Protein AF-A0A4Q9LI04-F1 (afdb_monomer)

Secondary structure (DSSP, 8-state):
-HHHHHHHHHHHHHHHHHHHHHHHHHHHHHHHHHHHHHHHHHHHHHHHHHHHHHHHHHHHHHHHHHHHHHHHHHHHHHHHHHHHHHHHHHHHHHHHHHT----SSTTHHHHHHHHHHHHHHHHHTT-HHHHHHHHHHHHHHHHHHHHHHHHHHHHHTT-GGGHHHHHHHHHHHHHHHHHTT--GGG-HHHHHHHHHHHHHHHHHHSSSSTT--TT-HHHHHHHHHHHHHHHHHHHHHHHHHHHHHHHHHHHHTT-------S-SSHHHHHHHHHHHHHHHHHHHHHHHHHHHHH--STTHHHHHHHHHHHHHHHHHHHHHHH------HHHHHHHHHHHHHHHHHHHHHHHTS-GGGHHHHHHHHHHHHHHHHHHHHHHHHHHHHHHHHHHHHHHTTT--S--------------S-----S----SHHHHHHHHHHHHHHHHHHHHHHHHHT----SHHHHHHHHHHHHHHHHHHHHHHHHHHHHHHHHHHHH---GGG-----HHHHHHHHHHHHHHHHHHHHHHHHHHGGGSSSTT--HHHHHHHHHHHHHHHHHHHHHSGGGHHHHHHHHHHHHHHHHHHHHTT----HHHHHHHHHHHHHHHTT-S----HHHHHHHHHHHHHTTPPPS--SHHHHHHHTTT--

Foldseek 3Di:
DVVVVVVVVVVVVVVVVVVVVVVVVVVVVVVVVVVVVVVVVVVVVVVVVVVVVVVVVVVVVVVVVVVVVVVVVVVVVVVVVVVVVLVVVVVVLVVQLVPQDCDLDPCNLVSLVSLVVSLVVCVVSVVVVVNVVSVVVSVVSLVVSVVVLLVQLLVCLPPPVCVVSNLVSLLSLLCSCVSVVPDLVPRCLLVSLLVSVVVVCCVQQVDPDPNVDLQPLLSVLVSVVVSLVSSLVSLLSSLVSNVVVVVVVCVVVVDPPCPVCPDPDSLRSSLVSSQVSLVSVVVSVVVSLVVLVPDPDPCSLVSLLVNLLSVLVSQLVCCVPRVYGHDDVSSLVSNLVVLLVVLVVQLVVLLPDDLVCNLVSLLVSLVVLLVSLLSNVVSNLSVQVVVVVVVVVVVVVVPDDDDDDDDDDDDDDDDDDDDPDDDPPDPRLVSSQSSLLSSLVSVLVSVVVVLVPDPPPDPVNLLSLLLVLQSLVVVVVSSVVSQVVSVVSVCVRHVDDCVPHDHDCPSSVVVSVVSVVVNLVVLLVQLVVLCVLCVPLQPHDPVSLVVSLVSLLVSLVSSCVSNVVCSLVSLVSSQVSVLVVLLVNLLPDDHDPVSLVSVVVSVVVSCVSGPDDDGPNVVSSQLVVCVVVVHDDPDPDPSNVSNVVVVVD

Mean predicted aligned error: 16.4 Å

Nearest PDB structures (foldseek):
  6u1s-assembly1_A  TM=2.046E-01  e=2.972E-01  synthetic construct
  9dze-assembly1_B  TM=2.175E-01  e=3.521E-01  synthetic construct
  5ok9-assembly1_F  TM=2.185E-01  e=3.063E+00  Homo sapiens
  6bqt-assembly1_B  TM=2.030E-01  e=9.625E+00  Homo sapiens

Radius of gyration: 61.54 Å; Cα contacts (8 Å, |Δi|>4): 366; chains: 1; bounding box: 107×77×241 Å

InterPro domains:
  IPR007528 RINT-1/Tip20 [PF04437] (192-333)

Structure (mmCIF, N/CA/C/O backbone):
data_AF-A0A4Q9LI04-F1
#
_entry.id   AF-A0A4Q9LI04-F1
#
loop_
_atom_site.group_PDB
_atom_site.id
_atom_site.type_symbol
_atom_site.label_atom_id
_atom_site.label_alt_id
_atom_site.label_comp_id
_atom_site.label_asym_id
_atom_site.label_entity_id
_atom_site.label_seq_id
_atom_site.pdbx_PDB_ins_code
_atom_site.Cartn_x
_atom_site.Cartn_y
_atom_site.Cartn_z
_atom_site.occupancy
_atom_site.B_iso_or_equiv
_atom_site.auth_seq_id
_atom_site.auth_comp_id
_atom_site.auth_asym_id
_atom_site.auth_atom_id
_atom_site.pdbx_PDB_model_num
ATOM 1 N N . MET A 1 1 ? 8.580 51.597 -178.976 1.00 57.31 1 MET A N 1
ATOM 2 C CA . MET A 1 1 ? 9.773 51.372 -178.128 1.00 57.31 1 MET A CA 1
ATOM 3 C C . MET A 1 1 ? 9.514 51.798 -176.679 1.00 57.31 1 MET A C 1
ATOM 5 O O . MET A 1 1 ? 9.779 51.004 -175.789 1.00 57.31 1 MET A O 1
ATOM 9 N N . GLU A 1 2 ? 8.877 52.949 -176.425 1.00 58.09 2 GLU A N 1
ATOM 10 C CA . GLU A 1 2 ? 8.504 53.413 -175.066 1.00 58.09 2 GLU A CA 1
ATOM 11 C C . GLU A 1 2 ? 7.649 52.439 -174.234 1.00 58.09 2 GLU A C 1
ATOM 13 O O . GLU A 1 2 ? 7.912 52.242 -173.051 1.00 58.09 2 GLU A O 1
ATOM 18 N N . HIS A 1 3 ? 6.657 51.778 -174.839 1.00 62.03 3 HIS A N 1
ATOM 19 C CA . HIS A 1 3 ? 5.737 50.891 -174.109 1.00 62.03 3 HIS A CA 1
ATOM 20 C C . HIS A 1 3 ? 6.416 49.620 -173.548 1.00 62.03 3 HIS A C 1
ATOM 22 O O . HIS A 1 3 ? 5.921 49.015 -172.595 1.00 62.03 3 HIS A O 1
ATOM 28 N N . LEU A 1 4 ? 7.547 49.199 -174.127 1.00 61.62 4 LEU A N 1
ATOM 29 C CA . LEU A 1 4 ? 8.335 48.068 -173.620 1.00 61.62 4 LEU A CA 1
ATOM 30 C C . LEU A 1 4 ? 9.189 48.489 -172.418 1.00 61.62 4 LEU A C 1
ATOM 32 O O . LEU A 1 4 ? 9.180 47.791 -171.408 1.00 61.62 4 LEU A O 1
ATOM 36 N N . LEU A 1 5 ? 9.805 49.674 -172.477 1.00 59.69 5 LEU A N 1
ATOM 37 C CA . LEU A 1 5 ? 10.567 50.250 -171.362 1.00 59.69 5 LEU A CA 1
ATOM 38 C C . LEU A 1 5 ? 9.695 50.529 -170.128 1.00 59.69 5 LEU A C 1
ATOM 40 O O . LEU A 1 5 ? 10.102 50.254 -169.001 1.00 59.69 5 LEU A O 1
ATOM 44 N N . GLN A 1 6 ? 8.468 51.028 -170.306 1.00 62.34 6 GLN A N 1
ATOM 45 C CA . GLN A 1 6 ? 7.547 51.218 -169.175 1.00 62.34 6 GLN A CA 1
ATOM 46 C C . GLN A 1 6 ? 7.140 49.892 -168.518 1.00 62.34 6 GLN A C 1
ATOM 48 O O . GLN A 1 6 ? 6.983 49.823 -167.297 1.00 62.34 6 GLN A O 1
ATOM 53 N N . LYS A 1 7 ? 6.989 48.826 -169.313 1.00 63.12 7 LYS A N 1
ATOM 54 C CA . LYS A 1 7 ? 6.607 47.503 -168.808 1.00 63.12 7 LYS A CA 1
ATOM 55 C C . LYS A 1 7 ? 7.757 46.833 -168.055 1.00 63.12 7 LYS A C 1
ATOM 57 O O . LYS A 1 7 ? 7.520 46.239 -167.006 1.00 63.12 7 LYS A O 1
ATOM 62 N N . GLU A 1 8 ? 8.983 46.987 -168.549 1.00 68.62 8 GLU A N 1
ATOM 63 C CA . GLU A 1 8 ? 10.211 46.569 -167.869 1.00 68.62 8 GLU A CA 1
ATOM 64 C C . GLU A 1 8 ? 10.370 47.284 -166.522 1.00 68.62 8 GLU A C 1
ATOM 66 O O . GLU A 1 8 ? 10.515 46.627 -165.492 1.00 68.62 8 GLU A O 1
ATOM 71 N N . ASN A 1 9 ? 10.204 48.610 -166.496 1.00 66.44 9 ASN A N 1
ATOM 72 C CA . ASN A 1 9 ? 10.281 49.396 -165.262 1.00 66.44 9 ASN A CA 1
ATOM 73 C C . ASN A 1 9 ? 9.189 49.022 -164.240 1.00 66.44 9 ASN A C 1
ATOM 75 O O . ASN A 1 9 ? 9.467 48.950 -163.043 1.00 66.44 9 ASN A O 1
ATOM 79 N N . SER A 1 10 ? 7.959 48.733 -164.684 1.00 70.44 10 SER A N 1
ATOM 80 C CA . SER A 1 10 ? 6.870 48.279 -163.802 1.00 70.44 10 SER A CA 1
ATOM 81 C C . SER A 1 10 ? 7.141 46.899 -163.191 1.00 70.44 10 SER A C 1
ATOM 83 O O . SER A 1 10 ? 6.917 46.698 -161.994 1.00 70.44 10 SER A O 1
ATOM 85 N N . LEU A 1 11 ? 7.645 45.956 -163.994 1.00 69.88 11 LEU A N 1
ATOM 86 C CA . LEU A 1 11 ? 8.040 44.625 -163.528 1.00 69.88 11 LEU A CA 1
ATOM 87 C C . LEU A 1 11 ? 9.212 44.706 -162.551 1.00 69.88 11 LEU A C 1
ATOM 89 O O . LEU A 1 11 ? 9.144 44.088 -161.494 1.00 69.88 11 LEU A O 1
ATOM 93 N N . MET A 1 12 ? 10.218 45.531 -162.840 1.00 72.69 12 MET A N 1
ATOM 94 C CA . MET A 1 12 ? 11.336 45.803 -161.933 1.00 72.69 12 MET A CA 1
ATOM 95 C C . MET A 1 12 ? 10.875 46.358 -160.584 1.00 72.69 12 MET A C 1
ATOM 97 O O . MET A 1 12 ? 11.370 45.936 -159.542 1.00 72.69 12 MET A O 1
ATOM 101 N N . HIS A 1 13 ? 9.899 47.268 -160.573 1.00 73.88 13 HIS A N 1
ATOM 102 C CA . HIS A 1 13 ? 9.358 47.802 -159.323 1.00 73.88 13 HIS A CA 1
ATOM 103 C C . HIS A 1 13 ? 8.607 46.750 -158.501 1.00 73.88 13 HIS A C 1
ATOM 105 O O . HIS A 1 13 ? 8.773 46.696 -157.284 1.00 73.88 13 HIS A O 1
ATOM 111 N N . LYS A 1 14 ? 7.805 45.897 -159.152 1.00 75.12 14 LYS A N 1
ATOM 112 C CA . LYS A 1 14 ? 7.094 44.801 -158.473 1.00 75.12 14 LYS A CA 1
ATOM 113 C C . LYS A 1 14 ? 8.051 43.738 -157.943 1.00 75.12 14 LYS A C 1
ATOM 115 O O . LYS A 1 14 ? 7.842 43.238 -156.844 1.00 75.12 14 LYS A O 1
ATOM 120 N N . LEU A 1 15 ? 9.096 43.425 -158.705 1.00 75.31 15 LEU A N 1
ATOM 121 C CA . LEU A 1 15 ? 10.112 42.452 -158.320 1.00 75.31 15 LEU A CA 1
ATOM 122 C C . LEU A 1 15 ? 10.895 42.951 -157.099 1.00 75.31 15 LEU A C 1
ATOM 124 O O . LEU A 1 15 ? 10.982 42.235 -156.108 1.00 75.31 15 LEU A O 1
ATOM 128 N N . LYS A 1 16 ? 11.298 44.229 -157.094 1.00 75.44 16 LYS A N 1
ATOM 129 C CA . LYS A 1 16 ? 11.910 44.872 -155.920 1.00 75.44 16 LYS A CA 1
ATOM 130 C C . LYS A 1 16 ? 10.993 44.912 -154.692 1.00 75.44 16 LYS A C 1
ATOM 132 O O . LYS A 1 16 ? 11.470 44.743 -153.575 1.00 75.44 16 LYS A O 1
ATOM 137 N N . ALA A 1 17 ? 9.689 45.136 -154.873 1.00 76.25 17 ALA A N 1
ATOM 138 C CA . ALA A 1 17 ? 8.735 45.144 -153.760 1.00 76.25 17 ALA A CA 1
ATOM 139 C C . ALA A 1 17 ? 8.553 43.745 -153.139 1.00 76.25 17 ALA A C 1
ATOM 141 O O . ALA A 1 17 ? 8.578 43.613 -151.919 1.00 76.25 17 ALA A O 1
ATOM 142 N N . ALA A 1 18 ? 8.444 42.699 -153.964 1.00 74.25 18 ALA A N 1
ATOM 143 C CA . ALA A 1 18 ? 8.354 41.317 -153.488 1.00 74.25 18 ALA A CA 1
ATOM 144 C C . ALA A 1 18 ? 9.663 40.832 -152.836 1.00 74.25 18 ALA A C 1
ATOM 146 O O . ALA A 1 18 ? 9.628 40.095 -151.851 1.00 74.25 18 ALA A O 1
ATOM 147 N N . GLU A 1 19 ? 10.821 41.264 -153.348 1.00 78.25 19 GLU A N 1
ATOM 148 C CA . GLU A 1 19 ? 12.122 41.024 -152.711 1.00 78.25 19 GLU A CA 1
ATOM 149 C C . GLU A 1 19 ? 12.194 41.667 -151.321 1.00 78.25 19 GLU A C 1
ATOM 151 O O . GLU A 1 19 ? 12.629 41.011 -150.376 1.00 78.25 19 GLU A O 1
ATOM 156 N N . SER A 1 20 ? 11.712 42.908 -151.179 1.00 79.69 20 SER A N 1
ATOM 157 C CA . SER A 1 20 ? 11.624 43.609 -149.891 1.00 79.69 20 SER A CA 1
ATOM 158 C C . SER A 1 20 ? 10.732 42.873 -148.889 1.00 79.69 20 SER A C 1
ATOM 160 O O . SER A 1 20 ? 11.132 42.667 -147.749 1.00 79.69 20 SER A O 1
ATOM 162 N N . GLU A 1 21 ? 9.539 42.442 -149.301 1.00 80.75 21 GLU A N 1
ATOM 163 C CA . GLU A 1 21 ? 8.576 41.785 -148.406 1.00 80.75 21 GLU A CA 1
ATOM 164 C C . GLU A 1 21 ? 9.049 40.382 -147.975 1.00 80.75 21 GLU A C 1
ATOM 166 O O . GLU A 1 21 ? 8.883 39.978 -146.823 1.00 80.75 21 GLU A O 1
ATOM 171 N N . ASN A 1 22 ? 9.722 39.652 -148.873 1.00 81.19 22 ASN A N 1
ATOM 172 C CA . ASN A 1 22 ? 10.375 38.384 -148.542 1.00 81.19 22 ASN A CA 1
ATOM 173 C C . ASN A 1 22 ? 11.542 38.591 -147.561 1.00 81.19 22 ASN A C 1
ATOM 175 O O . ASN A 1 22 ? 11.691 37.817 -146.618 1.00 81.19 22 ASN A O 1
ATOM 179 N N . LEU A 1 23 ? 12.332 39.657 -147.733 1.00 81.31 23 LEU A N 1
ATOM 180 C CA . LEU A 1 23 ? 13.377 40.055 -146.783 1.00 81.31 23 LEU A CA 1
ATOM 181 C C . LEU A 1 23 ? 12.800 40.363 -145.390 1.00 81.31 23 LEU A C 1
ATOM 183 O O . LEU A 1 23 ? 13.337 39.877 -144.392 1.00 81.31 23 LEU A O 1
ATOM 187 N N . ASP A 1 24 ? 11.684 41.090 -145.311 1.00 81.69 24 ASP A N 1
ATOM 188 C CA . ASP A 1 24 ? 11.021 41.416 -144.042 1.00 81.69 24 ASP A CA 1
ATOM 189 C C . ASP A 1 24 ? 10.449 40.170 -143.346 1.00 81.69 24 ASP A C 1
ATOM 191 O O . ASP A 1 24 ? 10.644 39.978 -142.140 1.00 81.69 24 ASP A O 1
ATOM 195 N N . LEU A 1 25 ? 9.802 39.270 -144.097 1.00 81.69 25 LEU A N 1
ATOM 196 C CA . LEU A 1 25 ? 9.291 38.001 -143.567 1.00 81.69 25 LEU A CA 1
ATOM 197 C C . LEU A 1 25 ? 10.418 37.065 -143.126 1.00 81.69 25 LEU A C 1
ATOM 199 O O . LEU A 1 25 ? 10.305 36.441 -142.069 1.00 81.69 25 LEU A O 1
ATOM 203 N N . GLN A 1 26 ? 11.520 36.991 -143.880 1.00 77.69 26 GLN A N 1
ATOM 204 C CA . GLN A 1 26 ? 12.724 36.272 -143.455 1.00 77.69 26 GLN A CA 1
ATOM 205 C C . GLN A 1 26 ? 13.283 36.857 -142.153 1.00 77.69 26 GLN A C 1
ATOM 207 O O . GLN A 1 26 ? 13.642 36.093 -141.255 1.00 77.69 26 GLN A O 1
ATOM 212 N N . GLY A 1 27 ? 13.274 38.186 -142.006 1.00 80.69 27 GLY A N 1
ATOM 213 C CA . GLY A 1 27 ? 13.641 38.878 -140.771 1.00 80.69 27 GLY A CA 1
ATOM 214 C C . GLY A 1 27 ? 12.730 38.535 -139.584 1.00 80.69 27 GLY A C 1
ATOM 215 O O . GLY A 1 27 ? 13.222 38.273 -138.484 1.00 80.69 27 GLY A O 1
ATOM 216 N N . ALA A 1 28 ? 11.411 38.476 -139.787 1.00 80.88 28 ALA A N 1
ATOM 217 C CA . ALA A 1 28 ? 10.447 38.106 -138.746 1.00 80.88 28 ALA A CA 1
ATOM 218 C C . ALA A 1 28 ? 10.564 36.627 -138.324 1.00 80.88 28 ALA A C 1
ATOM 220 O O . ALA A 1 28 ? 10.538 36.314 -137.131 1.00 80.88 28 ALA A O 1
ATOM 221 N N . LEU A 1 29 ? 10.762 35.716 -139.283 1.00 81.81 29 LEU A N 1
ATOM 222 C CA . LEU A 1 29 ? 10.979 34.285 -139.028 1.00 81.81 29 LEU A CA 1
ATOM 223 C C . LEU A 1 29 ? 12.267 34.026 -138.235 1.00 81.81 29 LEU A C 1
ATOM 225 O O . LEU A 1 29 ? 12.296 33.139 -137.378 1.00 81.81 29 LEU A O 1
ATOM 229 N N . LEU A 1 30 ? 13.317 34.808 -138.499 1.00 83.69 30 LEU A N 1
ATOM 230 C CA . LEU A 1 30 ? 14.561 34.781 -137.730 1.00 83.69 30 LEU A CA 1
ATOM 231 C C . LEU A 1 30 ? 14.330 35.195 -136.271 1.00 83.69 30 LEU A C 1
ATOM 233 O O . LEU A 1 30 ? 14.744 34.464 -135.374 1.00 83.69 30 LEU A O 1
ATOM 237 N N . LYS A 1 31 ? 13.583 36.282 -136.027 1.00 83.06 31 LYS A N 1
ATOM 238 C CA . LYS A 1 31 ? 13.253 36.739 -134.663 1.00 83.06 31 LYS A CA 1
ATOM 239 C C . LYS A 1 31 ? 12.487 35.692 -133.850 1.00 83.06 31 LYS A C 1
ATOM 241 O O . LYS A 1 31 ? 12.854 35.428 -132.710 1.00 83.06 31 LYS A O 1
ATOM 246 N N . ILE A 1 32 ? 11.473 35.045 -134.432 1.00 82.00 32 ILE A N 1
ATOM 247 C CA . ILE A 1 32 ? 10.705 33.992 -133.737 1.00 82.00 32 ILE A CA 1
ATOM 248 C C . ILE A 1 32 ? 11.586 32.769 -133.446 1.00 82.00 32 ILE A C 1
ATOM 250 O O . ILE A 1 32 ? 11.512 32.186 -132.361 1.00 82.00 32 ILE A O 1
ATOM 254 N N . LYS A 1 33 ? 12.455 32.378 -134.390 1.00 83.06 33 LYS A N 1
ATOM 255 C CA . LYS A 1 33 ? 13.435 31.308 -134.148 1.00 83.06 33 LYS A CA 1
ATOM 256 C C . LYS A 1 33 ? 14.371 31.657 -132.993 1.00 83.06 33 LYS A C 1
ATOM 258 O O . LYS A 1 33 ? 14.645 30.778 -132.176 1.00 83.06 33 LYS A O 1
ATOM 263 N N . ASP A 1 34 ? 14.818 32.905 -132.899 1.00 83.38 34 ASP A N 1
ATOM 264 C CA . ASP A 1 34 ? 15.663 33.371 -131.800 1.00 83.38 34 ASP A CA 1
ATOM 265 C C . ASP A 1 34 ? 14.920 33.374 -130.453 1.00 83.38 34 ASP A C 1
ATOM 267 O O . ASP A 1 34 ? 15.489 32.917 -129.458 1.00 83.38 34 ASP A O 1
ATOM 271 N N . GLU A 1 35 ? 13.643 33.775 -130.408 1.00 84.75 35 GLU A N 1
ATOM 272 C CA . GLU A 1 35 ? 12.800 33.744 -129.196 1.00 84.75 35 GLU A CA 1
ATOM 273 C C . GLU A 1 35 ? 12.556 32.323 -128.669 1.00 84.75 35 GLU A C 1
ATOM 275 O O . GLU A 1 35 ? 12.696 32.062 -127.467 1.00 84.75 35 GLU A O 1
ATOM 280 N N . ILE A 1 36 ? 12.255 31.376 -129.566 1.00 83.50 36 ILE A N 1
ATOM 281 C CA . ILE A 1 36 ? 12.117 29.951 -129.226 1.00 83.50 36 ILE A CA 1
ATOM 282 C C . ILE A 1 36 ? 13.437 29.425 -128.662 1.00 83.50 36 ILE A C 1
ATOM 284 O O . ILE A 1 36 ? 13.449 28.733 -127.641 1.00 83.50 36 ILE A O 1
ATOM 288 N N . LYS A 1 37 ? 14.564 29.799 -129.277 1.00 84.31 37 LYS A N 1
ATOM 289 C CA . LYS A 1 37 ? 15.901 29.425 -128.807 1.00 84.31 37 LYS A CA 1
ATOM 290 C C . LYS A 1 37 ? 16.185 29.994 -127.414 1.00 84.31 37 LYS A C 1
ATOM 292 O O . LYS A 1 37 ? 16.737 29.288 -126.570 1.00 84.31 37 LYS A O 1
ATOM 297 N N . THR A 1 38 ? 15.754 31.228 -127.135 1.00 85.25 38 THR A N 1
ATOM 298 C CA . THR A 1 38 ? 15.895 31.843 -125.804 1.00 85.25 38 THR A CA 1
ATOM 299 C C . THR A 1 38 ? 15.014 31.162 -124.758 1.00 85.25 38 THR A C 1
ATOM 301 O O . THR A 1 38 ? 15.459 30.941 -123.633 1.00 85.25 38 THR A O 1
ATOM 304 N N . HIS A 1 39 ? 13.778 30.790 -125.096 1.00 84.88 39 HIS A N 1
ATOM 305 C CA . HIS A 1 39 ? 12.879 30.092 -124.168 1.00 84.88 39 HIS A CA 1
ATOM 306 C C . HIS A 1 39 ? 13.344 28.661 -123.884 1.00 84.88 39 HIS A C 1
ATOM 308 O O . HIS A 1 39 ? 13.310 28.233 -122.733 1.00 84.88 39 HIS A O 1
ATOM 314 N N . GLN A 1 40 ? 13.877 27.956 -124.885 1.00 85.00 40 GLN A N 1
ATOM 315 C CA . GLN A 1 40 ? 14.532 26.659 -124.692 1.00 85.00 40 GLN A CA 1
ATOM 316 C C . GLN A 1 40 ? 15.761 26.772 -123.779 1.00 85.00 40 GLN A C 1
ATOM 318 O O . GLN A 1 40 ? 15.965 25.919 -122.915 1.00 85.00 40 GLN A O 1
ATOM 323 N N . GLN A 1 41 ? 16.556 27.841 -123.910 1.00 84.31 41 GLN A N 1
ATOM 324 C CA . GLN A 1 41 ? 17.657 28.119 -122.984 1.00 84.31 41 GLN A CA 1
ATOM 325 C C . GLN A 1 41 ? 17.156 28.387 -121.560 1.00 84.31 41 GLN A C 1
ATOM 327 O O . GLN A 1 41 ? 17.678 27.783 -120.625 1.00 84.31 41 GLN A O 1
ATOM 332 N N . LYS A 1 42 ? 16.119 29.216 -121.380 1.00 85.38 42 LYS A N 1
ATOM 333 C CA . LYS A 1 42 ? 15.509 29.464 -120.061 1.00 85.38 42 LYS A CA 1
ATOM 334 C C . LYS A 1 42 ? 14.953 28.190 -119.431 1.00 85.38 42 LYS A C 1
ATOM 336 O O . LYS A 1 42 ? 15.213 27.945 -118.262 1.00 85.38 42 LYS A O 1
ATOM 341 N N . GLN A 1 43 ? 14.249 27.356 -120.197 1.00 85.62 43 GLN A N 1
ATOM 342 C CA . GLN A 1 43 ? 13.737 26.070 -119.719 1.00 85.62 43 GLN A CA 1
ATOM 343 C C . GLN A 1 43 ? 14.878 25.152 -119.272 1.00 85.62 43 GLN A C 1
ATOM 345 O O . GLN A 1 43 ? 14.776 24.506 -118.234 1.00 85.62 43 GLN A O 1
ATOM 350 N N . LYS A 1 44 ? 15.986 25.122 -120.022 1.00 85.56 44 LYS A N 1
ATOM 351 C CA . LYS A 1 44 ? 17.173 24.341 -119.662 1.00 85.56 44 LYS A CA 1
ATOM 352 C C . LYS A 1 44 ? 17.823 24.852 -118.371 1.00 85.56 44 LYS A C 1
ATOM 354 O O . LYS A 1 44 ? 18.193 24.038 -117.533 1.00 85.56 44 LYS A O 1
ATOM 359 N N . ILE A 1 45 ? 17.912 26.172 -118.190 1.00 86.88 45 ILE A N 1
ATOM 360 C CA . ILE A 1 45 ? 18.404 26.798 -116.950 1.00 86.88 45 ILE A CA 1
ATOM 361 C C . ILE A 1 45 ? 17.494 26.436 -115.770 1.00 86.88 45 ILE A C 1
ATOM 363 O O . ILE A 1 45 ? 17.987 25.920 -114.774 1.00 86.88 45 ILE A O 1
ATOM 367 N N . LEU A 1 46 ? 16.176 26.610 -115.907 1.00 86.00 46 LEU A N 1
ATOM 368 C CA . LEU A 1 46 ? 15.215 26.310 -114.841 1.00 86.00 46 LEU A CA 1
ATOM 369 C C . LEU A 1 46 ? 15.226 24.827 -114.452 1.00 86.00 46 LEU A C 1
ATOM 371 O O . LEU A 1 46 ? 15.118 24.485 -113.279 1.00 86.00 46 LEU A O 1
ATOM 375 N N . ASN A 1 47 ? 15.364 23.934 -115.435 1.00 86.94 47 ASN A N 1
ATOM 376 C CA . ASN A 1 47 ? 15.431 22.500 -115.176 1.00 86.94 47 ASN A CA 1
ATOM 377 C C . ASN A 1 47 ? 16.726 22.132 -114.437 1.00 86.94 47 ASN A C 1
ATOM 379 O O . ASN A 1 47 ? 16.699 21.309 -113.528 1.00 86.94 47 ASN A O 1
ATOM 383 N N . ASN A 1 48 ? 17.845 22.785 -114.767 1.00 86.06 48 ASN A N 1
ATOM 384 C CA . ASN A 1 48 ? 19.094 22.631 -114.023 1.00 86.06 48 ASN A CA 1
ATOM 385 C C . ASN A 1 48 ? 18.972 23.164 -112.584 1.00 86.06 48 ASN A C 1
ATOM 387 O O . ASN A 1 48 ? 19.455 22.512 -111.662 1.00 86.06 48 ASN A O 1
ATOM 391 N N . GLU A 1 49 ? 18.305 24.303 -112.368 1.00 87.19 49 GLU A N 1
ATOM 392 C CA . GLU A 1 49 ? 18.033 24.837 -111.024 1.00 87.19 49 GLU A CA 1
ATOM 393 C C . GLU A 1 49 ? 17.113 23.916 -110.212 1.00 87.19 49 GLU A C 1
ATOM 395 O O . GLU A 1 49 ? 17.370 23.668 -109.036 1.00 87.19 49 GLU A O 1
ATOM 400 N N . TYR A 1 50 ? 16.073 23.353 -110.833 1.00 86.75 50 TYR A N 1
ATOM 401 C CA . TYR A 1 50 ? 15.195 22.376 -110.189 1.00 86.75 50 TYR A CA 1
ATOM 402 C C . TYR A 1 50 ? 15.959 21.111 -109.785 1.00 86.75 50 TYR A C 1
ATOM 404 O O . TYR A 1 50 ? 15.844 20.670 -108.642 1.00 86.75 50 TYR A O 1
ATOM 412 N N . ILE A 1 51 ? 16.777 20.558 -110.690 1.00 86.25 51 ILE A N 1
ATOM 413 C CA . ILE A 1 51 ? 17.646 19.409 -110.396 1.00 86.25 51 ILE A CA 1
ATOM 414 C C . ILE A 1 51 ? 18.568 19.742 -109.218 1.00 86.25 51 ILE A C 1
ATOM 416 O O . ILE A 1 51 ? 18.616 18.978 -108.257 1.00 86.25 51 ILE A O 1
ATOM 420 N N . TYR A 1 52 ? 19.206 20.915 -109.238 1.00 88.56 52 TYR A N 1
ATOM 421 C CA . TYR A 1 52 ? 20.068 21.382 -108.153 1.00 88.56 52 TYR A CA 1
ATOM 422 C C . TYR A 1 52 ? 19.332 21.480 -106.806 1.00 88.56 52 TYR A C 1
ATOM 424 O O . TYR A 1 52 ? 19.840 21.010 -105.790 1.00 88.56 52 TYR A O 1
ATOM 432 N N . ILE A 1 53 ? 18.121 22.046 -106.774 1.00 85.00 53 ILE A N 1
ATOM 433 C CA . ILE A 1 53 ? 17.314 22.163 -105.548 1.00 85.00 53 ILE A CA 1
ATOM 434 C C . ILE A 1 53 ? 16.897 20.784 -105.027 1.00 85.00 53 ILE A C 1
ATOM 436 O O . ILE A 1 53 ? 16.960 20.543 -103.822 1.00 85.00 53 ILE A O 1
ATOM 440 N N . VAL A 1 54 ? 16.486 19.866 -105.907 1.00 87.56 54 VAL A N 1
ATOM 441 C CA . VAL A 1 54 ? 16.115 18.496 -105.520 1.00 87.56 54 VAL A CA 1
ATOM 442 C C . VAL A 1 54 ? 17.320 17.743 -104.958 1.00 87.56 54 VAL A C 1
ATOM 444 O O . VAL A 1 54 ? 17.191 17.060 -103.941 1.00 87.56 54 VAL A O 1
ATOM 447 N N . GLU A 1 55 ? 18.492 17.882 -105.579 1.00 88.31 55 GLU A N 1
ATOM 448 C CA . GLU A 1 55 ? 19.744 17.321 -105.066 1.00 88.31 55 GLU A CA 1
ATOM 449 C C . GLU A 1 55 ? 20.103 17.917 -103.701 1.00 88.31 55 GLU A C 1
ATOM 451 O O . GLU A 1 55 ? 20.357 17.162 -102.762 1.00 88.31 55 GLU A O 1
ATOM 456 N N . LYS A 1 56 ? 20.004 19.243 -103.535 1.00 88.25 56 LYS A N 1
ATOM 457 C CA . LYS A 1 56 ? 20.235 19.919 -102.248 1.00 88.25 56 LYS A CA 1
ATOM 458 C C . LYS A 1 56 ? 19.242 19.510 -101.165 1.00 88.25 56 LYS A C 1
ATOM 460 O O . LYS A 1 56 ? 19.640 19.316 -100.022 1.00 88.25 56 LYS A O 1
ATOM 465 N N . HIS A 1 57 ? 17.963 19.332 -101.489 1.00 85.25 57 HIS A N 1
ATOM 466 C CA . HIS A 1 57 ? 16.968 18.854 -100.528 1.00 85.25 57 HIS A CA 1
ATOM 467 C C . HIS A 1 57 ? 17.267 17.417 -100.084 1.00 85.25 57 HIS A C 1
ATOM 469 O O . HIS A 1 57 ? 17.156 17.110 -98.897 1.00 85.25 57 HIS A O 1
ATOM 475 N N . LYS A 1 58 ? 17.664 16.532 -101.012 1.00 87.06 58 LYS A N 1
ATOM 476 C CA . LYS A 1 58 ? 18.109 15.170 -100.670 1.00 87.06 58 LYS A CA 1
ATOM 477 C C . LYS A 1 58 ? 19.329 15.208 -99.750 1.00 87.06 58 LYS A C 1
ATOM 479 O O . LYS A 1 58 ? 19.315 14.539 -98.724 1.00 87.06 58 LYS A O 1
ATOM 484 N N . GLU A 1 59 ? 20.323 16.031 -100.077 1.00 87.75 59 GLU A N 1
ATOM 485 C CA . GLU A 1 59 ? 21.520 16.250 -99.256 1.00 87.75 59 GLU A CA 1
ATOM 486 C C . GLU A 1 59 ? 21.150 16.738 -97.844 1.00 87.75 59 GLU A C 1
ATOM 488 O O . GLU A 1 59 ? 21.558 16.134 -96.856 1.00 87.75 59 GLU A O 1
ATOM 493 N N . TYR A 1 60 ? 20.296 17.758 -97.720 1.00 88.38 60 TYR A N 1
ATOM 494 C CA . TYR A 1 60 ? 19.849 18.262 -96.417 1.00 88.38 60 TYR A CA 1
ATOM 495 C C . TYR A 1 60 ? 18.988 17.273 -95.636 1.00 88.38 60 TYR A C 1
ATOM 497 O O . TYR A 1 60 ? 19.071 17.247 -94.411 1.00 88.38 60 TYR A O 1
ATOM 505 N N . THR A 1 61 ? 18.186 16.447 -96.311 1.00 85.25 61 THR A N 1
ATOM 506 C CA . THR A 1 61 ? 17.399 15.395 -95.650 1.00 85.25 61 THR A CA 1
ATOM 507 C C . THR A 1 61 ? 18.322 14.353 -95.021 1.00 85.25 61 THR A C 1
ATOM 509 O O . THR A 1 61 ? 18.107 13.966 -93.875 1.00 85.25 61 THR A O 1
ATOM 512 N N . ILE A 1 62 ? 19.377 13.948 -95.739 1.00 88.38 62 ILE A N 1
ATOM 513 C CA . ILE A 1 62 ? 20.403 13.033 -95.219 1.00 88.38 62 ILE A CA 1
ATOM 514 C C . ILE A 1 62 ? 21.092 13.663 -94.002 1.00 88.38 62 ILE A C 1
ATOM 516 O O . ILE A 1 62 ? 21.095 13.065 -92.931 1.00 88.38 62 ILE A O 1
ATOM 520 N N . ILE A 1 63 ? 21.573 14.906 -94.126 1.00 88.19 63 ILE A N 1
ATOM 521 C CA . ILE A 1 63 ? 22.232 15.636 -93.027 1.00 88.19 63 ILE A CA 1
ATOM 522 C C . ILE A 1 63 ? 21.303 15.792 -91.808 1.00 88.19 63 ILE A C 1
ATOM 524 O O . ILE A 1 63 ? 21.750 15.718 -90.664 1.00 88.19 63 ILE A O 1
ATOM 528 N N . PHE A 1 64 ? 20.005 16.021 -92.020 1.00 87.25 64 PHE A N 1
ATOM 529 C CA . PHE A 1 64 ? 19.036 16.170 -90.936 1.00 87.25 64 PHE A CA 1
ATOM 530 C C . PHE A 1 64 ? 18.789 14.857 -90.182 1.00 87.25 64 PHE A C 1
ATOM 532 O O . PHE A 1 64 ? 18.738 14.870 -88.951 1.00 87.25 64 PHE A O 1
ATOM 539 N N . GLU A 1 65 ? 18.661 13.731 -90.889 1.00 89.44 65 GLU A N 1
ATOM 540 C CA . GLU A 1 65 ? 18.541 12.417 -90.245 1.00 89.44 65 GLU A CA 1
ATOM 541 C C . GLU A 1 65 ? 19.832 12.042 -89.500 1.00 89.44 65 GLU A C 1
ATOM 543 O O . GLU A 1 65 ? 19.755 11.602 -88.351 1.00 89.44 65 GLU A O 1
ATOM 548 N N . GLU A 1 66 ? 21.010 12.338 -90.062 1.00 88.94 66 GLU A N 1
ATOM 549 C CA . GLU A 1 66 ? 22.296 12.190 -89.363 1.00 88.94 66 GLU A CA 1
ATOM 550 C C . GLU A 1 66 ? 22.346 13.038 -88.081 1.00 88.94 66 GLU A C 1
ATOM 552 O O . GLU A 1 66 ? 22.681 12.539 -87.007 1.00 88.94 66 GLU A O 1
ATOM 557 N N . LEU A 1 67 ? 21.946 14.313 -88.142 1.00 89.19 67 LEU A N 1
ATOM 558 C CA . LEU A 1 67 ? 21.873 15.194 -86.971 1.00 89.19 67 LEU A CA 1
ATOM 559 C C . LEU A 1 67 ? 20.911 14.663 -85.905 1.00 89.19 67 LEU A C 1
ATOM 561 O O . LEU A 1 67 ? 21.205 14.734 -84.710 1.00 89.19 67 LEU A O 1
ATOM 565 N N . LYS A 1 68 ? 19.756 14.138 -86.315 1.00 89.38 68 LYS A N 1
ATOM 566 C CA . LYS A 1 68 ? 18.761 13.560 -85.410 1.00 89.38 68 LYS A CA 1
ATOM 567 C C . LYS A 1 68 ? 19.328 12.341 -84.686 1.00 89.38 68 LYS A C 1
ATOM 569 O O . LYS A 1 68 ? 19.182 12.251 -83.466 1.00 89.38 68 LYS A O 1
ATOM 574 N N . GLU A 1 69 ? 20.034 11.467 -85.399 1.00 90.44 69 GLU A N 1
ATOM 575 C CA . GLU A 1 69 ? 20.744 10.327 -84.817 1.00 90.44 69 GLU A CA 1
ATOM 576 C C . GLU A 1 69 ? 21.863 10.785 -83.868 1.00 90.44 69 GLU A C 1
ATOM 578 O O . GLU A 1 69 ? 21.942 10.323 -82.728 1.00 90.44 69 GLU A O 1
ATOM 583 N N . MET A 1 70 ? 22.664 11.782 -84.260 1.00 88.81 70 MET A N 1
ATOM 584 C CA . MET A 1 70 ? 23.698 12.371 -83.400 1.00 88.81 70 MET A CA 1
ATOM 585 C C . MET A 1 70 ? 23.118 12.973 -82.112 1.00 88.81 70 MET A C 1
ATOM 587 O O . MET A 1 70 ? 23.717 12.830 -81.045 1.00 88.81 70 MET A O 1
ATOM 591 N N . VAL A 1 71 ? 21.952 13.624 -82.170 1.00 86.69 71 VAL A N 1
ATOM 592 C CA . VAL A 1 71 ? 21.272 14.182 -80.988 1.00 86.69 71 VAL A CA 1
ATOM 593 C C . VAL A 1 71 ? 20.759 13.077 -80.066 1.00 86.69 71 VAL A C 1
ATOM 595 O O . VAL A 1 71 ? 20.880 13.212 -78.845 1.00 86.69 71 VAL A O 1
ATOM 598 N N . VAL A 1 72 ? 20.197 11.996 -80.616 1.00 89.38 72 VAL A N 1
ATOM 599 C CA . VAL A 1 72 ? 19.779 10.821 -79.832 1.00 89.38 72 VAL A CA 1
ATOM 600 C C . VAL A 1 72 ? 20.993 10.206 -79.140 1.00 89.38 72 VAL A C 1
ATOM 602 O O . VAL A 1 72 ? 21.004 10.121 -77.911 1.00 89.38 72 VAL A O 1
ATOM 605 N N . ASN A 1 73 ? 22.059 9.926 -79.893 1.00 90.31 73 ASN A N 1
ATOM 606 C CA . ASN A 1 73 ? 23.312 9.387 -79.367 1.00 90.31 73 ASN A CA 1
ATOM 607 C C . ASN A 1 73 ? 23.916 10.298 -78.287 1.00 90.31 73 ASN A C 1
ATOM 609 O O . ASN A 1 73 ? 24.327 9.825 -77.230 1.00 90.31 73 ASN A O 1
ATOM 613 N N . TYR A 1 74 ? 23.913 11.620 -78.484 1.00 88.50 74 TYR A N 1
ATOM 614 C CA . TYR A 1 74 ? 24.387 12.571 -77.477 1.00 88.50 74 TYR A CA 1
ATOM 615 C C . TYR A 1 74 ? 23.548 12.537 -76.192 1.00 88.50 74 TYR A C 1
ATOM 617 O O . TYR A 1 74 ? 24.109 12.566 -75.093 1.00 88.50 74 TYR A O 1
ATOM 625 N N . LYS A 1 75 ? 22.212 12.481 -76.296 1.00 86.69 75 LYS A N 1
ATOM 626 C CA . LYS A 1 75 ? 21.321 12.384 -75.127 1.00 86.69 75 LYS A CA 1
ATOM 627 C C . LYS A 1 75 ? 21.554 11.080 -74.369 1.00 86.69 75 LYS A C 1
ATOM 629 O O . LYS A 1 75 ? 21.674 11.122 -73.146 1.00 86.69 75 LYS A O 1
ATOM 634 N N . GLU A 1 76 ? 21.673 9.958 -75.073 1.00 89.56 76 GLU A N 1
ATOM 635 C CA . GLU A 1 76 ? 21.971 8.656 -74.472 1.00 89.56 76 GLU A CA 1
ATOM 636 C C . GLU A 1 76 ? 23.337 8.643 -73.786 1.00 89.56 76 GLU A C 1
ATOM 638 O O . GLU A 1 76 ? 23.437 8.266 -72.619 1.00 89.56 76 GLU A O 1
ATOM 643 N N . GLU A 1 77 ? 24.386 9.126 -74.454 1.00 89.31 77 GLU A N 1
ATOM 644 C CA . GLU A 1 77 ? 25.728 9.230 -73.878 1.00 89.31 77 GLU A CA 1
ATOM 645 C C . GLU A 1 77 ? 25.760 10.165 -72.665 1.00 89.31 77 GLU A C 1
ATOM 647 O O . GLU A 1 77 ? 26.414 9.877 -71.659 1.00 89.31 77 GLU A O 1
ATOM 652 N N . ARG A 1 78 ? 25.011 11.272 -72.700 1.00 87.62 78 ARG A N 1
ATOM 653 C CA . ARG A 1 78 ? 24.869 12.171 -71.550 1.00 87.62 78 ARG A CA 1
ATOM 654 C C . ARG A 1 78 ? 24.171 11.479 -70.380 1.00 87.62 78 ARG A C 1
ATOM 656 O O . ARG A 1 78 ? 24.660 11.593 -69.257 1.00 87.62 78 ARG A O 1
ATOM 663 N N . ILE A 1 79 ? 23.088 10.739 -70.624 1.00 87.00 79 ILE A N 1
ATOM 664 C CA . ILE A 1 79 ? 22.394 9.950 -69.594 1.00 87.00 79 ILE A CA 1
ATOM 665 C C . ILE A 1 79 ? 23.335 8.888 -69.015 1.00 87.00 79 ILE A C 1
ATOM 667 O O . ILE A 1 79 ? 23.474 8.817 -67.796 1.00 87.00 79 ILE A O 1
ATOM 671 N N . LYS A 1 80 ? 24.053 8.125 -69.851 1.00 88.62 80 LYS A N 1
ATOM 672 C CA . LYS A 1 80 ? 25.042 7.126 -69.402 1.00 88.62 80 LYS A CA 1
ATOM 673 C C . LYS A 1 80 ? 26.124 7.753 -68.521 1.00 88.62 80 LYS A C 1
ATOM 675 O O . LYS A 1 80 ? 26.460 7.196 -67.477 1.00 88.62 80 LYS A O 1
ATOM 680 N N . ARG A 1 81 ? 26.646 8.928 -68.893 1.00 87.12 81 ARG A N 1
ATOM 681 C CA . ARG A 1 81 ? 27.641 9.663 -68.090 1.00 87.12 81 ARG A CA 1
ATOM 682 C C . ARG A 1 81 ? 27.083 10.112 -66.742 1.00 87.12 81 ARG A C 1
ATOM 684 O O . ARG A 1 81 ? 27.784 9.992 -65.739 1.00 87.12 81 ARG A O 1
ATOM 691 N N . GLU A 1 82 ? 25.854 10.620 -66.698 1.00 86.38 82 GLU A N 1
ATOM 692 C CA . GLU A 1 82 ? 25.220 11.025 -65.437 1.00 86.38 82 GLU A CA 1
ATOM 693 C C . GLU A 1 82 ? 24.891 9.819 -64.546 1.00 86.38 82 GLU A C 1
ATOM 695 O O . GLU A 1 82 ? 25.213 9.849 -63.358 1.00 86.38 82 GLU A O 1
ATOM 700 N N . ILE A 1 83 ? 24.385 8.716 -65.115 1.00 86.12 83 ILE A N 1
ATOM 701 C CA . ILE A 1 83 ? 24.214 7.439 -64.403 1.00 86.12 83 ILE A CA 1
ATOM 702 C C . ILE A 1 83 ? 25.555 6.988 -63.825 1.00 86.12 83 ILE A C 1
ATOM 704 O O . ILE A 1 83 ? 25.647 6.721 -62.633 1.00 86.12 83 ILE A O 1
ATOM 708 N N . TYR A 1 84 ? 26.625 6.975 -64.623 1.00 88.81 84 TYR A N 1
ATOM 709 C CA . TYR A 1 84 ? 27.952 6.588 -64.151 1.00 88.81 84 TYR A CA 1
ATOM 710 C C . TYR A 1 84 ? 28.443 7.466 -62.989 1.00 88.81 84 TYR A C 1
ATOM 712 O O . TYR A 1 84 ? 28.962 6.945 -62.000 1.00 88.81 84 TYR A O 1
ATOM 720 N N . LYS A 1 85 ? 28.248 8.791 -63.054 1.00 87.62 85 LYS A N 1
ATOM 721 C CA . LYS A 1 85 ? 28.603 9.711 -61.959 1.00 87.62 85 LYS A CA 1
ATOM 722 C C . LYS A 1 85 ? 27.807 9.424 -60.685 1.00 87.62 85 LYS A C 1
ATOM 724 O O . LYS A 1 85 ? 28.405 9.387 -59.608 1.00 87.62 85 LYS A O 1
ATOM 729 N N . ILE A 1 86 ? 26.491 9.227 -60.792 1.00 86.56 86 ILE A N 1
ATOM 730 C CA . ILE A 1 86 ? 25.612 8.924 -59.653 1.00 86.56 86 ILE A CA 1
ATOM 731 C C . ILE A 1 86 ? 25.988 7.569 -59.047 1.00 86.56 86 ILE A C 1
ATOM 733 O O . ILE A 1 86 ? 26.232 7.493 -57.845 1.00 86.56 86 ILE A O 1
ATOM 737 N N . THR A 1 87 ? 26.146 6.532 -59.871 1.00 86.12 87 THR A N 1
ATOM 738 C CA . THR A 1 87 ? 26.557 5.188 -59.444 1.00 86.12 87 THR A CA 1
ATOM 739 C C . THR A 1 87 ? 27.925 5.208 -58.769 1.00 86.12 87 THR A C 1
ATOM 741 O O . THR A 1 87 ? 28.109 4.593 -57.721 1.00 86.12 87 THR A O 1
ATOM 744 N N . LYS A 1 88 ? 28.892 5.966 -59.301 1.00 88.44 88 LYS A N 1
ATOM 745 C CA . LYS A 1 88 ? 30.211 6.127 -58.675 1.00 88.44 88 LYS A CA 1
ATOM 746 C C . LYS A 1 88 ? 30.110 6.793 -57.298 1.00 88.44 88 LYS A C 1
ATOM 748 O O . LYS A 1 88 ? 30.766 6.335 -56.364 1.00 88.44 88 LYS A O 1
ATOM 753 N N . LYS A 1 89 ? 29.285 7.839 -57.152 1.00 86.56 89 LYS A N 1
ATOM 754 C CA . LYS A 1 89 ? 29.026 8.493 -55.855 1.00 86.56 89 LYS A CA 1
ATOM 755 C C . LYS A 1 89 ? 28.349 7.541 -54.867 1.00 86.56 89 LYS A C 1
ATOM 757 O O . LYS A 1 89 ? 28.808 7.438 -53.733 1.00 86.56 89 LYS A O 1
ATOM 762 N N . TYR A 1 90 ? 27.320 6.818 -55.308 1.00 87.44 90 TYR A N 1
ATOM 763 C CA . TYR A 1 90 ? 26.605 5.830 -54.501 1.00 87.44 90 TYR A CA 1
ATOM 764 C C . TYR A 1 90 ? 27.541 4.720 -54.010 1.00 87.44 90 TYR A C 1
ATOM 766 O O . TYR A 1 90 ? 27.637 4.480 -52.811 1.00 87.44 90 TYR A O 1
ATOM 774 N N . ASN A 1 91 ? 28.319 4.111 -54.910 1.00 86.88 91 ASN A N 1
ATOM 775 C CA . ASN A 1 91 ? 29.262 3.047 -54.560 1.00 86.88 91 ASN A CA 1
ATOM 776 C C . ASN A 1 91 ? 30.384 3.541 -53.639 1.00 86.88 91 ASN A C 1
ATOM 778 O O . ASN A 1 91 ? 30.816 2.812 -52.749 1.00 86.88 91 ASN A O 1
ATOM 782 N N . SER A 1 92 ? 30.850 4.782 -53.818 1.00 87.25 92 SER A N 1
ATOM 783 C CA . SER A 1 92 ? 31.824 5.390 -52.908 1.00 87.25 92 SER A CA 1
ATOM 784 C C . SER A 1 92 ? 31.248 5.584 -51.505 1.00 87.25 92 SER A C 1
ATOM 786 O O . SER A 1 92 ? 31.931 5.282 -50.529 1.00 87.25 92 SER A O 1
ATOM 788 N N . LEU A 1 93 ? 30.007 6.072 -51.393 1.00 87.12 93 LEU A N 1
ATOM 789 C CA . LEU A 1 93 ? 29.315 6.206 -50.110 1.00 87.12 93 LEU A CA 1
ATOM 790 C C . LEU A 1 93 ? 29.105 4.839 -49.463 1.00 87.12 93 LEU A C 1
ATOM 792 O O . LEU A 1 93 ? 29.473 4.663 -48.307 1.00 87.12 93 LEU A O 1
ATOM 796 N N . LEU A 1 94 ? 28.608 3.856 -50.217 1.00 85.69 94 LEU A N 1
ATOM 797 C CA . LEU A 1 94 ? 28.395 2.496 -49.731 1.00 85.69 94 LEU A CA 1
ATOM 798 C C . LEU A 1 94 ? 29.695 1.883 -49.200 1.00 85.69 94 LEU A C 1
ATOM 800 O O . LEU A 1 94 ? 29.716 1.358 -48.091 1.00 85.69 94 LEU A O 1
ATOM 804 N N . LYS A 1 95 ? 30.803 2.024 -49.937 1.00 86.44 95 LYS A N 1
ATOM 805 C CA . LYS A 1 95 ? 32.120 1.557 -49.492 1.00 86.44 95 LYS A CA 1
ATOM 806 C C . LYS A 1 95 ? 32.536 2.216 -48.174 1.00 86.44 95 LYS A C 1
ATOM 808 O O . LYS A 1 95 ? 32.954 1.514 -47.257 1.00 86.44 95 LYS A O 1
ATOM 813 N N . ASN A 1 96 ? 32.377 3.534 -48.056 1.00 85.88 96 ASN A N 1
ATOM 814 C CA . ASN A 1 96 ? 32.707 4.267 -46.832 1.00 85.88 96 ASN A CA 1
ATOM 815 C C . ASN A 1 96 ? 31.827 3.835 -45.648 1.00 85.88 96 ASN A C 1
ATOM 817 O O . ASN A 1 96 ? 32.345 3.659 -44.551 1.00 85.88 96 ASN A O 1
ATOM 821 N N . ILE A 1 97 ? 30.533 3.592 -45.879 1.00 84.50 97 ILE A N 1
ATOM 822 C CA . ILE A 1 97 ? 29.589 3.083 -44.873 1.00 84.50 97 ILE A CA 1
ATOM 823 C C . ILE A 1 97 ? 30.012 1.688 -44.403 1.00 84.50 97 ILE A C 1
ATOM 825 O O . ILE A 1 97 ? 30.153 1.462 -43.205 1.00 84.50 97 ILE A O 1
ATOM 829 N N . THR A 1 98 ? 30.279 0.767 -45.335 1.00 80.69 98 THR A N 1
ATOM 830 C CA . THR A 1 98 ? 30.719 -0.604 -45.011 1.00 80.69 98 THR A CA 1
ATOM 831 C C . THR A 1 98 ? 32.096 -0.654 -44.347 1.00 80.69 98 THR A C 1
ATOM 833 O O . THR A 1 98 ? 32.413 -1.622 -43.662 1.00 80.69 98 THR A O 1
ATOM 836 N N . GLY A 1 99 ? 32.913 0.388 -44.525 1.00 80.38 99 GLY A N 1
ATOM 837 C CA . GLY A 1 99 ? 34.213 0.527 -43.875 1.00 80.38 99 GLY A CA 1
ATOM 838 C C . GLY A 1 99 ? 34.135 0.929 -42.399 1.00 80.38 99 GLY A C 1
ATOM 839 O O . GLY A 1 99 ? 35.128 0.784 -41.685 1.00 80.38 99 GLY A O 1
ATOM 840 N N . ILE A 1 100 ? 32.983 1.415 -41.919 1.00 82.25 100 ILE A N 1
ATOM 841 C CA . ILE A 1 100 ? 32.791 1.766 -40.509 1.00 82.25 100 ILE A CA 1
ATOM 842 C C . ILE A 1 100 ? 32.493 0.497 -39.710 1.00 82.25 100 ILE A C 1
ATOM 844 O O . ILE A 1 100 ? 31.473 -0.166 -39.895 1.00 82.25 100 ILE A O 1
ATOM 848 N N . SER A 1 101 ? 33.383 0.181 -38.770 1.00 78.62 101 SER A N 1
ATOM 849 C CA . SER A 1 101 ? 33.229 -0.942 -37.848 1.00 78.62 101 SER A CA 1
ATOM 850 C C . SER A 1 101 ? 32.920 -0.416 -36.452 1.00 78.62 101 SER A C 1
ATOM 852 O O . SER A 1 101 ? 33.798 0.134 -35.792 1.00 78.62 101 SER A O 1
ATOM 854 N N . PHE A 1 102 ? 31.685 -0.616 -35.986 1.00 79.94 102 PHE A N 1
ATOM 855 C CA . PHE A 1 102 ? 31.254 -0.252 -34.633 1.00 79.94 102 PHE A CA 1
ATOM 856 C C . PHE A 1 102 ? 31.855 -1.197 -33.583 1.00 79.94 102 PHE A C 1
ATOM 858 O O . PHE A 1 102 ? 31.183 -2.064 -33.025 1.00 79.94 102 PHE A O 1
ATOM 865 N N . LYS A 1 103 ? 33.152 -1.045 -33.310 1.00 80.94 103 LYS A N 1
ATOM 866 C CA . LYS A 1 103 ? 33.833 -1.792 -32.247 1.00 80.94 103 LYS A CA 1
ATOM 867 C C . LYS A 1 103 ? 33.552 -1.140 -30.893 1.00 80.94 103 LYS A C 1
ATOM 869 O O . LYS A 1 103 ? 33.725 0.072 -30.793 1.00 80.94 103 LYS A O 1
ATOM 874 N N . PRO A 1 104 ? 33.202 -1.903 -29.839 1.00 72.88 104 PRO A N 1
ATOM 875 C CA . PRO A 1 104 ? 32.813 -1.379 -28.525 1.00 72.88 104 PRO A CA 1
ATOM 876 C C . PRO A 1 104 ? 34.025 -0.865 -27.727 1.00 72.88 104 PRO A C 1
ATOM 878 O O . PRO A 1 104 ? 34.405 -1.398 -26.692 1.00 72.88 104 PRO A O 1
ATOM 881 N N . THR A 1 105 ? 34.655 0.185 -28.237 1.00 79.38 105 THR A N 1
ATOM 882 C CA . THR A 1 105 ? 35.772 0.919 -27.631 1.00 79.38 105 THR A CA 1
ATOM 883 C C . THR A 1 105 ? 35.404 2.400 -27.582 1.00 79.38 105 THR A C 1
ATOM 885 O O . THR A 1 105 ? 34.475 2.811 -28.270 1.00 79.38 105 THR A O 1
ATOM 888 N N . TYR A 1 106 ? 36.139 3.247 -26.853 1.00 77.56 106 TYR A N 1
ATOM 889 C CA . TYR A 1 106 ? 35.855 4.695 -26.838 1.00 77.56 106 TYR A CA 1
ATOM 890 C C . TYR A 1 106 ? 35.876 5.355 -28.229 1.00 77.56 106 TYR A C 1
ATOM 892 O O . TYR A 1 106 ? 35.240 6.389 -28.424 1.00 77.56 106 TYR A O 1
ATOM 900 N N . LYS A 1 107 ? 36.553 4.744 -29.211 1.00 83.31 107 LYS A N 1
ATOM 901 C CA . LYS A 1 107 ? 36.556 5.200 -30.606 1.00 83.31 107 LYS A CA 1
ATOM 902 C C . LYS A 1 107 ? 35.177 5.087 -31.274 1.00 83.31 107 LYS A C 1
ATOM 904 O O . LYS A 1 107 ? 34.917 5.818 -32.223 1.00 83.31 107 LYS A O 1
ATOM 909 N N . ILE A 1 108 ? 34.265 4.270 -30.740 1.00 84.00 108 ILE A N 1
ATOM 910 C CA . ILE A 1 108 ? 32.934 4.048 -31.318 1.00 84.00 108 ILE A CA 1
ATOM 911 C C . ILE A 1 108 ? 32.131 5.340 -31.492 1.00 84.00 108 ILE A C 1
ATOM 913 O O . ILE A 1 108 ? 31.354 5.456 -32.432 1.00 84.00 108 ILE A O 1
ATOM 917 N N . PHE A 1 109 ? 32.329 6.337 -30.624 1.00 85.00 109 PHE A N 1
ATOM 918 C CA . PHE A 1 109 ? 31.641 7.626 -30.733 1.00 85.00 109 PHE A CA 1
ATOM 919 C C . PHE A 1 109 ? 32.148 8.456 -31.917 1.00 85.00 109 PHE A C 1
ATOM 921 O O . PHE A 1 109 ? 31.368 9.163 -32.548 1.00 85.00 109 PHE A O 1
ATOM 928 N N . ILE A 1 110 ? 33.429 8.315 -32.278 1.00 84.69 110 ILE A N 1
ATOM 929 C CA . ILE A 1 110 ? 33.982 8.883 -33.515 1.00 84.69 110 ILE A CA 1
ATOM 930 C C . ILE A 1 110 ? 33.365 8.166 -34.716 1.00 84.69 110 ILE A C 1
ATOM 932 O O . ILE A 1 110 ? 32.952 8.816 -35.672 1.00 84.69 110 ILE A O 1
ATOM 936 N N . ASP A 1 111 ? 33.243 6.840 -34.646 1.00 85.88 111 ASP A N 1
ATOM 937 C CA . ASP A 1 111 ? 32.625 6.043 -35.706 1.00 85.88 111 ASP A CA 1
ATOM 938 C C . ASP A 1 111 ? 31.141 6.413 -35.900 1.00 85.88 111 ASP A C 1
ATOM 940 O O . ASP A 1 111 ? 30.701 6.569 -37.037 1.00 85.88 111 ASP A O 1
ATOM 944 N N . PHE A 1 112 ? 30.385 6.673 -34.824 1.00 85.88 112 PHE A N 1
ATOM 945 C CA . PHE A 1 112 ? 29.016 7.206 -34.909 1.00 85.88 112 PHE A CA 1
ATOM 946 C C . PHE A 1 112 ? 28.958 8.616 -35.511 1.00 85.88 112 PHE A C 1
ATOM 948 O O . PHE A 1 112 ? 28.055 8.904 -36.303 1.00 85.88 112 PHE A O 1
ATOM 955 N N . SER A 1 113 ? 29.911 9.491 -35.186 1.00 85.62 113 SER A N 1
ATOM 956 C CA . SER A 1 113 ? 29.972 10.840 -35.762 1.00 85.62 113 SER A CA 1
ATOM 957 C C . SER A 1 113 ? 30.304 10.798 -37.254 1.00 85.62 113 SER A C 1
ATOM 959 O O . SER A 1 113 ? 29.633 11.449 -38.054 1.00 85.62 113 SER A O 1
ATOM 961 N N . ASN A 1 114 ? 31.260 9.955 -37.650 1.00 86.12 114 ASN A N 1
ATOM 962 C CA . ASN A 1 114 ? 31.585 9.694 -39.053 1.00 86.12 114 ASN A CA 1
ATOM 963 C C . ASN A 1 114 ? 30.394 9.083 -39.801 1.00 86.12 114 ASN A C 1
ATOM 965 O O . ASN A 1 114 ? 30.109 9.453 -40.934 1.00 86.12 114 ASN A O 1
ATOM 969 N N . PHE A 1 115 ? 29.658 8.173 -39.165 1.00 87.44 115 PHE A N 1
ATOM 970 C CA . PHE A 1 115 ? 28.461 7.590 -39.760 1.00 87.44 115 PHE A CA 1
ATOM 971 C C . PHE A 1 115 ? 27.362 8.640 -39.972 1.00 87.44 115 PHE A C 1
ATOM 973 O O . PHE A 1 115 ? 26.700 8.644 -41.006 1.00 87.44 115 PHE A O 1
ATOM 980 N N . THR A 1 116 ? 27.199 9.565 -39.023 1.00 85.38 116 THR A N 1
ATOM 981 C CA . THR A 1 116 ? 26.224 10.663 -39.119 1.00 85.38 116 THR A CA 1
ATOM 982 C C . THR A 1 116 ? 26.576 11.636 -40.246 1.00 85.38 116 THR A C 1
ATOM 984 O O . THR A 1 116 ? 25.694 12.045 -40.994 1.00 85.38 116 THR A O 1
ATOM 987 N N . SER A 1 117 ? 27.858 11.948 -40.455 1.00 86.31 117 SER A N 1
ATOM 988 C CA . SER A 1 117 ? 28.261 12.793 -41.587 1.00 86.31 117 SER A CA 1
ATOM 989 C C . SER A 1 117 ? 28.037 12.108 -42.944 1.00 86.31 117 SER A C 1
ATOM 991 O O . SER A 1 117 ? 27.657 12.770 -43.910 1.00 86.31 117 SER A O 1
ATOM 993 N N . LEU A 1 118 ? 28.197 10.781 -43.029 1.00 86.94 118 LEU A N 1
ATOM 994 C CA . LEU A 1 118 ? 27.831 10.008 -44.223 1.00 86.94 118 LEU A CA 1
ATOM 995 C C . LEU A 1 118 ? 26.310 9.962 -44.443 1.00 86.94 118 LEU A C 1
ATOM 997 O O . LEU A 1 118 ? 25.865 10.038 -45.586 1.00 86.94 118 LEU A O 1
ATOM 1001 N N . GLU A 1 119 ? 25.518 9.878 -43.371 1.00 84.31 119 GLU A N 1
ATOM 1002 C CA . GLU A 1 119 ? 24.049 9.941 -43.411 1.00 84.31 119 GLU A CA 1
ATOM 1003 C C . GLU A 1 119 ? 23.580 11.283 -44.003 1.00 84.31 119 GLU A C 1
ATOM 1005 O O . GLU A 1 119 ? 22.761 11.315 -44.923 1.00 84.31 119 GLU A O 1
ATOM 1010 N N . GLU A 1 120 ? 24.174 12.398 -43.567 1.00 85.69 120 GLU A N 1
ATOM 1011 C CA . GLU A 1 120 ? 23.914 13.728 -44.133 1.00 85.69 120 GLU A CA 1
ATOM 1012 C C . GLU A 1 120 ? 24.313 13.830 -45.610 1.00 85.69 120 GLU A C 1
ATOM 1014 O O . GLU A 1 120 ? 23.623 14.477 -46.399 1.00 85.69 120 GLU A O 1
ATOM 1019 N N . GLN A 1 121 ? 25.416 13.192 -46.014 1.00 84.44 121 GLN A N 1
ATOM 1020 C CA . GLN A 1 121 ? 25.817 13.135 -47.421 1.00 84.44 121 GLN A CA 1
ATOM 1021 C C . GLN A 1 121 ? 24.838 12.308 -48.260 1.00 84.44 121 GLN A C 1
ATOM 1023 O O . GLN A 1 121 ? 24.528 12.709 -49.382 1.00 84.44 121 GLN A O 1
ATOM 1028 N N . ALA A 1 122 ? 24.327 11.189 -47.743 1.00 84.94 122 ALA A N 1
ATOM 1029 C CA . ALA A 1 122 ? 23.303 10.397 -48.423 1.00 84.94 122 ALA A CA 1
ATOM 1030 C C . ALA A 1 122 ? 22.013 11.211 -48.626 1.00 84.94 122 ALA A C 1
ATOM 1032 O O . ALA A 1 122 ? 21.472 11.230 -49.734 1.00 84.94 122 ALA A O 1
ATOM 1033 N N . ASN A 1 123 ? 21.597 11.965 -47.601 1.00 83.38 123 ASN A N 1
ATOM 1034 C CA . ASN A 1 123 ? 20.444 12.863 -47.663 1.00 83.38 123 ASN A CA 1
ATOM 1035 C C . ASN A 1 123 ? 20.656 13.997 -48.686 1.00 83.38 123 ASN A C 1
ATOM 1037 O O . ASN A 1 123 ? 19.849 14.170 -49.595 1.00 83.38 123 ASN A O 1
ATOM 1041 N N . LYS A 1 124 ? 21.802 14.696 -48.647 1.00 86.19 124 LYS A N 1
ATOM 1042 C CA . LYS A 1 124 ? 22.145 15.751 -49.627 1.00 86.19 124 LYS A CA 1
ATOM 1043 C C . LYS A 1 124 ? 22.140 15.263 -51.080 1.00 86.19 124 LYS A C 1
ATOM 1045 O O . LYS A 1 124 ? 21.920 16.062 -51.985 1.00 86.19 124 LYS A O 1
ATOM 1050 N N . ASN A 1 125 ? 22.399 13.976 -51.314 1.00 83.44 125 ASN A N 1
ATOM 1051 C CA . ASN A 1 125 ? 22.365 13.365 -52.645 1.00 83.44 125 ASN A CA 1
ATOM 1052 C C . ASN A 1 125 ? 21.015 12.684 -52.979 1.00 83.44 125 ASN A C 1
ATOM 1054 O O . ASN A 1 125 ? 20.924 12.020 -54.009 1.00 83.44 125 ASN A O 1
ATOM 1058 N N . ASN A 1 126 ? 19.967 12.856 -52.160 1.00 82.56 126 ASN A N 1
ATOM 1059 C CA . ASN A 1 126 ? 18.620 12.286 -52.332 1.00 82.56 126 ASN A CA 1
ATOM 1060 C C . ASN A 1 126 ? 18.560 10.743 -52.410 1.00 82.56 126 ASN A C 1
ATOM 1062 O O . ASN A 1 126 ? 17.647 10.180 -53.021 1.00 82.56 126 ASN A O 1
ATOM 1066 N N . PHE A 1 127 ? 19.486 10.029 -51.763 1.00 87.81 127 PHE A N 1
ATOM 1067 C CA . PHE A 1 127 ? 19.478 8.561 -51.709 1.00 87.81 127 PHE A CA 1
ATOM 1068 C C . PHE A 1 127 ? 18.564 8.033 -50.589 1.00 87.81 127 PHE A C 1
ATOM 1070 O O . PHE A 1 127 ? 19.036 7.558 -49.559 1.00 87.81 127 PHE A O 1
ATOM 1077 N N . LYS A 1 128 ? 17.241 8.102 -50.797 1.00 83.62 128 LYS A N 1
ATOM 1078 C CA . LYS A 1 128 ? 16.220 7.781 -49.774 1.00 83.62 128 LYS A CA 1
ATOM 1079 C C . LYS A 1 128 ? 16.313 6.361 -49.201 1.00 83.62 128 LYS A C 1
ATOM 1081 O O . LYS A 1 128 ? 16.214 6.186 -47.992 1.00 83.62 128 LYS A O 1
ATOM 1086 N N . GLU A 1 129 ? 16.496 5.347 -50.046 1.00 84.75 129 GLU A N 1
ATOM 1087 C CA . GLU A 1 129 ? 16.593 3.950 -49.586 1.00 84.75 129 GLU A CA 1
ATOM 1088 C C . GLU A 1 129 ? 17.844 3.722 -48.731 1.00 84.75 129 GLU A C 1
ATOM 1090 O O . GLU A 1 129 ? 17.771 3.109 -47.667 1.00 84.75 129 GLU A O 1
ATOM 1095 N N . LEU A 1 130 ? 18.975 4.297 -49.154 1.00 84.50 130 LEU A N 1
ATOM 1096 C CA . LEU A 1 130 ? 20.224 4.246 -48.400 1.00 84.50 130 LEU A CA 1
ATOM 1097 C C . LEU A 1 130 ? 20.078 4.949 -47.046 1.00 84.50 130 LEU A C 1
ATOM 1099 O O . LEU A 1 130 ? 20.507 4.409 -46.033 1.00 84.50 130 LEU A O 1
ATOM 1103 N N . GLU A 1 131 ? 19.431 6.115 -47.006 1.00 83.00 131 GLU A N 1
ATOM 1104 C CA . GLU A 1 131 ? 19.151 6.841 -45.764 1.00 83.00 131 GLU A CA 1
ATOM 1105 C C . GLU A 1 131 ? 18.327 5.995 -44.775 1.00 83.00 131 GLU A C 1
ATOM 1107 O O . GLU A 1 131 ? 18.659 5.927 -43.588 1.00 83.00 131 GLU A O 1
ATOM 1112 N N . ILE A 1 132 ? 17.276 5.317 -45.251 1.00 85.25 132 ILE A N 1
ATOM 1113 C CA . ILE A 1 132 ? 16.433 4.443 -44.420 1.00 85.25 132 ILE A CA 1
ATOM 1114 C C . ILE A 1 132 ? 17.259 3.296 -43.825 1.00 85.25 132 ILE A C 1
ATOM 1116 O O . ILE A 1 132 ? 17.190 3.049 -42.617 1.00 85.25 132 ILE A O 1
ATOM 1120 N N . GLU A 1 133 ? 18.056 2.610 -44.643 1.00 86.56 133 GLU A N 1
ATOM 1121 C CA . GLU A 1 133 ? 18.892 1.498 -44.181 1.00 86.56 133 GLU A CA 1
ATOM 1122 C C . GLU A 1 133 ? 19.999 1.967 -43.227 1.00 86.56 133 GLU A C 1
ATOM 1124 O O . GLU A 1 133 ? 20.251 1.329 -42.203 1.00 86.56 133 GLU A O 1
ATOM 1129 N N . MET A 1 134 ? 20.595 3.135 -43.478 1.00 87.50 134 MET A N 1
ATOM 1130 C CA . MET A 1 134 ? 21.571 3.743 -42.573 1.00 87.50 134 MET A CA 1
ATOM 1131 C C . MET A 1 134 ? 20.967 4.048 -41.200 1.00 87.50 134 MET A C 1
ATOM 1133 O O . MET A 1 134 ? 21.585 3.727 -40.182 1.00 87.50 134 MET A O 1
ATOM 1137 N N . LYS A 1 135 ? 19.750 4.604 -41.143 1.00 86.12 135 LYS A N 1
ATOM 1138 C CA . LYS A 1 135 ? 19.045 4.865 -39.876 1.00 86.12 135 LYS A CA 1
ATOM 1139 C C . LYS A 1 135 ? 18.778 3.582 -39.096 1.00 86.12 135 LYS A C 1
ATOM 1141 O O . LYS A 1 135 ? 19.056 3.535 -37.896 1.00 86.12 135 LYS A O 1
ATOM 1146 N N . LYS A 1 136 ? 18.297 2.526 -39.766 1.00 87.25 136 LYS A N 1
ATOM 1147 C CA . LYS A 1 136 ? 18.090 1.205 -39.143 1.00 87.25 136 LYS A CA 1
ATOM 1148 C C . LYS A 1 136 ? 19.396 0.634 -38.594 1.00 87.25 136 LYS A C 1
ATOM 1150 O O . LYS A 1 136 ? 19.441 0.205 -37.443 1.00 87.25 136 LYS A O 1
ATOM 1155 N N . TYR A 1 137 ? 20.466 0.671 -39.388 1.00 87.19 137 TYR A N 1
ATOM 1156 C CA . TYR A 1 137 ? 21.774 0.154 -38.990 1.00 87.19 137 TYR A CA 1
ATOM 1157 C C . TYR A 1 137 ? 22.367 0.928 -37.804 1.00 87.19 137 TYR A C 1
ATOM 1159 O O . TYR A 1 137 ? 22.892 0.325 -36.866 1.00 87.19 137 TYR A O 1
ATOM 1167 N N . LYS A 1 138 ? 22.239 2.259 -37.793 1.00 85.75 138 LYS A N 1
ATOM 1168 C CA . LYS A 1 138 ? 22.665 3.121 -36.681 1.00 85.75 138 LYS A CA 1
ATOM 1169 C C . LYS A 1 138 ? 21.905 2.807 -35.393 1.00 85.75 138 LYS A C 1
ATOM 1171 O O . LYS A 1 138 ? 22.532 2.662 -34.346 1.00 85.75 138 LYS A O 1
ATOM 1176 N N . GLU A 1 139 ? 20.582 2.658 -35.462 1.00 87.12 139 GLU A N 1
ATOM 1177 C CA . GLU A 1 139 ? 19.763 2.321 -34.291 1.00 87.12 139 GLU A CA 1
ATOM 1178 C C . GLU A 1 139 ? 20.068 0.906 -33.769 1.00 87.12 139 GLU A C 1
ATOM 1180 O O . GLU A 1 139 ? 20.226 0.731 -32.561 1.00 87.12 139 GLU A O 1
ATOM 1185 N N . TYR A 1 140 ? 20.262 -0.079 -34.654 1.00 89.00 140 TYR A N 1
ATOM 1186 C CA . TYR A 1 140 ? 20.701 -1.426 -34.268 1.00 89.00 140 TYR A CA 1
ATOM 1187 C C . TYR A 1 140 ? 22.034 -1.397 -33.506 1.00 89.00 140 TYR A C 1
ATOM 1189 O O . TYR A 1 140 ? 22.128 -1.918 -32.394 1.00 89.00 140 TYR A O 1
ATOM 1197 N N . ASN A 1 141 ? 23.059 -0.739 -34.060 1.00 87.06 141 ASN A N 1
ATOM 1198 C CA . ASN A 1 141 ? 24.381 -0.668 -33.429 1.00 87.06 141 ASN A CA 1
ATOM 1199 C C . ASN A 1 141 ? 24.357 0.101 -32.103 1.00 87.06 141 ASN A C 1
ATOM 1201 O O . ASN A 1 141 ? 25.038 -0.280 -31.153 1.00 87.06 141 ASN A O 1
ATOM 1205 N N . LYS A 1 142 ? 23.537 1.150 -32.006 1.00 88.38 142 LYS A N 1
ATOM 1206 C CA . LYS A 1 142 ? 23.294 1.887 -30.762 1.00 88.38 142 LYS A CA 1
ATOM 1207 C C . LYS A 1 142 ? 22.689 0.988 -29.678 1.00 88.38 142 LYS A C 1
ATOM 1209 O O . LYS A 1 142 ? 23.170 0.993 -28.545 1.00 88.38 142 LYS A O 1
ATOM 1214 N N . GLN A 1 143 ? 21.678 0.184 -30.009 1.00 87.75 143 GLN A N 1
ATOM 1215 C CA . GLN A 1 143 ? 21.073 -0.766 -29.066 1.00 87.75 143 GLN A CA 1
ATOM 1216 C C . GLN A 1 143 ? 22.039 -1.890 -28.676 1.00 87.75 143 GLN A C 1
ATOM 1218 O O . GLN A 1 143 ? 22.154 -2.213 -27.492 1.00 87.75 143 GLN A O 1
ATOM 1223 N N . HIS A 1 144 ? 22.773 -2.435 -29.647 1.00 89.00 144 HIS A N 1
ATOM 1224 C CA . HIS A 1 144 ? 23.785 -3.464 -29.425 1.00 89.00 144 HIS A CA 1
ATOM 1225 C C . HIS A 1 144 ? 24.907 -2.971 -28.499 1.00 89.00 144 HIS A C 1
ATOM 1227 O O . HIS A 1 144 ? 25.280 -3.664 -27.553 1.00 89.00 144 HIS A O 1
ATOM 1233 N N . LEU A 1 145 ? 25.392 -1.741 -28.696 1.00 89.38 145 LEU A N 1
ATOM 1234 C CA . LEU A 1 145 ? 26.377 -1.124 -27.808 1.00 89.38 145 LEU A CA 1
ATOM 1235 C C . LEU A 1 145 ? 25.853 -1.006 -26.371 1.00 89.38 145 LEU A C 1
ATOM 1237 O O . LEU A 1 145 ? 26.542 -1.400 -25.432 1.00 89.38 145 LEU A O 1
ATOM 1241 N N . LEU A 1 146 ? 24.627 -0.508 -26.184 1.00 89.25 146 LEU A N 1
ATOM 1242 C CA . LEU A 1 146 ? 24.034 -0.400 -24.849 1.00 89.25 146 LEU A CA 1
ATOM 1243 C C . LEU A 1 146 ? 23.877 -1.767 -24.172 1.00 89.25 146 LEU A C 1
ATOM 1245 O O . LEU A 1 146 ? 24.087 -1.878 -22.963 1.00 89.25 146 LEU A O 1
ATOM 1249 N N . MET A 1 147 ? 23.509 -2.798 -24.935 1.00 89.75 147 MET A N 1
ATOM 1250 C CA . MET A 1 147 ? 23.413 -4.171 -24.444 1.00 89.75 147 MET A CA 1
ATOM 1251 C C . MET A 1 147 ? 24.771 -4.665 -23.932 1.00 89.75 147 MET A C 1
ATOM 1253 O O . MET A 1 147 ? 24.848 -5.113 -22.789 1.00 89.75 147 MET A O 1
ATOM 1257 N N . LEU A 1 148 ? 25.838 -4.496 -24.720 1.00 90.06 148 LEU A N 1
ATOM 1258 C CA . LEU A 1 148 ? 27.201 -4.874 -24.332 1.00 90.06 148 LEU A CA 1
ATOM 1259 C C . LEU A 1 148 ? 27.677 -4.127 -23.081 1.00 90.06 148 LEU A C 1
ATOM 1261 O O . LEU A 1 148 ? 28.223 -4.741 -22.165 1.00 90.06 148 LEU A O 1
ATOM 1265 N N . ILE A 1 149 ? 27.456 -2.810 -23.010 1.00 90.62 149 ILE A N 1
ATOM 1266 C CA . ILE A 1 149 ? 27.800 -2.009 -21.824 1.00 90.62 149 ILE A CA 1
ATOM 1267 C C . ILE A 1 149 ? 27.031 -2.533 -20.603 1.00 90.62 149 ILE A C 1
ATOM 1269 O O . ILE A 1 149 ? 27.612 -2.749 -19.543 1.00 90.62 149 ILE A O 1
ATOM 1273 N N . THR A 1 150 ? 25.731 -2.787 -20.759 1.00 90.56 150 THR A N 1
ATOM 1274 C CA . THR A 1 150 ? 24.859 -3.285 -19.686 1.00 90.56 150 THR A CA 1
ATOM 1275 C C . THR A 1 150 ? 25.304 -4.646 -19.159 1.00 90.56 150 THR A C 1
ATOM 1277 O O . THR A 1 150 ? 25.289 -4.866 -17.948 1.00 90.56 150 THR A O 1
ATOM 1280 N N . GLU A 1 151 ? 25.658 -5.572 -20.046 1.00 89.94 151 GLU A N 1
ATOM 1281 C CA . GLU A 1 151 ? 26.106 -6.915 -19.679 1.00 89.94 151 GLU A CA 1
ATOM 1282 C C . GLU A 1 151 ? 27.431 -6.873 -18.919 1.0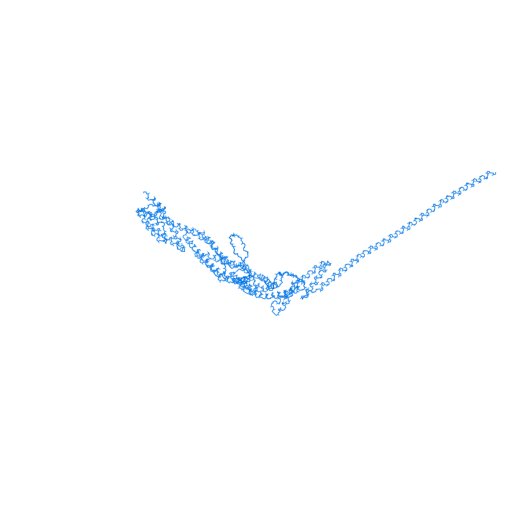0 89.94 151 GLU A C 1
ATOM 1284 O O . GLU A 1 151 ? 27.537 -7.459 -17.843 1.00 89.94 151 GLU A O 1
ATOM 1289 N N . ASN A 1 152 ? 28.393 -6.085 -19.402 1.00 90.69 152 ASN A N 1
ATOM 1290 C CA . ASN A 1 152 ? 29.666 -5.908 -18.714 1.00 90.69 152 ASN A CA 1
ATOM 1291 C C . ASN A 1 152 ? 29.496 -5.251 -17.341 1.00 90.69 152 ASN A C 1
ATOM 1293 O O . ASN A 1 152 ? 30.032 -5.762 -16.362 1.00 90.69 152 ASN A O 1
ATOM 1297 N N . ILE A 1 153 ? 28.689 -4.187 -17.224 1.00 91.31 153 ILE A N 1
ATOM 1298 C CA . ILE A 1 153 ? 28.370 -3.595 -15.914 1.00 91.31 153 ILE A CA 1
ATOM 1299 C C . ILE A 1 153 ? 27.823 -4.674 -14.977 1.00 91.31 153 ILE A C 1
ATOM 1301 O O . ILE A 1 153 ? 28.322 -4.816 -13.865 1.00 91.31 153 ILE A O 1
ATOM 1305 N N . LYS A 1 154 ? 26.848 -5.477 -15.424 1.00 88.62 154 LYS A N 1
ATOM 1306 C CA . LYS A 1 154 ? 26.257 -6.549 -14.606 1.00 88.62 154 LYS A CA 1
ATOM 1307 C C . LYS A 1 154 ? 27.275 -7.593 -14.153 1.00 88.62 154 LYS A C 1
ATOM 1309 O O . LYS A 1 154 ? 27.210 -8.008 -12.999 1.00 88.62 154 LYS A O 1
ATOM 1314 N N . ASN A 1 155 ? 28.209 -7.978 -15.018 1.00 88.00 155 ASN A N 1
ATOM 1315 C CA . ASN A 1 155 ? 29.250 -8.952 -14.687 1.00 88.00 155 ASN A CA 1
ATOM 1316 C C . ASN A 1 155 ? 30.170 -8.443 -13.566 1.00 88.00 155 ASN A C 1
ATOM 1318 O O . ASN A 1 155 ? 30.516 -9.208 -12.670 1.00 88.00 155 ASN A O 1
ATOM 1322 N N . PHE A 1 156 ? 30.493 -7.147 -13.561 1.00 88.88 156 PHE A N 1
ATOM 1323 C CA . PHE A 1 156 ? 31.399 -6.551 -12.571 1.00 88.88 156 PHE A CA 1
ATOM 1324 C C . PHE A 1 156 ? 30.694 -5.954 -11.340 1.00 88.88 156 PHE A C 1
ATOM 1326 O O . PHE A 1 156 ? 31.360 -5.607 -10.369 1.00 88.88 156 PHE A O 1
ATOM 1333 N N . LEU A 1 157 ? 29.354 -5.857 -11.320 1.00 85.38 157 LEU A N 1
ATOM 1334 C CA . LEU A 1 157 ? 28.593 -5.253 -10.208 1.00 85.38 157 LEU A CA 1
ATOM 1335 C C . LEU A 1 157 ? 28.851 -5.908 -8.843 1.00 85.38 157 LEU A C 1
ATOM 1337 O O . LEU A 1 157 ? 28.752 -5.233 -7.820 1.00 85.38 157 LEU A O 1
ATOM 1341 N N . ASN A 1 158 ? 29.113 -7.217 -8.819 1.00 74.94 158 ASN A N 1
ATOM 1342 C CA . ASN A 1 158 ? 29.238 -7.992 -7.582 1.00 74.94 158 ASN A CA 1
ATOM 1343 C C . ASN A 1 158 ? 30.686 -8.424 -7.276 1.00 74.94 158 ASN A C 1
ATOM 1345 O O . ASN A 1 158 ? 30.893 -9.113 -6.277 1.00 74.94 158 ASN A O 1
ATOM 1349 N N . ASP A 1 159 ? 31.673 -8.031 -8.091 1.00 80.12 159 ASP A N 1
ATOM 1350 C CA . ASP A 1 159 ? 33.078 -8.402 -7.895 1.00 80.12 159 ASP A CA 1
ATOM 1351 C C . ASP A 1 159 ? 33.928 -7.194 -7.478 1.00 80.12 159 ASP A C 1
ATOM 1353 O O . ASP A 1 159 ? 34.260 -6.317 -8.275 1.00 80.12 159 ASP A O 1
ATOM 1357 N N . LEU A 1 160 ? 34.304 -7.164 -6.197 1.00 69.19 160 LEU A N 1
ATOM 1358 C CA . LEU A 1 160 ? 35.137 -6.103 -5.625 1.00 69.19 160 LEU A CA 1
ATOM 1359 C C . LEU A 1 160 ? 36.552 -6.064 -6.222 1.00 69.19 160 LEU A C 1
ATOM 1361 O O . LEU A 1 160 ? 37.172 -5.002 -6.210 1.00 69.19 160 LEU A O 1
ATOM 1365 N N . LYS A 1 161 ? 37.070 -7.187 -6.739 1.00 79.69 161 LYS A N 1
ATOM 1366 C CA . LYS A 1 161 ? 38.404 -7.242 -7.360 1.00 79.69 161 LYS A CA 1
ATOM 1367 C C . LYS A 1 161 ? 38.416 -6.546 -8.724 1.00 79.69 161 LYS A C 1
ATOM 1369 O O . LYS A 1 161 ? 39.430 -5.984 -9.128 1.00 79.69 161 LYS A O 1
ATOM 1374 N N . GLU A 1 162 ? 37.257 -6.481 -9.371 1.00 85.44 162 GLU A N 1
ATOM 1375 C CA . GLU A 1 162 ? 37.064 -5.950 -10.720 1.00 85.44 162 GLU A CA 1
ATOM 1376 C C . GLU A 1 162 ? 36.426 -4.548 -10.731 1.00 85.44 162 GLU A C 1
ATOM 1378 O O . GLU A 1 162 ? 35.865 -4.101 -11.733 1.00 85.44 162 GLU A O 1
ATOM 1383 N N . ILE A 1 163 ? 36.535 -3.800 -9.625 1.00 83.56 163 ILE A N 1
ATOM 1384 C CA . ILE A 1 163 ? 35.945 -2.455 -9.515 1.00 83.56 163 ILE A CA 1
ATOM 1385 C C . ILE A 1 163 ? 36.465 -1.487 -10.590 1.00 83.56 163 ILE A C 1
ATOM 1387 O O . ILE A 1 163 ? 35.727 -0.623 -11.059 1.00 83.56 163 ILE A O 1
ATOM 1391 N N . HIS A 1 164 ? 37.716 -1.656 -11.024 1.00 87.69 164 HIS A N 1
ATOM 1392 C CA . HIS A 1 164 ? 38.321 -0.868 -12.095 1.00 87.69 164 HIS A CA 1
ATOM 1393 C C . HIS A 1 164 ? 37.603 -1.089 -13.440 1.00 87.69 164 HIS A C 1
ATOM 1395 O O . HIS A 1 164 ? 37.331 -0.125 -14.158 1.00 87.69 164 HIS A O 1
ATOM 1401 N N . ASN A 1 165 ? 37.212 -2.333 -13.737 1.00 89.75 165 ASN A N 1
ATOM 1402 C CA . ASN A 1 165 ? 36.421 -2.677 -14.916 1.00 89.75 165 ASN A CA 1
ATOM 1403 C C . ASN A 1 165 ? 34.996 -2.122 -14.813 1.00 89.75 165 ASN A C 1
ATOM 1405 O O . ASN A 1 165 ? 34.489 -1.553 -15.781 1.00 89.75 165 ASN A O 1
ATOM 1409 N N . LEU A 1 166 ? 34.373 -2.173 -13.631 1.00 90.19 166 LEU A N 1
ATOM 1410 C CA . LEU A 1 166 ? 33.081 -1.518 -13.405 1.00 90.19 166 LEU A CA 1
ATOM 1411 C C . LEU A 1 166 ? 33.159 -0.006 -13.681 1.00 90.19 166 LEU A C 1
ATOM 1413 O O . LEU A 1 166 ? 32.338 0.516 -14.431 1.00 90.19 166 LEU A O 1
ATOM 1417 N N . VAL A 1 167 ? 34.158 0.692 -13.131 1.00 90.88 167 VAL A N 1
ATOM 1418 C CA . VAL A 1 167 ? 34.374 2.133 -13.362 1.00 90.88 167 VAL A CA 1
ATOM 1419 C C . VAL A 1 167 ? 34.572 2.429 -14.849 1.00 90.88 167 VAL A C 1
ATOM 1421 O O . VAL A 1 167 ? 33.965 3.366 -15.368 1.00 90.88 167 VAL A O 1
ATOM 1424 N N . PHE A 1 168 ? 35.359 1.612 -15.556 1.00 91.25 168 PHE A N 1
ATOM 1425 C CA . PHE A 1 168 ? 35.555 1.748 -17.000 1.00 91.25 168 PHE A CA 1
ATOM 1426 C C . PHE A 1 168 ? 34.228 1.687 -17.767 1.00 91.25 168 PHE A C 1
ATOM 1428 O O . PHE A 1 168 ? 33.953 2.567 -18.586 1.00 91.25 168 PHE A O 1
ATOM 1435 N N . TYR A 1 169 ? 33.380 0.693 -17.490 1.00 92.25 169 TYR A N 1
ATOM 1436 C CA . TYR A 1 169 ? 32.099 0.553 -18.184 1.00 92.25 169 TYR A CA 1
ATOM 1437 C C . TYR A 1 169 ? 31.046 1.573 -17.733 1.00 92.25 169 TYR A C 1
ATOM 1439 O O . TYR A 1 169 ? 30.213 1.962 -18.548 1.00 92.25 169 TYR A O 1
ATOM 1447 N N . LEU A 1 170 ? 31.098 2.071 -16.493 1.00 92.31 170 LEU A N 1
ATOM 1448 C CA . LEU A 1 170 ? 30.276 3.207 -16.056 1.00 92.31 170 LEU A CA 1
ATOM 1449 C C . LEU A 1 170 ? 30.660 4.488 -16.802 1.00 92.31 170 LEU A C 1
ATOM 1451 O O . LEU A 1 170 ? 29.780 5.199 -17.281 1.00 92.31 170 LEU A O 1
ATOM 1455 N N . LYS A 1 171 ? 31.959 4.744 -16.982 1.00 91.00 171 LYS A N 1
ATOM 1456 C CA . LYS A 1 171 ? 32.458 5.848 -17.813 1.00 91.00 171 LYS A CA 1
ATOM 1457 C C . LYS A 1 171 ? 32.041 5.697 -19.270 1.00 91.00 171 LYS A C 1
ATOM 1459 O O . LYS A 1 171 ? 31.619 6.665 -19.899 1.00 91.00 171 LYS A O 1
ATOM 1464 N N . PHE A 1 172 ? 32.069 4.474 -19.792 1.00 90.75 172 PHE A N 1
ATOM 1465 C CA . PHE A 1 172 ? 31.570 4.201 -21.134 1.00 90.75 172 PHE A CA 1
ATOM 1466 C C . PHE A 1 172 ? 30.051 4.435 -21.248 1.00 90.75 172 PHE A C 1
ATOM 1468 O O . PHE A 1 172 ? 29.594 5.005 -22.239 1.00 90.75 172 PHE A O 1
ATOM 1475 N N . LEU A 1 173 ? 29.273 4.066 -20.224 1.00 91.31 173 LEU A N 1
ATOM 1476 C CA . LEU A 1 173 ? 27.831 4.311 -20.167 1.00 91.31 173 LEU A CA 1
ATOM 1477 C C . LEU A 1 173 ? 27.499 5.806 -20.145 1.00 91.31 173 LEU A C 1
ATOM 1479 O O . LEU A 1 173 ? 26.649 6.238 -20.916 1.00 91.31 173 LEU A O 1
ATOM 1483 N N . VAL A 1 174 ? 28.189 6.588 -19.313 1.00 88.94 174 VAL A N 1
ATOM 1484 C CA . VAL A 1 174 ? 28.002 8.045 -19.232 1.00 88.94 174 VAL A CA 1
ATOM 1485 C C . VAL A 1 174 ? 28.236 8.691 -20.595 1.00 88.94 174 VAL A C 1
ATOM 1487 O O . VAL A 1 174 ? 27.362 9.393 -21.095 1.00 88.94 174 VAL A O 1
ATOM 1490 N N . LYS A 1 175 ? 29.358 8.381 -21.259 1.00 86.50 175 LYS A N 1
ATOM 1491 C CA . LYS A 1 175 ? 29.628 8.905 -22.608 1.00 86.50 175 LYS A CA 1
ATOM 1492 C C . LYS A 1 175 ? 28.570 8.495 -23.622 1.00 86.50 175 LYS A C 1
ATOM 1494 O O . LYS A 1 175 ? 28.213 9.282 -24.490 1.00 86.50 175 LYS A O 1
ATOM 1499 N N . TYR A 1 176 ? 28.057 7.271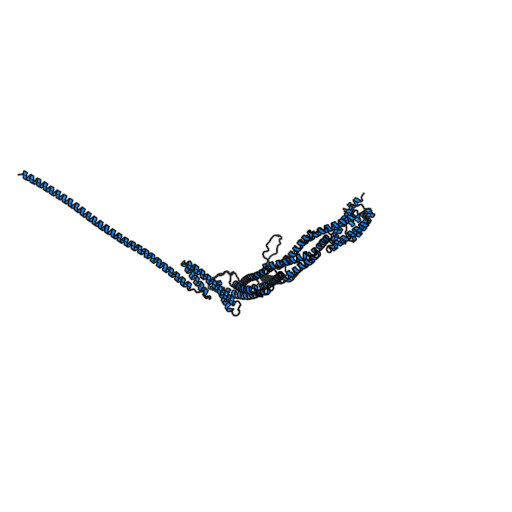 -23.515 1.00 88.06 176 TYR A N 1
ATOM 1500 C CA . TYR A 1 176 ? 26.956 6.819 -24.355 1.00 88.06 176 TYR A CA 1
ATOM 1501 C C . TYR A 1 176 ? 25.690 7.661 -24.137 1.00 88.06 176 TYR A C 1
ATOM 1503 O O . TYR A 1 176 ? 25.034 8.052 -25.103 1.00 88.06 176 TYR A O 1
ATOM 1511 N N . GLU A 1 177 ? 25.339 7.957 -22.889 1.00 86.44 177 GLU A N 1
ATOM 1512 C CA . GLU A 1 177 ? 24.140 8.729 -22.552 1.00 86.44 177 GLU A CA 1
ATOM 1513 C C . GLU A 1 177 ? 24.239 10.192 -22.984 1.00 86.44 177 GLU A C 1
ATOM 1515 O O . GLU A 1 177 ? 23.274 10.704 -23.562 1.00 86.44 177 GLU A O 1
ATOM 1520 N N . LEU A 1 178 ? 25.405 10.814 -22.780 1.00 81.69 178 LEU A N 1
ATOM 1521 C CA . LEU A 1 178 ? 25.703 12.175 -23.227 1.00 81.69 178 LEU A CA 1
ATOM 1522 C C . LEU A 1 178 ? 25.682 12.275 -24.759 1.00 81.69 178 LEU A C 1
ATOM 1524 O O . LEU A 1 178 ? 24.936 13.081 -25.318 1.00 81.69 178 LEU A O 1
ATOM 1528 N N . TYR A 1 179 ? 26.386 11.372 -25.456 1.00 83.06 179 TYR A N 1
ATOM 1529 C CA . TYR A 1 179 ? 26.459 11.366 -26.921 1.00 83.06 179 TYR A CA 1
ATOM 1530 C C . TYR A 1 179 ? 25.079 11.251 -27.583 1.00 83.06 179 TYR A C 1
ATOM 1532 O O . TYR A 1 179 ? 24.758 11.987 -28.516 1.00 83.06 179 TYR A O 1
ATOM 1540 N N . PHE A 1 180 ? 24.237 10.332 -27.101 1.00 82.06 180 PHE A N 1
ATOM 1541 C CA . PHE A 1 180 ? 22.900 10.117 -27.659 1.00 82.06 180 PHE A CA 1
ATOM 1542 C C . PHE A 1 180 ? 21.825 11.040 -27.072 1.00 82.06 180 PHE A C 1
ATOM 1544 O O . PHE A 1 180 ? 20.647 10.823 -27.366 1.00 82.06 180 PHE A O 1
ATOM 1551 N N . LYS A 1 181 ? 22.209 12.048 -26.270 1.00 71.94 181 LYS A N 1
ATOM 1552 C CA . LYS A 1 181 ? 21.315 13.039 -25.648 1.00 71.94 181 LYS A CA 1
ATOM 1553 C C . LYS A 1 181 ? 20.077 12.391 -25.025 1.00 71.94 181 LYS A C 1
ATOM 1555 O O . LYS A 1 181 ? 18.943 12.774 -25.314 1.00 71.94 181 LYS A O 1
ATOM 1560 N N . ARG A 1 182 ? 20.269 11.335 -24.228 1.00 61.69 182 ARG A N 1
ATOM 1561 C CA . ARG A 1 182 ? 19.134 10.677 -23.567 1.00 61.69 182 ARG A CA 1
ATOM 1562 C C . ARG A 1 182 ? 18.524 11.622 -22.532 1.00 61.69 182 ARG A C 1
ATOM 1564 O O . ARG A 1 182 ? 19.227 12.084 -21.645 1.00 61.69 182 ARG A O 1
ATOM 1571 N N . ASN A 1 183 ? 17.214 11.861 -22.629 1.00 53.66 183 ASN A N 1
ATOM 1572 C CA . ASN A 1 183 ? 16.477 12.680 -21.662 1.00 53.66 183 ASN A CA 1
ATOM 1573 C C . ASN A 1 183 ? 16.655 12.157 -20.223 1.00 53.66 183 ASN A C 1
ATOM 1575 O O . ASN A 1 183 ? 16.669 10.947 -19.975 1.00 53.66 183 ASN A O 1
ATOM 1579 N N . GLU A 1 184 ? 16.693 13.082 -19.270 1.00 48.97 184 GLU A N 1
ATOM 1580 C CA . GLU A 1 184 ? 17.120 12.896 -17.875 1.00 48.97 184 GLU A CA 1
ATOM 1581 C C . GLU A 1 184 ? 16.259 11.912 -17.055 1.00 48.97 184 GLU A C 1
ATOM 1583 O O . GLU A 1 184 ? 16.748 11.266 -16.135 1.00 48.97 184 GLU A O 1
ATOM 1588 N N . MET A 1 185 ? 14.994 11.668 -17.419 1.00 46.03 185 MET A N 1
ATOM 1589 C CA . MET A 1 185 ? 14.168 10.623 -16.777 1.00 46.03 185 MET A CA 1
ATOM 1590 C C . MET A 1 185 ? 14.470 9.186 -17.259 1.00 46.03 185 MET A C 1
ATOM 1592 O O . MET A 1 185 ? 13.768 8.230 -16.910 1.00 46.03 185 MET A O 1
ATOM 1596 N N . SER A 1 186 ? 15.502 9.001 -18.088 1.00 57.28 186 SER A N 1
ATOM 1597 C CA . SER A 1 186 ? 15.802 7.735 -18.764 1.00 57.28 186 SER A CA 1
ATOM 1598 C C . SER A 1 186 ? 17.211 7.189 -18.538 1.00 57.28 186 SER A C 1
ATOM 1600 O O . SER A 1 186 ? 17.620 6.300 -19.293 1.00 57.28 186 SER A O 1
ATOM 1602 N N . PHE A 1 187 ? 17.914 7.642 -17.489 1.00 70.62 187 PHE A N 1
ATOM 1603 C CA . PHE A 1 187 ? 19.223 7.088 -17.139 1.00 70.62 187 PHE A CA 1
ATOM 1604 C C . PHE A 1 187 ? 19.169 5.560 -17.067 1.00 70.62 187 PHE A C 1
ATOM 1606 O O . PHE A 1 187 ? 18.278 4.936 -16.473 1.00 70.62 187 PHE A O 1
ATOM 1613 N N . CYS A 1 188 ? 20.131 4.944 -17.731 1.00 81.94 188 CYS A N 1
ATOM 1614 C CA . CYS A 1 188 ? 20.226 3.512 -17.904 1.00 81.94 188 CYS A CA 1
ATOM 1615 C C . CYS A 1 188 ? 20.634 2.853 -16.593 1.00 81.94 188 CYS A C 1
ATOM 1617 O O . CYS A 1 188 ? 20.167 1.750 -16.314 1.00 81.94 188 CYS A O 1
ATOM 1619 N N . ILE A 1 189 ? 21.453 3.519 -15.769 1.00 90.19 189 ILE A N 1
ATOM 1620 C CA . ILE A 1 189 ? 22.038 2.886 -14.588 1.00 90.19 189 ILE A CA 1
ATOM 1621 C C . ILE A 1 189 ? 20.992 2.347 -13.598 1.00 90.19 189 ILE A C 1
ATOM 1623 O O . ILE A 1 189 ? 21.050 1.144 -13.333 1.00 90.19 189 ILE A O 1
ATOM 1627 N N . PRO A 1 190 ? 19.954 3.080 -13.130 1.00 89.94 190 PRO A N 1
ATOM 1628 C CA . PRO A 1 190 ? 18.972 2.465 -12.237 1.00 89.94 190 PRO A CA 1
ATOM 1629 C C . PRO A 1 190 ? 18.180 1.329 -12.909 1.00 89.94 190 PRO A C 1
ATOM 1631 O O . PRO A 1 190 ? 17.775 0.386 -12.231 1.00 89.94 190 PRO A O 1
ATOM 1634 N N . ARG A 1 191 ? 17.999 1.342 -14.241 1.00 89.88 191 ARG A N 1
ATOM 1635 C CA . ARG A 1 191 ? 17.368 0.223 -14.973 1.00 89.88 191 ARG A CA 1
ATOM 1636 C C . ARG A 1 191 ? 18.264 -1.017 -14.999 1.00 89.88 191 ARG A C 1
ATOM 1638 O O . ARG A 1 191 ? 17.765 -2.133 -14.848 1.00 89.88 191 ARG A O 1
ATOM 1645 N N . ILE A 1 192 ? 19.571 -0.830 -15.177 1.00 91.94 192 ILE A N 1
ATOM 1646 C CA . ILE A 1 192 ? 20.573 -1.902 -15.153 1.00 91.94 192 ILE A CA 1
ATOM 1647 C C . ILE A 1 192 ? 20.613 -2.542 -13.761 1.00 91.94 192 ILE A C 1
ATOM 1649 O O . ILE A 1 192 ? 20.479 -3.763 -13.660 1.00 91.94 192 ILE A O 1
ATOM 1653 N N . LEU A 1 193 ? 20.706 -1.721 -12.708 1.00 93.75 193 LEU A N 1
ATOM 1654 C CA . LEU A 1 193 ? 20.730 -2.165 -11.308 1.00 93.75 193 LEU A CA 1
ATOM 1655 C C . LEU A 1 193 ? 19.435 -2.894 -10.926 1.00 93.75 193 LEU A C 1
ATOM 1657 O O . LEU A 1 193 ? 19.477 -3.990 -10.371 1.00 93.75 193 LEU A O 1
ATOM 1661 N N . PHE A 1 194 ? 18.273 -2.352 -11.307 1.00 94.19 194 PHE A N 1
ATOM 1662 C CA . PHE A 1 194 ? 16.996 -3.030 -11.091 1.00 94.19 194 PHE A CA 1
ATOM 1663 C C . PHE A 1 194 ? 16.912 -4.365 -11.839 1.00 94.19 194 PHE A C 1
ATOM 1665 O O . PHE A 1 194 ? 16.389 -5.340 -11.308 1.00 94.19 194 PHE A O 1
ATOM 1672 N N . SER A 1 195 ? 17.428 -4.441 -13.070 1.00 92.31 195 SER A N 1
ATOM 1673 C CA . SER A 1 195 ? 17.434 -5.686 -13.839 1.00 92.31 195 SER A CA 1
ATOM 1674 C C . SER A 1 195 ? 18.312 -6.769 -13.204 1.00 92.31 195 SER A C 1
ATOM 1676 O O . SER A 1 195 ? 17.932 -7.937 -13.286 1.00 92.31 195 SER A O 1
ATOM 1678 N N . ASP A 1 196 ? 19.453 -6.408 -12.612 1.00 91.88 196 ASP A N 1
ATOM 1679 C CA . ASP A 1 196 ? 20.293 -7.331 -11.832 1.00 91.88 196 ASP A CA 1
ATOM 1680 C C . ASP A 1 196 ? 19.530 -7.847 -10.605 1.00 91.88 196 ASP A C 1
ATOM 1682 O O . ASP A 1 196 ? 19.336 -9.055 -10.439 1.00 91.88 196 ASP A O 1
ATOM 1686 N N . LEU A 1 197 ? 18.983 -6.924 -9.808 1.00 94.19 197 LEU A N 1
ATOM 1687 C CA . LEU A 1 197 ? 18.200 -7.259 -8.623 1.00 94.19 197 LEU A CA 1
ATOM 1688 C C . LEU A 1 197 ? 17.012 -8.147 -8.951 1.00 94.19 197 LEU A C 1
ATOM 1690 O O . LEU A 1 197 ? 16.771 -9.122 -8.251 1.00 94.19 197 LEU A O 1
ATOM 1694 N N . LYS A 1 198 ? 16.273 -7.823 -10.015 1.00 94.38 198 LYS A N 1
ATOM 1695 C CA . LYS A 1 198 ? 15.095 -8.574 -10.436 1.00 94.38 198 LYS A CA 1
ATOM 1696 C C . LYS A 1 198 ? 15.455 -10.036 -10.683 1.00 94.38 198 LYS A C 1
ATOM 1698 O O . LYS A 1 198 ? 14.742 -10.902 -10.198 1.00 94.38 198 LYS A O 1
ATOM 1703 N N . LYS A 1 199 ? 16.562 -10.338 -11.370 1.00 90.94 199 LYS A N 1
ATOM 1704 C CA . LYS A 1 199 ? 16.987 -11.732 -11.596 1.00 90.94 199 LYS A CA 1
ATOM 1705 C C . LYS A 1 199 ? 17.243 -12.462 -10.274 1.00 90.94 199 LYS A C 1
ATOM 1707 O O . LYS A 1 199 ? 16.692 -13.538 -10.055 1.00 90.94 199 LYS A O 1
ATOM 1712 N N . SER A 1 200 ? 18.018 -11.841 -9.385 1.00 90.44 200 SER A N 1
ATOM 1713 C CA . SER A 1 200 ? 18.320 -12.379 -8.052 1.00 90.44 200 SER A CA 1
ATOM 1714 C C . SER A 1 200 ? 17.054 -12.581 -7.209 1.00 90.44 200 SER A C 1
ATOM 1716 O O . SER A 1 200 ? 16.853 -13.636 -6.612 1.00 90.44 200 SER A O 1
ATOM 1718 N N . PHE A 1 201 ? 16.159 -11.594 -7.207 1.00 94.19 201 PHE A N 1
ATOM 1719 C CA . PHE A 1 201 ? 14.905 -11.626 -6.466 1.00 94.19 201 PHE A CA 1
ATOM 1720 C C . PHE A 1 201 ? 13.982 -12.733 -6.971 1.00 94.19 201 PHE A C 1
ATOM 1722 O O . PHE A 1 201 ? 13.454 -13.494 -6.168 1.00 94.19 201 PHE A O 1
ATOM 1729 N N . TYR A 1 202 ? 13.812 -12.856 -8.291 1.00 92.75 202 TYR A N 1
ATOM 1730 C CA . TYR A 1 202 ? 13.002 -13.922 -8.878 1.00 92.75 202 TYR A CA 1
ATOM 1731 C C . TYR A 1 202 ? 13.551 -15.291 -8.490 1.00 92.75 202 TYR A C 1
ATOM 1733 O O . TYR A 1 202 ? 12.798 -16.133 -8.013 1.00 92.75 202 TYR A O 1
ATOM 1741 N N . PHE A 1 203 ? 14.863 -15.487 -8.622 1.00 91.06 203 PHE A N 1
ATOM 1742 C CA . PHE A 1 203 ? 15.505 -16.744 -8.259 1.00 91.06 203 PHE A CA 1
ATOM 1743 C C . PHE A 1 203 ? 15.286 -17.106 -6.784 1.00 91.06 203 PHE A C 1
ATOM 1745 O O . PHE A 1 203 ? 14.854 -18.216 -6.495 1.00 91.06 203 PHE A O 1
ATOM 1752 N N . HIS A 1 204 ? 15.536 -16.187 -5.849 1.00 91.19 204 HIS A N 1
ATOM 1753 C CA . HIS A 1 204 ? 15.449 -16.493 -4.418 1.00 91.19 204 HIS A CA 1
ATOM 1754 C C . HIS A 1 204 ? 14.025 -16.495 -3.864 1.00 91.19 204 HIS A C 1
ATOM 1756 O O . HIS A 1 204 ? 13.729 -17.278 -2.962 1.00 91.19 204 HIS A O 1
ATOM 1762 N N . PHE A 1 205 ? 13.155 -15.628 -4.370 1.00 93.50 205 PHE A N 1
ATOM 1763 C CA . PHE A 1 205 ? 11.871 -15.350 -3.740 1.00 93.50 205 PHE A CA 1
ATOM 1764 C C . PHE A 1 205 ? 10.673 -15.642 -4.634 1.00 93.50 205 PHE A C 1
ATOM 1766 O O . PHE A 1 205 ? 9.578 -15.522 -4.131 1.00 93.50 205 PHE A O 1
ATOM 1773 N N . LEU A 1 206 ? 10.803 -16.024 -5.907 1.00 89.56 206 LEU A N 1
ATOM 1774 C CA . LEU A 1 206 ? 9.640 -16.355 -6.757 1.00 89.56 206 LEU A CA 1
ATOM 1775 C C . LEU A 1 206 ? 9.708 -17.756 -7.385 1.00 89.56 206 LEU A C 1
ATOM 1777 O O . LEU A 1 206 ? 8.816 -18.123 -8.142 1.00 89.56 206 LEU A O 1
ATOM 1781 N N . THR A 1 207 ? 10.741 -18.543 -7.077 1.00 88.44 207 THR A N 1
ATOM 1782 C CA . THR A 1 207 ? 10.845 -19.955 -7.487 1.00 88.44 207 THR A CA 1
ATOM 1783 C C . THR A 1 207 ? 10.614 -20.894 -6.300 1.00 88.44 207 THR A C 1
ATOM 1785 O O . THR A 1 207 ? 10.445 -20.441 -5.169 1.00 88.44 207 THR A O 1
ATOM 1788 N N . GLU A 1 208 ? 10.658 -22.207 -6.525 1.00 82.69 208 GLU A N 1
ATOM 1789 C CA . GLU A 1 208 ? 10.516 -23.261 -5.501 1.00 82.69 208 GLU A CA 1
ATOM 1790 C C . GLU A 1 208 ? 11.724 -23.387 -4.544 1.00 82.69 208 GLU A C 1
ATOM 1792 O O . GLU A 1 208 ? 11.941 -24.412 -3.900 1.00 82.69 208 GLU A O 1
ATOM 1797 N N . LYS A 1 209 ? 12.563 -22.353 -4.439 1.00 83.12 209 LYS A N 1
ATOM 1798 C CA . LYS A 1 209 ? 13.681 -22.335 -3.492 1.00 83.12 209 LYS A CA 1
ATOM 1799 C C . LYS A 1 209 ? 13.180 -22.269 -2.051 1.00 83.12 209 LYS A C 1
ATOM 1801 O O . LYS A 1 209 ? 12.205 -21.593 -1.745 1.00 83.12 209 LYS A O 1
ATOM 1806 N N . SER A 1 210 ? 13.956 -22.850 -1.136 1.00 79.38 210 SER A N 1
ATOM 1807 C CA . SER A 1 210 ? 13.711 -22.788 0.316 1.00 79.38 210 SER A CA 1
ATOM 1808 C C . SER A 1 210 ? 13.680 -21.364 0.890 1.00 79.38 210 SER A C 1
ATOM 1810 O O . SER A 1 210 ? 13.180 -21.149 1.992 1.00 79.38 210 SER A O 1
ATOM 1812 N N . THR A 1 211 ? 14.216 -20.389 0.154 1.00 76.00 211 THR A N 1
ATOM 1813 C CA . THR A 1 211 ? 14.196 -18.962 0.489 1.00 76.00 211 THR A CA 1
ATOM 1814 C C . THR A 1 211 ? 12.873 -18.272 0.147 1.00 76.00 211 THR A C 1
ATOM 1816 O O . THR A 1 211 ? 12.614 -17.188 0.666 1.00 76.00 211 THR A O 1
ATOM 1819 N N . ASN A 1 212 ? 12.023 -18.878 -0.687 1.00 85.69 212 ASN A N 1
ATOM 1820 C CA . ASN A 1 212 ? 10.702 -18.360 -1.023 1.00 85.69 212 ASN A CA 1
ATOM 1821 C C . ASN A 1 212 ? 9.692 -18.733 0.072 1.00 85.69 212 ASN A C 1
ATOM 1823 O O . ASN A 1 212 ? 8.939 -19.698 -0.039 1.00 85.69 212 ASN A O 1
ATOM 1827 N N . ARG A 1 213 ? 9.727 -17.974 1.168 1.00 84.00 213 ARG A N 1
ATOM 1828 C CA . ARG A 1 213 ? 8.927 -18.214 2.370 1.00 84.00 213 ARG A CA 1
ATOM 1829 C C . ARG A 1 213 ? 8.173 -16.961 2.779 1.00 84.00 213 ARG A C 1
ATOM 1831 O O . ARG A 1 213 ? 8.786 -15.943 3.092 1.00 84.00 213 ARG A O 1
ATOM 1838 N N . LEU A 1 214 ? 6.845 -17.050 2.817 1.00 86.75 214 LEU A N 1
ATOM 1839 C CA . LEU A 1 214 ? 5.983 -15.948 3.256 1.00 86.75 214 LEU A CA 1
ATOM 1840 C C . LEU A 1 214 ? 6.043 -15.716 4.772 1.00 86.75 214 LEU A C 1
ATOM 1842 O O . LEU A 1 214 ? 5.748 -14.618 5.226 1.00 86.75 214 LEU A O 1
ATOM 1846 N N . ASP A 1 215 ? 6.460 -16.719 5.546 1.00 87.12 215 ASP A N 1
ATOM 1847 C CA . ASP A 1 215 ? 6.671 -16.626 6.994 1.00 87.12 215 ASP A CA 1
ATOM 1848 C C . ASP A 1 215 ? 8.056 -16.070 7.374 1.00 87.12 215 ASP A C 1
ATOM 1850 O O . ASP A 1 215 ? 8.319 -15.822 8.550 1.00 87.12 215 ASP A O 1
ATOM 1854 N N . LYS A 1 216 ? 8.938 -15.859 6.384 1.00 92.44 216 LYS A N 1
ATOM 1855 C CA . LYS A 1 216 ? 10.280 -15.274 6.547 1.00 92.44 216 LYS A CA 1
ATOM 1856 C C . LYS A 1 216 ? 10.509 -14.021 5.681 1.00 92.44 216 LYS A C 1
ATOM 1858 O O . LYS A 1 216 ? 11.520 -13.943 4.971 1.00 92.44 216 LYS A O 1
ATOM 1863 N N . PRO A 1 217 ? 9.613 -13.014 5.722 1.00 94.19 217 PRO A N 1
ATOM 1864 C CA . PRO A 1 217 ? 9.762 -11.778 4.955 1.00 94.19 217 PRO A CA 1
ATOM 1865 C C . PRO A 1 217 ? 11.039 -11.006 5.308 1.00 94.19 217 PRO A C 1
ATOM 1867 O O . PRO A 1 217 ? 11.601 -10.331 4.443 1.00 94.19 217 PRO A O 1
ATOM 1870 N N . GLU A 1 218 ? 11.575 -11.165 6.524 1.00 94.31 218 GLU A N 1
ATOM 1871 C CA . GLU A 1 218 ? 12.829 -10.538 6.943 1.00 94.31 218 GLU A CA 1
ATOM 1872 C C . GLU A 1 218 ? 14.016 -10.918 6.039 1.00 94.31 218 GLU A C 1
ATOM 1874 O O . GLU A 1 218 ? 14.936 -10.121 5.855 1.00 94.31 218 GLU A O 1
ATOM 1879 N N . TRP A 1 219 ? 14.020 -12.115 5.437 1.00 94.75 219 TRP A N 1
ATOM 1880 C CA . TRP A 1 219 ? 15.079 -12.538 4.513 1.00 94.75 219 TRP A CA 1
ATOM 1881 C C . TRP A 1 219 ? 15.027 -11.757 3.204 1.00 94.75 219 TRP A C 1
ATOM 1883 O O . TRP A 1 219 ? 16.067 -11.337 2.690 1.00 94.75 219 TRP A O 1
ATOM 1893 N N . MET A 1 220 ? 13.817 -11.526 2.695 1.00 96.00 220 MET A N 1
ATOM 1894 C CA . MET A 1 220 ? 13.586 -10.725 1.500 1.00 96.00 220 MET A CA 1
ATOM 1895 C C . MET A 1 220 ? 14.006 -9.276 1.740 1.00 96.00 220 MET A C 1
ATOM 1897 O O . MET A 1 220 ? 14.810 -8.739 0.980 1.00 96.00 220 MET A O 1
ATOM 1901 N N . PHE A 1 221 ? 13.535 -8.653 2.821 1.00 96.19 221 PHE A N 1
ATOM 1902 C CA . PHE A 1 221 ? 13.873 -7.262 3.117 1.00 96.19 221 PHE A CA 1
ATOM 1903 C C . PHE A 1 221 ? 15.366 -7.067 3.404 1.00 96.19 221 PHE A C 1
ATOM 1905 O O . PHE A 1 221 ? 15.964 -6.128 2.881 1.00 96.19 221 PHE A O 1
ATOM 1912 N N . LYS A 1 222 ? 16.023 -7.994 4.118 1.00 95.50 222 LYS A N 1
ATOM 1913 C CA . LYS A 1 222 ? 17.489 -7.978 4.287 1.00 95.50 222 LYS A CA 1
ATOM 1914 C C . LYS A 1 222 ? 18.230 -8.097 2.954 1.00 95.50 222 LYS A C 1
ATOM 1916 O O . LYS A 1 222 ? 19.227 -7.405 2.752 1.00 95.50 222 LYS A O 1
ATOM 1921 N N . HIS A 1 223 ? 17.755 -8.946 2.039 1.00 94.69 223 HIS A N 1
ATOM 1922 C CA . HIS A 1 223 ? 18.328 -9.060 0.697 1.00 94.69 223 HIS A CA 1
ATOM 1923 C C . HIS A 1 223 ? 18.211 -7.743 -0.080 1.00 94.69 223 HIS A C 1
ATOM 1925 O O . HIS A 1 223 ? 19.201 -7.282 -0.653 1.00 94.69 223 HIS A O 1
ATOM 1931 N N . LEU A 1 224 ? 17.026 -7.122 -0.060 1.00 96.12 224 LEU A N 1
ATOM 1932 C CA . LEU A 1 224 ? 16.775 -5.839 -0.715 1.00 96.12 224 LEU A CA 1
ATOM 1933 C C . LEU A 1 224 ? 17.665 -4.732 -0.139 1.00 96.12 224 LEU A C 1
ATOM 1935 O O . LEU A 1 224 ? 18.358 -4.072 -0.907 1.00 96.12 224 LEU A O 1
ATOM 1939 N N . LEU A 1 225 ? 17.730 -4.579 1.188 1.00 95.56 225 LEU A N 1
ATOM 1940 C CA . LEU A 1 225 ? 18.577 -3.571 1.842 1.00 95.56 225 LEU A CA 1
ATOM 1941 C C . LEU A 1 225 ? 20.056 -3.745 1.495 1.00 95.56 225 LEU A C 1
ATOM 1943 O O . LEU A 1 225 ? 20.721 -2.776 1.136 1.00 95.56 225 LEU A O 1
ATOM 1947 N N . LYS A 1 226 ? 20.568 -4.982 1.535 1.00 94.19 226 LYS A N 1
ATOM 1948 C CA . LYS A 1 226 ? 21.963 -5.274 1.174 1.00 94.19 226 LYS A CA 1
ATOM 1949 C C . LYS A 1 226 ? 22.265 -4.881 -0.275 1.00 94.19 226 LYS A C 1
ATOM 1951 O O . LYS A 1 226 ? 23.328 -4.330 -0.559 1.00 94.19 226 LYS A O 1
ATOM 1956 N N . LYS A 1 227 ? 21.337 -5.157 -1.196 1.00 93.31 227 LYS A N 1
ATOM 1957 C CA . LYS A 1 227 ? 21.481 -4.787 -2.608 1.00 93.31 227 LYS A CA 1
ATOM 1958 C C . LYS A 1 227 ? 21.377 -3.277 -2.816 1.00 93.31 227 LYS A C 1
ATOM 1960 O O . LYS A 1 227 ? 22.223 -2.730 -3.512 1.00 93.31 227 LYS A O 1
ATOM 1965 N N . ILE A 1 228 ? 20.429 -2.601 -2.167 1.00 94.81 228 ILE A N 1
ATOM 1966 C CA . ILE A 1 228 ? 20.292 -1.137 -2.205 1.00 94.81 228 ILE A CA 1
ATOM 1967 C C . ILE A 1 228 ? 21.567 -0.456 -1.705 1.00 94.81 228 ILE A C 1
ATOM 1969 O O . ILE A 1 228 ? 22.054 0.460 -2.360 1.00 94.81 228 ILE A O 1
ATOM 1973 N N . GLU A 1 229 ? 22.162 -0.935 -0.613 1.00 93.12 229 GLU A N 1
ATOM 1974 C CA . GLU A 1 229 ? 23.410 -0.373 -0.090 1.00 93.12 229 GLU A CA 1
ATOM 1975 C C . GLU A 1 229 ? 24.572 -0.514 -1.082 1.00 93.12 229 GLU A C 1
ATOM 1977 O O . GLU A 1 229 ? 25.326 0.436 -1.303 1.00 93.12 229 GLU A O 1
ATOM 1982 N N . SER A 1 230 ? 24.695 -1.678 -1.723 1.00 90.56 230 SER A N 1
ATOM 1983 C CA . SER A 1 230 ? 25.690 -1.904 -2.776 1.00 90.56 230 SER A CA 1
ATOM 1984 C C . SER A 1 230 ? 25.461 -0.989 -3.981 1.00 90.56 230 SER A C 1
ATOM 1986 O O . SER A 1 230 ? 26.387 -0.345 -4.468 1.00 90.56 230 SER A O 1
ATOM 1988 N N . TYR A 1 231 ? 24.218 -0.901 -4.447 1.00 92.94 231 TYR A N 1
ATOM 1989 C CA . TYR A 1 231 ? 23.829 -0.083 -5.589 1.00 92.94 231 TYR A CA 1
ATOM 1990 C C . TYR A 1 231 ? 23.974 1.408 -5.329 1.00 92.94 231 TYR A C 1
ATOM 1992 O O . TYR A 1 231 ? 24.365 2.133 -6.236 1.00 92.94 231 TYR A O 1
ATOM 2000 N N . PHE A 1 232 ? 23.733 1.873 -4.106 1.00 92.81 232 PHE A N 1
ATOM 2001 C CA . PHE A 1 232 ? 23.958 3.264 -3.740 1.00 92.81 232 PHE A CA 1
ATOM 2002 C C . PHE A 1 232 ? 25.423 3.671 -3.934 1.00 92.81 232 PHE A C 1
ATOM 2004 O O . PHE A 1 232 ? 25.686 4.728 -4.501 1.00 92.81 232 PHE A O 1
ATOM 2011 N N . LYS A 1 233 ? 26.381 2.804 -3.574 1.00 90.25 233 LYS A N 1
ATOM 2012 C CA . LYS A 1 233 ? 27.813 3.043 -3.835 1.00 90.25 233 LYS A CA 1
ATOM 2013 C C . LYS A 1 233 ? 28.100 3.132 -5.337 1.00 90.25 233 LYS A C 1
ATOM 2015 O O . LYS A 1 233 ? 28.802 4.038 -5.776 1.00 90.25 233 LYS A O 1
ATOM 2020 N N . THR A 1 234 ? 27.519 2.238 -6.139 1.00 91.50 234 THR A N 1
ATOM 2021 C CA . THR A 1 234 ? 27.637 2.288 -7.607 1.00 91.50 234 THR A CA 1
ATOM 2022 C C . THR A 1 234 ? 27.031 3.567 -8.186 1.00 91.50 234 THR A C 1
ATOM 2024 O O . THR A 1 234 ? 27.633 4.175 -9.066 1.00 91.50 234 THR A O 1
ATOM 2027 N N . LEU A 1 235 ? 25.876 4.003 -7.677 1.00 92.38 235 LEU A N 1
ATOM 2028 C CA . LEU A 1 235 ? 25.233 5.251 -8.085 1.00 92.38 235 LEU A CA 1
ATOM 2029 C C . LEU A 1 235 ? 26.103 6.461 -7.748 1.00 92.38 235 LEU A C 1
ATOM 2031 O O . LEU A 1 235 ? 26.259 7.323 -8.597 1.00 92.38 235 LEU A O 1
ATOM 2035 N N . GLN A 1 236 ? 26.734 6.503 -6.572 1.00 91.19 236 GLN A N 1
ATOM 2036 C CA . GLN A 1 236 ? 27.669 7.576 -6.218 1.00 91.19 236 GLN A CA 1
ATOM 2037 C C . GLN A 1 236 ? 28.866 7.648 -7.177 1.00 91.19 236 GLN A C 1
ATOM 2039 O O . GLN A 1 236 ? 29.255 8.741 -7.582 1.00 91.19 236 GLN A O 1
ATOM 2044 N N . ILE A 1 237 ? 29.439 6.501 -7.560 1.00 91.75 237 ILE A N 1
ATOM 2045 C CA . ILE A 1 237 ? 30.527 6.438 -8.551 1.00 91.75 237 ILE A CA 1
ATOM 2046 C C . ILE A 1 237 ? 30.033 6.945 -9.909 1.00 91.75 237 ILE A C 1
ATOM 2048 O O . ILE A 1 237 ? 30.673 7.800 -10.514 1.00 91.75 237 ILE A O 1
ATOM 2052 N N . TYR A 1 238 ? 28.884 6.448 -10.368 1.00 91.88 238 TYR A N 1
ATOM 2053 C CA . TYR A 1 238 ? 28.278 6.870 -11.627 1.00 91.88 238 TYR A CA 1
ATOM 2054 C C . TYR A 1 238 ? 28.002 8.378 -11.656 1.00 91.88 238 TYR A C 1
ATOM 2056 O O . TYR A 1 238 ? 28.361 9.030 -12.630 1.00 91.88 238 TYR A O 1
ATOM 2064 N N . THR A 1 239 ? 27.435 8.945 -10.585 1.00 90.12 239 THR A N 1
ATOM 2065 C CA . THR A 1 239 ? 27.168 10.385 -10.486 1.00 90.12 239 THR A CA 1
ATOM 2066 C C . THR A 1 239 ? 28.451 11.194 -10.628 1.00 90.12 239 THR A C 1
ATOM 2068 O O . THR A 1 239 ? 28.482 12.139 -11.409 1.00 90.12 239 THR A O 1
ATOM 2071 N N . LYS A 1 240 ? 29.526 10.816 -9.926 1.00 90.38 240 LYS A N 1
ATOM 2072 C CA . LYS A 1 240 ? 30.813 11.520 -10.035 1.00 90.38 240 LYS A CA 1
ATOM 2073 C C . LYS A 1 240 ? 31.333 11.519 -11.469 1.00 90.38 240 LYS A C 1
ATOM 2075 O O . LYS A 1 240 ? 31.646 12.573 -12.005 1.00 90.38 240 LYS A O 1
ATOM 2080 N N . ILE A 1 241 ? 31.332 10.349 -12.110 1.00 90.94 241 ILE A N 1
ATOM 2081 C CA . ILE A 1 241 ? 31.761 10.198 -13.506 1.00 90.94 241 ILE A CA 1
ATOM 2082 C C . ILE A 1 241 ? 30.886 11.044 -14.445 1.00 90.94 241 ILE A C 1
ATOM 2084 O O . ILE A 1 241 ? 31.405 11.679 -15.357 1.00 90.94 241 ILE A O 1
ATOM 2088 N N . TYR A 1 242 ? 29.569 11.074 -14.223 1.00 88.25 242 TYR A N 1
ATOM 2089 C CA . TYR A 1 242 ? 28.628 11.862 -15.021 1.00 88.25 242 TYR A CA 1
ATOM 2090 C C . TYR A 1 242 ? 28.935 13.362 -14.962 1.00 88.25 242 TYR A C 1
ATOM 2092 O O . TYR A 1 242 ? 29.046 14.008 -16.002 1.00 88.25 242 TYR A O 1
ATOM 2100 N N . PHE A 1 243 ? 29.133 13.912 -13.762 1.00 84.19 243 PHE A N 1
ATOM 2101 C CA . PHE A 1 243 ? 29.457 15.330 -13.589 1.00 84.19 243 PHE A CA 1
ATOM 2102 C C . PHE A 1 243 ? 30.881 15.686 -14.050 1.00 84.19 243 PHE A C 1
ATOM 2104 O O . PHE A 1 243 ? 31.096 16.808 -14.509 1.00 84.19 243 PHE A O 1
ATOM 2111 N N . GLU A 1 244 ? 31.847 14.766 -13.963 1.00 86.81 244 GLU A N 1
ATOM 2112 C CA . GLU A 1 244 ? 33.188 14.944 -14.543 1.00 86.81 244 GLU A CA 1
ATOM 2113 C C . GLU A 1 244 ? 33.132 15.036 -16.076 1.00 86.81 244 GLU A C 1
ATOM 2115 O O . GLU A 1 244 ? 33.642 15.994 -16.652 1.00 86.81 244 GLU A O 1
ATOM 2120 N N . GLU A 1 245 ? 32.450 14.101 -16.741 1.00 83.12 245 GLU A N 1
ATOM 2121 C CA . GLU A 1 245 ? 32.325 14.099 -18.206 1.00 83.12 245 GLU A CA 1
ATOM 2122 C C . GLU A 1 245 ? 31.492 15.284 -18.722 1.00 83.12 245 GLU A C 1
ATOM 2124 O O . GLU A 1 245 ? 31.834 15.871 -19.747 1.00 83.12 245 GLU A O 1
ATOM 2129 N N . LEU A 1 246 ? 30.454 15.708 -17.989 1.00 78.75 246 LEU A N 1
ATOM 2130 C CA . LEU A 1 246 ? 29.698 16.923 -18.316 1.00 78.75 246 LEU A CA 1
ATOM 2131 C C . LEU A 1 246 ? 30.574 18.183 -18.308 1.00 78.75 246 LEU A C 1
ATOM 2133 O O . LEU A 1 246 ? 30.433 19.036 -19.184 1.00 78.75 246 LEU A O 1
ATOM 2137 N N . LYS A 1 247 ? 31.482 18.320 -17.331 1.00 77.00 247 LYS A N 1
ATOM 2138 C CA . LYS A 1 247 ? 32.426 19.451 -17.283 1.00 77.00 247 LYS A CA 1
ATOM 2139 C C . LYS A 1 247 ? 33.349 19.439 -18.498 1.00 77.00 247 LYS A C 1
ATOM 2141 O O . LYS A 1 247 ? 33.538 20.481 -19.123 1.00 77.00 247 LYS A O 1
ATOM 2146 N N . ASP A 1 248 ? 33.869 18.268 -18.857 1.00 71.69 248 ASP A N 1
ATOM 2147 C CA . ASP A 1 248 ? 34.738 18.097 -20.023 1.00 71.69 248 ASP A CA 1
ATOM 2148 C C . ASP A 1 248 ? 34.017 18.405 -21.347 1.00 71.69 248 ASP A C 1
ATOM 2150 O O . ASP A 1 248 ? 34.623 18.970 -22.261 1.00 71.69 248 ASP A O 1
ATOM 2154 N N . GLU A 1 249 ? 32.735 18.051 -21.481 1.00 68.06 249 GLU A N 1
ATOM 2155 C CA . GLU A 1 249 ? 31.928 18.386 -22.663 1.00 68.06 249 GLU A CA 1
ATOM 2156 C C . GLU A 1 249 ? 31.603 19.884 -22.747 1.00 68.06 249 GLU A C 1
ATOM 2158 O O . GLU A 1 249 ? 31.727 20.473 -23.825 1.00 68.06 249 GLU A O 1
ATOM 2163 N N . ASN A 1 250 ? 31.268 20.526 -21.624 1.00 65.69 250 ASN A N 1
ATOM 2164 C CA . ASN A 1 250 ? 31.010 21.969 -21.575 1.00 65.69 250 ASN A CA 1
ATOM 2165 C C . ASN A 1 250 ? 32.261 22.789 -21.933 1.00 65.69 250 ASN A C 1
ATOM 2167 O O . ASN A 1 250 ? 32.166 23.754 -22.690 1.00 65.69 250 ASN A O 1
ATOM 2171 N N . LEU A 1 251 ? 33.443 22.366 -21.467 1.00 61.06 251 LEU A N 1
ATOM 2172 C CA . LEU A 1 251 ? 34.726 22.992 -21.815 1.00 61.06 251 LEU A CA 1
ATOM 2173 C C . LEU A 1 251 ? 35.065 22.872 -23.310 1.00 61.06 251 LEU A C 1
ATOM 2175 O O . LEU A 1 251 ? 35.703 23.761 -23.867 1.00 61.06 251 LEU A O 1
ATOM 2179 N N . LYS A 1 252 ? 34.652 21.788 -23.979 1.00 61.41 252 LYS A N 1
ATOM 2180 C CA . LYS A 1 252 ? 34.931 21.566 -25.410 1.00 61.41 252 LYS A CA 1
ATOM 2181 C C . LYS A 1 252 ? 34.012 22.350 -26.341 1.00 61.41 252 LYS A C 1
ATOM 2183 O O . LYS A 1 252 ? 34.427 22.677 -27.449 1.00 61.41 252 LYS A O 1
ATOM 2188 N N . ASN A 1 253 ? 32.784 22.635 -25.915 1.00 57.44 253 ASN A N 1
ATOM 2189 C CA . ASN A 1 253 ? 31.767 23.220 -26.788 1.00 57.44 253 ASN A CA 1
ATOM 2190 C C . ASN A 1 253 ? 31.725 24.760 -26.772 1.00 57.44 253 ASN A C 1
ATOM 2192 O O . ASN A 1 253 ? 30.915 25.318 -27.508 1.00 57.44 253 ASN A O 1
ATOM 2196 N N . ASN A 1 254 ? 32.599 25.448 -26.010 1.00 47.53 254 ASN A N 1
ATOM 2197 C CA . ASN A 1 254 ? 32.703 26.926 -25.944 1.00 47.53 254 ASN A CA 1
ATOM 2198 C C . ASN A 1 254 ? 31.339 27.632 -25.863 1.00 47.53 254 ASN A C 1
ATOM 2200 O O . ASN A 1 254 ? 31.112 28.702 -26.426 1.00 47.53 254 ASN A O 1
ATOM 2204 N N . SER A 1 255 ? 30.404 26.987 -25.187 1.00 47.06 255 SER A N 1
ATOM 2205 C CA . SER A 1 255 ? 29.034 27.429 -25.083 1.00 47.06 255 SER A CA 1
ATOM 2206 C C . SER A 1 255 ? 28.733 27.593 -23.611 1.00 47.06 255 SER A C 1
ATOM 2208 O O . SER A 1 255 ? 28.771 26.603 -22.877 1.00 47.06 255 SER A O 1
ATOM 2210 N N . ASP A 1 256 ? 28.296 28.791 -23.226 1.00 43.59 256 ASP A N 1
ATOM 2211 C CA . ASP A 1 256 ? 27.387 29.013 -22.096 1.00 43.59 256 ASP A CA 1
ATOM 2212 C C . ASP A 1 256 ? 26.030 28.327 -22.372 1.00 43.59 256 ASP A C 1
ATOM 2214 O O . ASP A 1 256 ? 24.953 28.895 -22.184 1.00 43.59 256 ASP A O 1
ATOM 2218 N N . LEU A 1 257 ? 26.056 27.090 -22.881 1.00 43.03 257 LEU A N 1
ATOM 2219 C CA . LEU A 1 257 ? 24.917 26.206 -22.861 1.00 43.03 257 LEU A CA 1
ATOM 2220 C C . LEU A 1 257 ? 24.715 25.907 -21.385 1.00 43.03 257 LEU A C 1
ATOM 2222 O O . LEU A 1 257 ? 25.319 25.006 -20.807 1.00 43.03 257 LEU A O 1
ATOM 2226 N N . GLN A 1 258 ? 23.833 26.707 -20.795 1.00 45.78 258 GLN A N 1
ATOM 2227 C CA . GLN A 1 258 ? 22.888 26.256 -19.799 1.00 45.78 258 GLN A CA 1
ATOM 2228 C C . GLN A 1 258 ? 22.252 24.968 -20.344 1.00 45.78 258 GLN A C 1
ATOM 2230 O O . GLN A 1 258 ? 21.150 24.967 -20.889 1.00 45.78 258 GLN A O 1
ATOM 2235 N N . ILE A 1 259 ? 22.962 23.840 -20.244 1.00 45.81 259 ILE A N 1
ATOM 2236 C CA . ILE A 1 259 ? 22.299 22.567 -20.027 1.00 45.81 259 ILE A CA 1
ATOM 2237 C C . ILE A 1 259 ? 21.491 22.876 -18.782 1.00 45.81 259 ILE A C 1
ATOM 2239 O O . ILE A 1 259 ? 22.080 23.148 -17.736 1.00 45.81 259 ILE A O 1
ATOM 2243 N N . ASN A 1 260 ? 20.180 23.042 -18.961 1.00 45.69 260 ASN A N 1
ATOM 2244 C CA . ASN A 1 260 ? 19.231 23.302 -17.894 1.00 45.69 260 ASN A CA 1
ATOM 2245 C C . ASN A 1 260 ? 19.462 22.217 -16.847 1.00 45.69 260 ASN A C 1
ATOM 2247 O O . ASN A 1 260 ? 18.937 21.117 -16.976 1.00 45.69 260 ASN A O 1
ATOM 2251 N N . ASN A 1 261 ? 20.331 22.503 -15.878 1.00 50.41 261 ASN A N 1
ATOM 2252 C CA . ASN A 1 261 ? 20.757 21.555 -14.873 1.00 50.41 261 ASN A CA 1
ATOM 2253 C C . ASN A 1 261 ? 19.545 21.373 -13.972 1.00 50.41 261 ASN A C 1
ATOM 2255 O O . ASN A 1 261 ? 19.358 22.115 -13.011 1.00 50.41 261 ASN A O 1
ATOM 2259 N N . LEU A 1 262 ? 18.698 20.401 -14.315 1.00 53.00 262 LEU A N 1
ATOM 2260 C CA . LEU A 1 262 ? 17.522 20.032 -13.533 1.00 53.00 262 LEU A CA 1
ATOM 2261 C C . LEU A 1 262 ? 17.902 19.676 -12.089 1.00 53.00 262 LEU A C 1
ATOM 2263 O O . LEU A 1 262 ? 17.053 19.707 -11.206 1.00 53.00 262 LEU A O 1
ATOM 2267 N N . PHE A 1 263 ? 19.177 19.345 -11.860 1.00 58.97 263 PHE A N 1
ATOM 2268 C CA . PHE A 1 263 ? 19.748 19.093 -10.549 1.00 58.97 263 PHE A CA 1
ATOM 2269 C C . PHE A 1 263 ? 20.832 20.114 -10.237 1.00 58.97 263 PHE A C 1
ATOM 2271 O O . PHE A 1 263 ? 21.819 20.253 -10.960 1.00 58.97 263 PHE A O 1
ATOM 2278 N N . SER A 1 264 ? 20.664 20.780 -9.102 1.00 63.03 264 SER A N 1
ATOM 2279 C CA . SER A 1 264 ? 21.593 21.786 -8.596 1.00 63.03 264 SER A CA 1
ATOM 2280 C C . SER A 1 264 ? 22.902 21.173 -8.075 1.00 63.03 264 SER A C 1
ATOM 2282 O O . SER A 1 264 ? 23.919 21.861 -8.000 1.00 63.03 264 SER A O 1
ATOM 2284 N N . THR A 1 265 ? 22.898 19.877 -7.715 1.00 79.38 265 THR A N 1
ATOM 2285 C CA . THR A 1 265 ? 24.041 19.189 -7.085 1.00 79.38 265 THR A CA 1
ATOM 2286 C C . THR A 1 265 ? 24.131 17.687 -7.416 1.00 79.38 265 THR A C 1
ATOM 2288 O O . THR A 1 265 ? 23.121 17.016 -7.636 1.00 79.38 265 THR A O 1
ATOM 2291 N N . GLU A 1 266 ? 25.340 17.108 -7.329 1.00 84.50 266 GLU A N 1
ATOM 2292 C CA . GLU A 1 266 ? 25.577 15.647 -7.391 1.00 84.50 266 GLU A CA 1
ATOM 2293 C C . GLU A 1 266 ? 24.725 14.866 -6.370 1.00 84.50 266 GLU A C 1
ATOM 2295 O O . GLU A 1 266 ? 24.256 13.749 -6.620 1.00 84.50 266 GLU A O 1
ATOM 2300 N N . LYS A 1 267 ? 24.508 15.459 -5.190 1.00 85.12 267 LYS A N 1
ATOM 2301 C CA . LYS A 1 267 ? 23.725 14.854 -4.108 1.00 85.12 267 LYS A CA 1
ATOM 2302 C C . LYS A 1 267 ? 22.258 14.704 -4.505 1.00 85.12 267 LYS A C 1
ATOM 2304 O O . LYS A 1 267 ? 21.678 13.640 -4.290 1.00 85.12 267 LYS A O 1
ATOM 2309 N N . GLU A 1 268 ? 21.683 15.743 -5.100 1.00 83.75 268 GLU A N 1
ATOM 2310 C CA . GLU A 1 268 ? 20.308 15.744 -5.599 1.00 83.75 268 GLU A CA 1
ATOM 2311 C C . GLU A 1 268 ? 20.124 14.720 -6.727 1.00 83.75 268 GLU A C 1
ATOM 2313 O O . GLU A 1 268 ? 19.216 13.888 -6.669 1.00 83.75 268 GLU A O 1
ATOM 2318 N N . PHE A 1 269 ? 21.052 14.689 -7.688 1.00 85.19 269 PHE A N 1
ATOM 2319 C CA . PHE A 1 269 ? 21.057 13.711 -8.777 1.00 85.19 269 PHE A CA 1
ATOM 2320 C C . PHE A 1 269 ? 21.084 12.262 -8.264 1.00 85.19 269 PHE A C 1
ATOM 2322 O O . PHE A 1 269 ? 20.282 11.413 -8.672 1.00 85.19 269 PHE A O 1
ATOM 2329 N N . THR A 1 270 ? 21.988 11.975 -7.322 1.00 89.06 270 THR A N 1
ATOM 2330 C CA . THR A 1 270 ? 22.122 10.638 -6.727 1.00 89.06 270 THR A CA 1
ATOM 2331 C C . THR A 1 270 ? 20.849 10.248 -5.979 1.00 89.06 270 THR A C 1
ATOM 2333 O O . THR A 1 270 ? 20.372 9.121 -6.127 1.00 89.06 270 THR A O 1
ATOM 2336 N N . LYS A 1 271 ? 20.267 11.182 -5.213 1.00 87.88 271 LYS A N 1
ATOM 2337 C CA . LYS A 1 271 ? 19.021 10.967 -4.467 1.00 87.88 271 LYS A CA 1
ATOM 2338 C C . LYS A 1 271 ? 17.860 10.631 -5.405 1.00 87.88 271 LYS A C 1
ATOM 2340 O O . LYS A 1 271 ? 17.169 9.642 -5.173 1.00 87.88 271 LYS A O 1
ATOM 2345 N N . ASN A 1 272 ? 17.681 11.385 -6.487 1.00 86.50 272 ASN A N 1
ATOM 2346 C CA . ASN A 1 272 ? 16.594 11.162 -7.445 1.00 86.50 272 ASN A CA 1
ATOM 2347 C C . ASN A 1 272 ? 16.752 9.848 -8.220 1.00 86.50 272 ASN A C 1
ATOM 2349 O O . ASN A 1 272 ? 15.781 9.110 -8.410 1.00 86.50 272 ASN A O 1
ATOM 2353 N N . THR A 1 273 ? 17.983 9.497 -8.593 1.00 88.19 273 THR A N 1
ATOM 2354 C CA . THR A 1 273 ? 18.276 8.219 -9.258 1.00 88.19 273 THR A CA 1
ATOM 2355 C C . THR A 1 273 ? 18.019 7.027 -8.330 1.00 88.19 273 THR A C 1
ATOM 2357 O O . THR A 1 273 ? 17.445 6.017 -8.751 1.00 88.19 273 THR A O 1
ATOM 2360 N N . LEU A 1 274 ? 18.388 7.150 -7.050 1.00 91.94 274 LEU A N 1
ATOM 2361 C CA . LEU A 1 274 ? 18.085 6.147 -6.031 1.00 91.94 274 LEU A CA 1
ATOM 2362 C C . LEU A 1 274 ? 16.576 6.038 -5.773 1.00 91.94 274 LEU A C 1
ATOM 2364 O O . LEU A 1 274 ? 16.064 4.924 -5.685 1.00 91.94 274 LEU A O 1
ATOM 2368 N N . ASN A 1 275 ? 15.860 7.163 -5.709 1.00 90.44 275 ASN A N 1
ATOM 2369 C CA . ASN A 1 275 ? 14.408 7.185 -5.539 1.00 90.44 275 ASN A CA 1
ATOM 2370 C C . ASN A 1 275 ? 13.707 6.400 -6.656 1.00 90.44 275 ASN A C 1
ATOM 2372 O O . ASN A 1 275 ? 12.905 5.506 -6.396 1.00 90.44 275 ASN A O 1
ATOM 2376 N N . TYR A 1 276 ? 14.093 6.643 -7.914 1.00 89.88 276 TYR A N 1
ATOM 2377 C CA . TYR A 1 276 ? 13.571 5.883 -9.050 1.00 89.88 276 TYR A CA 1
ATOM 2378 C C . TYR A 1 276 ? 13.843 4.375 -8.923 1.00 89.88 276 TYR A C 1
ATOM 2380 O O . TYR A 1 276 ? 12.966 3.556 -9.217 1.00 89.88 276 TYR A O 1
ATOM 2388 N N . LEU A 1 277 ? 15.043 3.991 -8.471 1.00 92.50 277 LEU A N 1
ATOM 2389 C CA . LEU A 1 277 ? 15.386 2.592 -8.224 1.00 92.50 277 LEU A CA 1
ATOM 2390 C C . LEU A 1 277 ? 14.499 1.982 -7.128 1.00 92.50 277 LEU A C 1
ATOM 2392 O O . LEU A 1 277 ? 13.941 0.911 -7.351 1.00 92.50 277 LEU A O 1
ATOM 2396 N N . ILE A 1 278 ? 14.309 2.658 -5.992 1.00 92.94 278 ILE A N 1
ATOM 2397 C CA . ILE A 1 278 ? 13.450 2.191 -4.890 1.00 92.94 278 ILE A CA 1
ATOM 2398 C C . ILE A 1 278 ? 12.001 2.019 -5.355 1.00 92.94 278 ILE A C 1
ATOM 2400 O O . ILE A 1 278 ? 11.419 0.959 -5.127 1.00 92.94 278 ILE A O 1
ATOM 2404 N N . CYS A 1 279 ? 11.451 2.965 -6.121 1.00 90.44 279 CYS A N 1
ATOM 2405 C CA . CYS A 1 279 ? 10.121 2.821 -6.721 1.00 90.44 279 CYS A CA 1
ATOM 2406 C C . CYS A 1 279 ? 10.006 1.547 -7.573 1.00 90.44 279 CYS A C 1
ATOM 2408 O O . CYS A 1 279 ? 8.997 0.841 -7.520 1.00 90.44 279 CYS A O 1
ATOM 2410 N N . LYS A 1 280 ? 11.047 1.201 -8.345 1.00 91.62 280 LYS A N 1
ATOM 2411 C CA . LYS A 1 280 ? 11.085 -0.065 -9.092 1.00 91.62 280 LYS A CA 1
ATOM 2412 C C . LYS A 1 280 ? 11.191 -1.274 -8.163 1.00 91.62 280 LYS A C 1
ATOM 2414 O O . LYS A 1 280 ? 10.505 -2.263 -8.407 1.00 91.62 280 LYS A O 1
ATOM 2419 N N . ILE A 1 281 ? 11.981 -1.209 -7.095 1.00 94.62 281 ILE A N 1
ATOM 2420 C CA . ILE A 1 281 ? 12.087 -2.279 -6.090 1.00 94.62 281 ILE A CA 1
ATOM 2421 C C . ILE A 1 281 ? 10.736 -2.553 -5.427 1.00 94.62 281 ILE A C 1
ATOM 2423 O O . ILE A 1 281 ? 10.348 -3.716 -5.312 1.00 94.62 281 ILE A O 1
ATOM 2427 N N . ASN A 1 282 ? 9.969 -1.513 -5.099 1.00 92.69 282 ASN A N 1
ATOM 2428 C CA . ASN A 1 282 ? 8.643 -1.654 -4.498 1.00 92.69 282 ASN A CA 1
ATOM 2429 C C . ASN A 1 282 ? 7.680 -2.433 -5.402 1.00 92.69 282 ASN A C 1
ATOM 2431 O O . ASN A 1 282 ? 6.849 -3.186 -4.902 1.00 92.69 282 ASN A O 1
ATOM 2435 N N . THR A 1 283 ? 7.858 -2.393 -6.731 1.00 93.69 283 THR A N 1
ATOM 2436 C CA . THR A 1 283 ? 7.076 -3.253 -7.638 1.00 93.69 283 THR A CA 1
ATOM 2437 C C . THR A 1 283 ? 7.315 -4.751 -7.414 1.00 93.69 283 THR A C 1
ATOM 2439 O O . THR A 1 283 ? 6.397 -5.537 -7.638 1.00 93.69 283 THR A O 1
ATOM 2442 N N . LEU A 1 284 ? 8.502 -5.164 -6.947 1.00 94.69 284 LEU A N 1
ATOM 2443 C CA . LEU A 1 284 ? 8.798 -6.557 -6.589 1.00 94.69 284 LEU A CA 1
ATOM 2444 C C . LEU A 1 284 ? 8.139 -6.941 -5.264 1.00 94.69 284 LEU A C 1
ATOM 2446 O O . LEU A 1 284 ? 7.572 -8.026 -5.157 1.00 94.69 284 LEU A O 1
ATOM 2450 N N . ILE A 1 285 ? 8.153 -6.037 -4.283 1.00 94.62 285 ILE A N 1
ATOM 2451 C CA . ILE A 1 285 ? 7.462 -6.240 -3.004 1.00 94.62 285 ILE A CA 1
ATOM 2452 C C . ILE A 1 285 ? 5.951 -6.376 -3.253 1.00 94.62 285 ILE A C 1
ATOM 2454 O O . ILE A 1 285 ? 5.324 -7.295 -2.732 1.00 94.62 285 ILE A O 1
ATOM 2458 N N . CYS A 1 286 ? 5.373 -5.568 -4.150 1.00 93.31 286 CYS A N 1
ATOM 2459 C CA . CYS A 1 286 ? 3.974 -5.696 -4.567 1.00 93.31 286 CYS A CA 1
ATOM 2460 C C . CYS A 1 286 ? 3.631 -7.078 -5.153 1.00 93.31 286 CYS A C 1
ATOM 2462 O O . CYS A 1 286 ? 2.500 -7.535 -4.993 1.00 93.31 286 CYS A O 1
ATOM 2464 N N . LEU A 1 287 ? 4.570 -7.772 -5.812 1.00 92.88 287 LEU A N 1
ATOM 2465 C CA . LEU A 1 287 ? 4.334 -9.153 -6.261 1.00 92.88 287 LEU A CA 1
ATOM 2466 C C . LEU A 1 287 ? 4.121 -10.090 -5.067 1.00 92.88 287 LEU A C 1
ATOM 2468 O O . LEU A 1 287 ? 3.216 -10.920 -5.108 1.00 92.88 287 LEU A O 1
ATOM 2472 N N . LYS A 1 288 ? 4.875 -9.902 -3.980 1.00 93.44 288 LYS A N 1
ATOM 2473 C CA . LYS A 1 288 ? 4.693 -10.663 -2.738 1.00 93.44 288 LYS A CA 1
ATOM 2474 C C . LYS A 1 288 ? 3.409 -10.329 -2.002 1.00 93.44 288 LYS A C 1
ATOM 2476 O O . LYS A 1 288 ? 2.727 -11.236 -1.535 1.00 93.44 288 LYS A O 1
ATOM 2481 N N . VAL A 1 289 ? 3.013 -9.060 -1.984 1.00 93.44 289 VAL A N 1
ATOM 2482 C CA . VAL A 1 289 ? 1.704 -8.664 -1.443 1.00 93.44 289 VAL A CA 1
ATOM 2483 C C . VAL A 1 289 ? 0.566 -9.350 -2.210 1.00 93.44 289 VAL A C 1
ATOM 2485 O O . VAL A 1 289 ? -0.394 -9.817 -1.603 1.00 93.44 289 VAL A O 1
ATOM 2488 N N . ARG A 1 290 ? 0.683 -9.506 -3.537 1.00 92.25 290 ARG A N 1
ATOM 2489 C CA . ARG A 1 290 ? -0.307 -10.244 -4.345 1.00 92.25 290 ARG A CA 1
ATOM 2490 C C . ARG A 1 290 ? -0.353 -11.740 -4.030 1.00 92.25 290 ARG A C 1
ATOM 2492 O O . ARG A 1 290 ? -1.436 -12.315 -4.080 1.00 92.25 290 ARG A O 1
ATOM 2499 N N . GLU A 1 291 ? 0.778 -12.372 -3.718 1.00 92.06 291 GLU A N 1
ATOM 2500 C CA . GLU A 1 291 ? 0.789 -13.763 -3.240 1.00 92.06 291 GLU A CA 1
ATOM 2501 C C . GLU A 1 291 ? 0.052 -13.891 -1.902 1.00 92.06 291 GLU A C 1
ATOM 2503 O O . GLU A 1 291 ? -0.823 -14.744 -1.768 1.00 92.06 291 GLU A O 1
ATOM 2508 N N . LEU A 1 292 ? 0.326 -12.989 -0.950 1.00 92.94 292 LEU A N 1
ATOM 2509 C CA . LEU A 1 292 ? -0.391 -12.935 0.329 1.00 92.94 292 LEU A CA 1
ATOM 2510 C C . LEU A 1 292 ? -1.894 -12.715 0.135 1.00 92.94 292 LEU A C 1
ATOM 2512 O O . LEU A 1 292 ? -2.703 -13.326 0.830 1.00 92.94 292 LEU A O 1
ATOM 2516 N N . TYR A 1 293 ? -2.283 -11.887 -0.837 1.00 90.06 293 TYR A N 1
ATOM 2517 C CA . TYR A 1 293 ? -3.687 -11.632 -1.150 1.00 90.06 293 TYR A CA 1
ATOM 2518 C C . TYR A 1 293 ? -4.433 -12.917 -1.541 1.00 90.06 293 TYR A C 1
ATOM 2520 O O . TYR A 1 293 ? -5.551 -13.143 -1.071 1.00 90.06 293 TYR A O 1
ATOM 2528 N N . LYS A 1 294 ? -3.799 -13.770 -2.356 1.00 89.94 294 LYS A N 1
ATOM 2529 C CA . LYS A 1 294 ? -4.353 -15.036 -2.872 1.00 89.94 294 LYS A CA 1
ATOM 2530 C C . LYS A 1 294 ? -4.285 -16.200 -1.885 1.00 89.94 294 LYS A C 1
ATOM 2532 O O . LYS A 1 294 ? -4.829 -17.258 -2.169 1.00 89.94 294 LYS A O 1
ATOM 2537 N N . LEU A 1 295 ? -3.599 -16.032 -0.758 1.00 90.19 295 LEU A N 1
ATOM 2538 C CA . LEU A 1 295 ? -3.440 -17.091 0.227 1.00 90.19 295 LEU A CA 1
ATOM 2539 C C . LEU A 1 295 ? -4.798 -17.462 0.849 1.00 90.19 295 LEU A C 1
ATOM 2541 O O . LEU A 1 295 ? -5.490 -16.593 1.391 1.00 90.19 295 LEU A O 1
ATOM 2545 N N . GLU A 1 296 ? -5.133 -18.749 0.826 1.00 86.94 296 GLU A N 1
ATOM 2546 C CA . GLU A 1 296 ? -6.286 -19.350 1.508 1.00 86.94 296 GLU A CA 1
ATOM 2547 C C . GLU A 1 296 ? -5.779 -20.193 2.686 1.00 86.94 296 GLU A C 1
ATOM 2549 O O . GLU A 1 296 ? -5.657 -21.411 2.616 1.00 86.94 296 GLU A O 1
ATOM 2554 N N . SER A 1 297 ? -5.376 -19.529 3.769 1.00 87.81 297 SER A N 1
ATOM 2555 C CA . SER A 1 297 ? -4.843 -20.195 4.963 1.00 87.81 297 SER A CA 1
ATOM 2556 C C . SER A 1 297 ? -5.328 -19.504 6.227 1.00 87.81 297 SER A C 1
ATOM 2558 O O . SER A 1 297 ? -5.425 -18.278 6.277 1.00 87.81 297 SER A O 1
ATOM 2560 N N . GLN A 1 298 ? -5.540 -20.283 7.287 1.00 85.31 298 GLN A N 1
ATOM 2561 C CA . GLN A 1 298 ? -5.851 -19.764 8.623 1.00 85.31 298 GLN A CA 1
ATOM 2562 C C . GLN A 1 298 ? -4.724 -18.881 9.186 1.00 85.31 298 GLN A C 1
ATOM 2564 O O . GLN A 1 298 ? -4.969 -18.006 10.011 1.00 85.31 298 GLN A O 1
ATOM 2569 N N . GLN A 1 299 ? -3.488 -19.057 8.705 1.00 89.50 299 GLN A N 1
ATOM 2570 C CA . GLN A 1 299 ? -2.332 -18.261 9.127 1.00 89.50 299 GLN A CA 1
ATOM 2571 C C . GLN A 1 299 ? -2.209 -16.920 8.386 1.00 89.50 299 GLN A C 1
ATOM 2573 O O . GLN A 1 299 ? -1.314 -16.135 8.700 1.00 89.50 299 GLN A O 1
ATOM 2578 N N . LYS A 1 300 ? -3.092 -16.627 7.418 1.00 92.06 300 LYS A N 1
ATOM 2579 C CA . LYS A 1 300 ? -3.019 -15.426 6.567 1.00 92.06 300 LYS A CA 1
ATOM 2580 C C . LYS A 1 300 ? -2.869 -14.139 7.373 1.00 92.06 300 LYS A C 1
ATOM 2582 O O . LYS A 1 300 ? -2.005 -13.331 7.056 1.00 92.06 300 LYS A O 1
ATOM 2587 N N . ARG A 1 301 ? -3.661 -13.972 8.438 1.00 91.56 301 ARG A N 1
ATOM 2588 C CA . ARG A 1 301 ? -3.611 -12.795 9.323 1.00 91.56 301 ARG A CA 1
ATOM 2589 C C . ARG A 1 301 ? -2.225 -12.581 9.915 1.00 91.56 301 ARG A C 1
ATOM 2591 O O . ARG A 1 301 ? -1.663 -11.498 9.776 1.00 91.56 301 ARG A O 1
ATOM 2598 N N . SER A 1 302 ? -1.669 -13.617 10.532 1.00 90.88 302 SER A N 1
ATOM 2599 C CA . SER A 1 302 ? -0.357 -13.548 11.172 1.00 90.88 302 SER A CA 1
ATOM 2600 C C . SER A 1 302 ? 0.758 -13.307 10.155 1.00 90.88 302 SER A C 1
ATOM 2602 O O . SER A 1 302 ? 1.666 -12.525 10.421 1.00 90.88 302 SER A O 1
ATOM 2604 N N . LEU A 1 303 ? 0.667 -13.924 8.973 1.00 93.62 303 LEU A N 1
ATOM 2605 C CA . LEU A 1 303 ? 1.629 -13.727 7.886 1.00 93.62 303 LEU A CA 1
ATOM 2606 C C . LEU A 1 303 ? 1.595 -12.295 7.342 1.00 93.62 303 LEU A C 1
ATOM 2608 O O . LEU A 1 303 ? 2.648 -11.685 7.176 1.00 93.62 303 LEU A O 1
ATOM 2612 N N . VAL A 1 304 ? 0.403 -11.743 7.096 1.00 93.56 304 VAL A N 1
ATOM 2613 C CA . VAL A 1 304 ? 0.238 -10.362 6.618 1.00 93.56 304 VAL A CA 1
ATOM 2614 C C . VAL A 1 304 ? 0.726 -9.366 7.667 1.00 93.56 304 VAL A C 1
ATOM 2616 O O . VAL A 1 304 ? 1.444 -8.432 7.311 1.00 93.56 304 VAL A O 1
ATOM 2619 N N . LEU A 1 305 ? 0.410 -9.578 8.949 1.00 90.75 305 LEU A N 1
ATOM 2620 C CA . LEU A 1 305 ? 0.927 -8.739 10.030 1.00 90.75 305 LEU A CA 1
ATOM 2621 C C . LEU A 1 305 ? 2.458 -8.777 10.060 1.00 90.75 305 LEU A C 1
ATOM 2623 O O . LEU A 1 305 ? 3.084 -7.730 9.947 1.00 90.75 305 LEU A O 1
ATOM 2627 N N . HIS A 1 306 ? 3.068 -9.966 10.126 1.00 91.75 306 HIS A N 1
ATOM 2628 C CA . HIS A 1 306 ? 4.530 -10.112 10.163 1.00 91.75 306 HIS A CA 1
ATOM 2629 C C . HIS A 1 306 ? 5.211 -9.482 8.940 1.00 91.75 306 HIS A C 1
ATOM 2631 O O . HIS A 1 306 ? 6.183 -8.743 9.080 1.00 91.75 306 HIS A O 1
ATOM 2637 N N . PHE A 1 307 ? 4.659 -9.693 7.740 1.00 94.06 307 PHE A N 1
ATOM 2638 C CA . PHE A 1 307 ? 5.148 -9.054 6.517 1.00 94.06 307 PHE A CA 1
ATOM 2639 C C . PHE A 1 307 ? 5.088 -7.527 6.603 1.00 94.06 307 PHE A C 1
ATOM 2641 O O . PHE A 1 307 ? 6.040 -6.857 6.208 1.00 94.06 307 PHE A O 1
ATOM 2648 N N . SER A 1 308 ? 3.996 -6.979 7.139 1.00 90.44 308 SER A N 1
ATOM 2649 C CA . SER A 1 308 ? 3.819 -5.532 7.274 1.00 90.44 308 SER A CA 1
ATOM 2650 C C . SER A 1 308 ? 4.778 -4.931 8.301 1.00 90.44 308 SER A C 1
ATOM 2652 O O . SER A 1 308 ? 5.383 -3.897 8.040 1.00 90.44 308 SER A O 1
ATOM 2654 N N . LEU A 1 309 ? 5.010 -5.619 9.422 1.00 87.88 309 LEU A N 1
ATOM 2655 C CA . LEU A 1 309 ? 5.990 -5.212 10.432 1.00 87.88 309 LEU A CA 1
ATOM 2656 C C . LEU A 1 309 ? 7.423 -5.199 9.873 1.00 87.88 309 LEU A C 1
ATOM 2658 O O . LEU A 1 309 ? 8.179 -4.259 10.115 1.00 87.88 309 LEU A O 1
ATOM 2662 N N . GLU A 1 310 ? 7.817 -6.218 9.104 1.00 91.56 310 GLU A N 1
ATOM 2663 C CA . GLU A 1 310 ? 9.137 -6.244 8.460 1.00 91.56 310 GLU A CA 1
ATOM 2664 C C . GLU A 1 310 ? 9.258 -5.220 7.318 1.00 91.56 310 GLU A C 1
ATOM 2666 O O . GLU A 1 310 ? 10.337 -4.658 7.114 1.00 91.56 310 GLU A O 1
ATOM 2671 N N . PHE A 1 311 ? 8.161 -4.914 6.616 1.00 91.50 311 PHE A N 1
ATOM 2672 C CA . PHE A 1 311 ? 8.125 -3.835 5.628 1.00 91.50 311 PHE A CA 1
ATOM 2673 C C . PHE A 1 311 ? 8.340 -2.461 6.275 1.00 91.50 311 PHE A C 1
ATOM 2675 O O . PHE A 1 311 ? 9.156 -1.693 5.776 1.00 91.50 311 PHE A O 1
ATOM 2682 N N . LEU A 1 312 ? 7.703 -2.177 7.415 1.00 85.94 312 LEU A N 1
ATOM 2683 C CA . LEU A 1 312 ? 7.933 -0.935 8.164 1.00 85.94 312 LEU A CA 1
ATOM 2684 C C . LEU A 1 312 ? 9.402 -0.788 8.584 1.00 85.94 312 LEU A C 1
ATOM 2686 O O . LEU A 1 312 ? 10.001 0.270 8.421 1.00 85.94 312 LEU A O 1
ATOM 2690 N N . LYS A 1 313 ? 10.042 -1.870 9.054 1.00 88.25 313 LYS A N 1
ATOM 2691 C CA . LYS A 1 313 ? 11.487 -1.856 9.362 1.00 88.25 313 LYS A CA 1
ATOM 2692 C C . LYS A 1 313 ? 12.333 -1.528 8.130 1.00 88.25 313 LYS A C 1
ATOM 2694 O O . LYS A 1 313 ? 13.309 -0.782 8.229 1.00 88.25 313 LYS A O 1
ATOM 2699 N N . TYR A 1 314 ? 11.975 -2.095 6.978 1.00 92.25 314 TYR A N 1
ATOM 2700 C CA . TYR A 1 314 ? 12.609 -1.789 5.698 1.00 92.25 314 TYR A CA 1
ATOM 2701 C C . TYR A 1 314 ? 12.431 -0.312 5.323 1.00 92.25 314 TYR A C 1
ATOM 2703 O O . TYR A 1 314 ? 13.430 0.352 5.049 1.00 92.25 314 TYR A O 1
ATOM 2711 N N . GLN A 1 315 ? 11.201 0.204 5.375 1.00 87.75 315 GLN A N 1
ATOM 2712 C CA . GLN A 1 315 ? 10.858 1.595 5.073 1.00 87.75 315 GLN A CA 1
ATOM 2713 C C . GLN A 1 315 ? 11.650 2.566 5.954 1.00 87.75 315 GLN A C 1
ATOM 2715 O O . GLN A 1 315 ? 12.382 3.398 5.422 1.00 87.75 315 GLN A O 1
ATOM 2720 N N . ASN A 1 316 ? 11.639 2.357 7.273 1.00 83.00 316 ASN A N 1
ATOM 2721 C CA . ASN A 1 316 ? 12.411 3.155 8.228 1.00 83.00 316 ASN A CA 1
ATOM 2722 C C . ASN A 1 316 ? 13.908 3.150 7.907 1.00 83.00 316 ASN A C 1
ATOM 2724 O O . ASN A 1 316 ? 14.564 4.184 7.943 1.00 83.00 316 ASN A O 1
ATOM 2728 N N . THR A 1 317 ? 14.469 1.990 7.548 1.00 88.56 317 THR A N 1
ATOM 2729 C CA . THR A 1 317 ? 15.896 1.898 7.204 1.00 88.56 317 THR A CA 1
ATOM 2730 C C . THR A 1 317 ? 16.226 2.702 5.942 1.00 88.56 317 THR A C 1
ATOM 2732 O O . THR A 1 317 ? 17.297 3.309 5.859 1.00 88.56 317 THR A O 1
ATOM 2735 N N . ILE A 1 318 ? 15.338 2.688 4.944 1.00 89.56 318 ILE A N 1
ATOM 2736 C CA . ILE A 1 318 ? 15.506 3.448 3.701 1.00 89.56 318 ILE A CA 1
ATOM 2737 C C . ILE A 1 318 ? 15.435 4.949 3.974 1.00 89.56 318 ILE A C 1
ATOM 2739 O O . ILE A 1 318 ? 16.307 5.696 3.524 1.00 89.56 318 ILE A O 1
ATOM 2743 N N . GLU A 1 319 ? 14.444 5.374 4.743 1.00 85.25 319 GLU A N 1
ATOM 2744 C CA . GLU A 1 319 ? 14.256 6.765 5.124 1.00 85.25 319 GLU A CA 1
ATOM 2745 C C . GLU A 1 319 ? 15.446 7.284 5.951 1.00 85.25 319 GLU A C 1
ATOM 2747 O O . GLU A 1 319 ? 16.046 8.299 5.607 1.00 85.25 319 GLU A O 1
ATOM 2752 N N . GLU A 1 320 ? 15.894 6.532 6.960 1.00 84.56 320 GLU A N 1
ATOM 2753 C CA . GLU A 1 320 ? 17.054 6.872 7.795 1.00 84.56 320 GLU A CA 1
ATOM 2754 C C . GLU A 1 320 ? 18.341 7.062 6.998 1.00 84.56 320 GLU A C 1
ATOM 2756 O O . GLU A 1 320 ? 19.084 8.023 7.207 1.00 84.56 320 GLU A O 1
ATOM 2761 N N . LYS A 1 321 ? 18.652 6.097 6.127 1.00 89.12 321 LYS A N 1
ATOM 2762 C CA . LYS A 1 321 ? 19.935 6.065 5.422 1.00 89.12 321 LYS A CA 1
ATOM 2763 C C . LYS A 1 321 ? 19.951 6.994 4.215 1.00 89.12 321 LYS A C 1
ATOM 2765 O O . LYS A 1 321 ? 21.018 7.502 3.867 1.00 89.12 321 LYS A O 1
ATOM 2770 N N . TYR A 1 322 ? 18.808 7.191 3.559 1.00 87.31 322 TYR A N 1
ATOM 2771 C CA . TYR A 1 322 ? 18.742 7.829 2.242 1.00 87.31 322 TYR A CA 1
ATOM 2772 C C . TYR A 1 322 ? 17.793 9.030 2.164 1.00 87.31 322 TYR A C 1
ATOM 2774 O O . TYR A 1 322 ? 17.830 9.750 1.164 1.00 87.31 322 TYR A O 1
ATOM 2782 N N . ASN A 1 323 ? 16.998 9.297 3.205 1.00 84.75 323 ASN A N 1
ATOM 2783 C CA . ASN A 1 323 ? 15.982 10.351 3.247 1.00 84.75 323 ASN A CA 1
ATOM 2784 C C . ASN A 1 323 ? 14.979 10.229 2.082 1.00 84.75 323 ASN A C 1
ATOM 2786 O O . ASN A 1 323 ? 14.761 11.182 1.323 1.00 84.75 323 ASN A O 1
ATOM 2790 N N . LEU A 1 324 ? 14.471 9.010 1.882 1.00 84.50 324 LEU A N 1
ATOM 2791 C CA . LEU A 1 324 ? 13.530 8.637 0.829 1.00 84.50 324 LEU A CA 1
ATOM 2792 C C . LEU A 1 324 ? 12.338 7.898 1.431 1.00 84.50 324 LEU A C 1
ATOM 2794 O O . LEU A 1 324 ? 12.522 7.004 2.253 1.00 84.50 324 LEU A O 1
ATOM 2798 N N . ILE A 1 325 ? 11.145 8.242 0.957 1.00 79.81 325 ILE A N 1
ATOM 2799 C CA . ILE A 1 325 ? 9.889 7.605 1.354 1.00 79.81 325 ILE A CA 1
ATOM 2800 C C . ILE A 1 325 ? 9.663 6.371 0.474 1.00 79.81 325 ILE A C 1
ATOM 2802 O O . ILE A 1 325 ? 9.926 6.393 -0.732 1.00 79.81 325 ILE A O 1
ATOM 2806 N N . SER A 1 326 ? 9.196 5.277 1.072 1.00 79.56 326 SER A N 1
ATOM 2807 C CA . SER A 1 326 ? 8.945 4.015 0.379 1.00 79.56 326 SER A CA 1
ATOM 2808 C C . SER A 1 326 ? 7.611 3.424 0.815 1.00 79.56 326 SER A C 1
ATOM 2810 O O . SER A 1 326 ? 7.585 2.608 1.729 1.00 79.56 326 SER A O 1
ATOM 2812 N N . ASP A 1 327 ? 6.544 3.736 0.081 1.00 78.19 327 ASP A N 1
ATOM 2813 C CA . ASP A 1 327 ? 5.193 3.288 0.429 1.00 78.19 327 ASP A CA 1
ATOM 2814 C C . ASP A 1 327 ? 4.670 2.154 -0.456 1.00 78.19 327 ASP A C 1
ATOM 2816 O O . ASP A 1 327 ? 4.963 2.064 -1.656 1.00 78.19 327 ASP A O 1
ATOM 2820 N N . ILE A 1 328 ? 3.836 1.296 0.144 1.00 83.06 328 ILE A N 1
ATOM 2821 C CA . ILE A 1 328 ? 3.055 0.257 -0.543 1.00 83.06 328 ILE A CA 1
ATOM 2822 C C . ILE A 1 328 ? 1.609 0.288 -0.015 1.00 83.06 328 ILE A C 1
ATOM 2824 O O . ILE A 1 328 ? 1.254 -0.502 0.862 1.00 83.06 328 ILE A O 1
ATOM 2828 N N . PRO A 1 329 ? 0.737 1.158 -0.565 1.00 80.81 329 PRO A N 1
ATOM 2829 C CA . PRO A 1 329 ? -0.640 1.323 -0.081 1.00 80.81 329 PRO A CA 1
ATOM 2830 C C . PRO A 1 329 ? -1.458 0.022 -0.067 1.00 80.81 329 PRO A C 1
ATOM 2832 O O . PRO A 1 329 ? -2.201 -0.255 0.870 1.00 80.81 329 PRO A O 1
ATOM 2835 N N . VAL A 1 330 ? -1.245 -0.842 -1.065 1.00 84.75 330 VAL A N 1
ATOM 2836 C CA . VAL A 1 330 ? -1.948 -2.133 -1.203 1.00 84.75 330 VAL A CA 1
ATOM 2837 C C . VAL A 1 330 ? -1.679 -3.084 -0.023 1.00 84.75 330 VAL A C 1
ATOM 2839 O O . VAL A 1 330 ? -2.495 -3.957 0.270 1.00 84.75 330 VAL A O 1
ATOM 2842 N N . LEU A 1 331 ? -0.542 -2.943 0.670 1.00 88.38 331 LEU A N 1
ATOM 2843 C CA . LEU A 1 331 ? -0.235 -3.753 1.852 1.00 88.38 331 LEU A CA 1
ATOM 2844 C C . LEU A 1 331 ? -1.095 -3.337 3.052 1.00 88.38 331 LEU A C 1
ATOM 2846 O O . LEU A 1 331 ? -1.630 -4.203 3.743 1.00 88.38 331 LEU A O 1
ATOM 2850 N N . LEU A 1 332 ? -1.274 -2.028 3.253 1.00 84.12 332 LEU A N 1
ATOM 2851 C CA . LEU A 1 332 ? -2.130 -1.476 4.303 1.00 84.12 332 LEU A CA 1
ATOM 2852 C C . LEU A 1 332 ? -3.593 -1.896 4.103 1.00 84.12 332 LEU A C 1
ATOM 2854 O O . LEU A 1 332 ? -4.242 -2.367 5.036 1.00 84.12 332 LEU A O 1
ATOM 2858 N N . GLU A 1 333 ? -4.088 -1.804 2.867 1.00 86.62 333 GLU A N 1
ATOM 2859 C CA . GLU A 1 333 ? -5.428 -2.276 2.499 1.00 86.62 333 GLU A CA 1
ATOM 2860 C C . GLU A 1 333 ? -5.620 -3.764 2.824 1.00 86.62 333 GLU A C 1
ATOM 2862 O O . GLU A 1 333 ? -6.643 -4.157 3.392 1.00 86.62 333 GLU A O 1
ATOM 2867 N N . LEU A 1 334 ? -4.627 -4.603 2.501 1.00 90.31 334 LEU A N 1
ATOM 2868 C CA . LEU A 1 334 ? -4.666 -6.035 2.798 1.00 90.31 334 LEU A CA 1
ATOM 2869 C C . LEU A 1 334 ? -4.662 -6.308 4.309 1.00 90.31 334 LEU A C 1
ATOM 2871 O O . LEU A 1 334 ? -5.420 -7.163 4.768 1.00 90.31 334 LEU A O 1
ATOM 2875 N N . LEU A 1 335 ? -3.846 -5.589 5.083 1.00 90.25 335 LEU A N 1
ATOM 2876 C CA . LEU A 1 335 ? -3.789 -5.720 6.540 1.00 90.25 335 LEU A CA 1
ATOM 2877 C C . LEU A 1 335 ? -5.143 -5.391 7.184 1.00 90.25 335 LEU A C 1
ATOM 2879 O O . LEU A 1 335 ? -5.655 -6.185 7.974 1.00 90.25 335 LEU A O 1
ATOM 2883 N N . ILE A 1 336 ? -5.754 -4.269 6.790 1.00 90.12 336 ILE A N 1
ATOM 2884 C CA . ILE A 1 336 ? -7.084 -3.857 7.260 1.00 90.12 336 ILE A CA 1
ATOM 2885 C C . ILE A 1 336 ? -8.132 -4.904 6.880 1.00 90.12 336 ILE A C 1
ATOM 2887 O O . ILE A 1 336 ? -8.951 -5.286 7.717 1.00 90.12 336 ILE A O 1
ATOM 2891 N N . LYS A 1 337 ? -8.108 -5.389 5.633 1.00 91.62 337 LYS A N 1
ATOM 2892 C CA . LYS A 1 337 ? -9.052 -6.400 5.146 1.00 91.62 337 LYS A CA 1
ATOM 2893 C C . LYS A 1 337 ? -8.995 -7.671 5.993 1.00 91.62 337 LYS A C 1
ATOM 2895 O O . LYS A 1 337 ? -10.023 -8.102 6.508 1.00 91.62 337 LYS A O 1
ATOM 2900 N N . VAL A 1 338 ? -7.805 -8.242 6.174 1.00 93.44 338 VAL A N 1
ATOM 2901 C CA . VAL A 1 338 ? -7.646 -9.502 6.915 1.00 93.44 338 VAL A CA 1
ATOM 2902 C C . VAL A 1 338 ? -7.963 -9.321 8.404 1.00 93.44 338 VAL A C 1
ATOM 2904 O O . VAL A 1 338 ? -8.509 -10.229 9.031 1.00 93.44 338 VAL A O 1
ATOM 2907 N N . GLN A 1 339 ? -7.690 -8.143 8.975 1.00 93.06 339 GLN A N 1
ATOM 2908 C CA . GLN A 1 339 ? -8.102 -7.834 10.344 1.00 93.06 339 GLN A CA 1
ATOM 2909 C C . GLN A 1 339 ? -9.629 -7.751 10.471 1.00 93.06 339 GLN A C 1
ATOM 2911 O O . GLN A 1 339 ? -10.186 -8.343 11.392 1.00 93.06 339 GLN A O 1
ATOM 2916 N N . LYS A 1 340 ? -10.333 -7.101 9.536 1.00 94.00 340 LYS A N 1
ATOM 2917 C CA . LYS A 1 340 ? -11.807 -7.070 9.526 1.00 94.00 340 LYS A CA 1
ATOM 2918 C C . LYS A 1 340 ? -12.423 -8.456 9.362 1.00 94.00 340 LYS A C 1
ATOM 2920 O O . LYS A 1 340 ? -13.382 -8.764 10.063 1.00 94.00 340 LYS A O 1
ATOM 2925 N N . GLU A 1 341 ? -11.876 -9.301 8.489 1.00 94.06 341 GLU A N 1
ATOM 2926 C CA . GLU A 1 341 ? -12.323 -10.694 8.322 1.00 94.06 341 GLU A CA 1
ATOM 2927 C C . GLU A 1 341 ? -12.204 -11.474 9.642 1.00 94.06 341 GLU A C 1
ATOM 2929 O O . GLU A 1 341 ? -13.157 -12.122 10.077 1.00 94.06 341 GLU A O 1
ATOM 2934 N N . PHE A 1 342 ? -11.070 -11.339 10.336 1.00 94.44 342 PHE A N 1
ATOM 2935 C CA . PHE A 1 342 ? -10.865 -11.945 11.650 1.00 94.44 342 PHE A CA 1
ATOM 2936 C C . PHE A 1 342 ? -11.860 -11.431 12.700 1.00 94.44 342 PHE A C 1
ATOM 2938 O O . PHE A 1 342 ? -12.480 -12.229 13.403 1.00 94.44 342 PHE A O 1
ATOM 2945 N N . LEU A 1 343 ? -12.043 -10.111 12.791 1.00 95.88 343 LEU A N 1
ATOM 2946 C CA . LEU A 1 343 ? -12.979 -9.490 13.732 1.00 95.88 343 LEU A CA 1
ATOM 2947 C C . LEU A 1 343 ? -14.425 -9.913 13.453 1.00 95.88 343 LEU A C 1
ATOM 2949 O O . LEU A 1 343 ? -15.158 -10.226 14.387 1.00 95.88 343 LEU A O 1
ATOM 2953 N N . SER A 1 344 ? -14.812 -9.998 12.178 1.00 95.06 344 SER A N 1
ATOM 2954 C CA . SER A 1 344 ? -16.135 -10.472 11.754 1.00 95.06 344 SER A CA 1
ATOM 2955 C C . SER A 1 344 ? -16.400 -11.885 12.262 1.00 95.06 344 SER A C 1
ATOM 2957 O O . SER A 1 344 ? -17.455 -12.145 12.834 1.00 95.06 344 SER A O 1
ATOM 2959 N N . GLN A 1 345 ? -15.422 -12.785 12.116 1.00 94.12 345 GLN A N 1
ATOM 2960 C CA . GLN A 1 345 ? -15.548 -14.157 12.602 1.00 94.12 345 GLN A CA 1
ATOM 2961 C C . GLN A 1 345 ? -15.640 -14.219 14.133 1.00 94.12 345 GLN A C 1
ATOM 2963 O O . GLN A 1 345 ? -16.439 -14.983 14.670 1.00 94.12 345 GLN A O 1
ATOM 2968 N N . GLN A 1 346 ? -14.849 -13.416 14.854 1.00 95.00 346 GLN A N 1
ATOM 2969 C CA . GLN A 1 346 ? -14.905 -13.364 16.321 1.00 95.00 346 GLN A CA 1
ATOM 2970 C C . GLN A 1 346 ? -16.255 -12.840 16.828 1.00 95.00 346 GLN A C 1
ATOM 2972 O O . GLN A 1 346 ? -16.808 -13.393 17.781 1.00 95.00 346 GLN A O 1
ATOM 2977 N N . LEU A 1 347 ? -16.795 -11.802 16.187 1.00 94.94 347 LEU A N 1
ATOM 2978 C CA . LEU A 1 347 ? -18.108 -11.248 16.513 1.00 94.94 347 LEU A CA 1
ATOM 2979 C C . LEU A 1 347 ? -19.223 -12.246 16.192 1.00 94.94 347 LEU A C 1
ATOM 2981 O O . LEU A 1 347 ? -20.065 -12.497 17.047 1.00 94.94 347 LEU A O 1
ATOM 2985 N N . TYR A 1 348 ? -19.174 -12.900 15.030 1.00 93.81 348 TYR A N 1
ATOM 2986 C CA . TYR A 1 348 ? -20.113 -13.966 14.675 1.00 93.81 348 TYR A CA 1
ATOM 2987 C C . TYR A 1 348 ? -20.131 -15.085 15.728 1.00 93.81 348 TYR A C 1
ATOM 2989 O O . TYR A 1 348 ? -21.176 -15.375 16.307 1.00 93.81 348 TYR A O 1
ATOM 2997 N N . ASN A 1 349 ? -18.960 -15.625 16.078 1.00 93.06 349 ASN A N 1
ATOM 2998 C CA . ASN A 1 349 ? -18.830 -16.663 17.106 1.00 93.06 349 ASN A CA 1
ATOM 2999 C C . ASN A 1 349 ? -19.294 -16.183 18.496 1.00 93.06 349 ASN A C 1
ATOM 3001 O O . ASN A 1 349 ? -19.666 -16.987 19.350 1.00 93.06 349 ASN A O 1
ATOM 3005 N N . THR A 1 350 ? -19.220 -14.877 18.766 1.00 93.62 350 THR A N 1
ATOM 3006 C CA . THR A 1 350 ? -19.720 -14.282 20.011 1.00 93.62 350 THR A CA 1
ATOM 3007 C C . THR A 1 350 ? -21.241 -14.264 20.027 1.00 93.62 350 THR A C 1
ATOM 3009 O O . THR A 1 350 ? -21.846 -14.644 21.026 1.00 93.62 350 THR A O 1
ATOM 3012 N N . HIS A 1 351 ? -21.853 -13.874 18.914 1.00 91.94 351 HIS A N 1
ATOM 3013 C CA . HIS A 1 351 ? -23.297 -13.753 18.755 1.00 91.94 351 HIS A CA 1
ATOM 3014 C C . HIS A 1 351 ? -24.037 -15.102 18.783 1.00 91.94 351 HIS A C 1
ATOM 3016 O O . HIS A 1 351 ? -25.204 -15.131 19.166 1.00 91.94 351 HIS A O 1
ATOM 3022 N N . GLU A 1 352 ? -23.366 -16.218 18.470 1.00 87.88 352 GLU A N 1
ATOM 3023 C CA . GLU A 1 352 ? -23.911 -17.578 18.649 1.00 87.88 352 GLU A CA 1
ATOM 3024 C C . GLU A 1 352 ? -24.025 -18.011 20.124 1.00 87.88 352 GLU A C 1
ATOM 3026 O O . GLU A 1 352 ? -24.748 -18.954 20.450 1.00 87.88 352 GLU A O 1
ATOM 3031 N N . LYS A 1 353 ? -23.316 -17.338 21.040 1.00 86.94 353 LYS A N 1
ATOM 3032 C CA . LYS A 1 353 ? -23.380 -17.626 22.481 1.00 86.94 353 LYS A CA 1
ATOM 3033 C C . LYS A 1 353 ? -24.630 -17.008 23.111 1.00 86.94 353 LYS A C 1
ATOM 3035 O O . LYS A 1 353 ? -25.336 -16.201 22.514 1.00 86.94 353 LYS A O 1
ATOM 3040 N N . THR A 1 354 ? -24.880 -17.333 24.379 1.00 83.50 354 THR A N 1
ATOM 3041 C CA . THR A 1 354 ? -25.978 -16.731 25.145 1.00 83.50 354 THR A CA 1
ATOM 3042 C C . THR A 1 354 ? -25.792 -15.213 25.330 1.00 83.50 354 THR A C 1
ATOM 3044 O O . THR A 1 354 ? -24.680 -14.802 25.679 1.00 83.50 354 THR A O 1
ATOM 3047 N N . PRO A 1 355 ? -26.872 -14.408 25.250 1.00 81.75 355 PRO A N 1
ATOM 3048 C CA . PRO A 1 355 ? -26.860 -12.946 25.403 1.00 81.75 355 PRO A CA 1
ATOM 3049 C C . PRO A 1 355 ? -26.062 -12.396 26.592 1.00 81.75 355 PRO A C 1
ATOM 3051 O O . PRO A 1 355 ? -25.374 -11.386 26.477 1.00 81.75 355 PRO A O 1
ATOM 3054 N N . LEU A 1 356 ? -26.105 -13.093 27.730 1.00 72.25 356 LEU A N 1
ATOM 3055 C CA . LEU A 1 356 ? -25.424 -12.698 28.969 1.00 72.25 356 LEU A CA 1
ATOM 3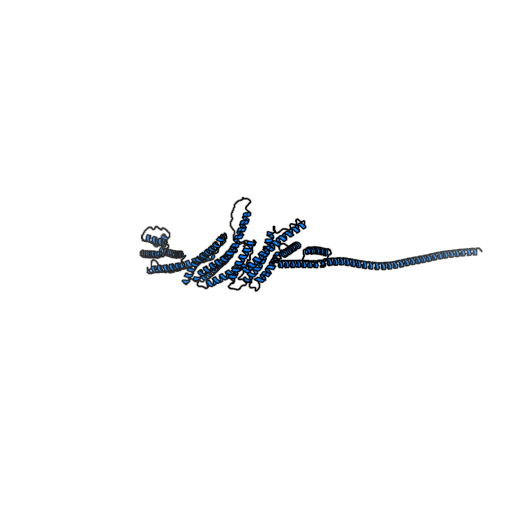056 C C . LEU A 1 356 ? -23.885 -12.708 28.866 1.00 72.25 356 LEU A C 1
ATOM 3058 O O . LEU A 1 356 ? -23.215 -12.128 29.712 1.00 72.25 356 LEU A O 1
ATOM 3062 N N . GLY A 1 357 ? -23.312 -13.375 27.859 1.00 82.50 357 GLY A N 1
ATOM 3063 C CA . GLY A 1 357 ? -21.863 -13.490 27.672 1.00 82.50 357 GLY A CA 1
ATOM 3064 C C . GLY A 1 357 ? -21.270 -12.551 26.620 1.00 82.50 357 GLY A C 1
ATOM 3065 O O . GLY A 1 357 ? -20.046 -12.477 26.512 1.00 82.50 357 GLY A O 1
ATOM 3066 N N . TRP A 1 358 ? -22.099 -11.853 25.836 1.00 93.56 358 TRP A N 1
ATOM 3067 C CA . TRP A 1 358 ? -21.634 -11.105 24.664 1.00 93.56 358 TRP A CA 1
ATOM 3068 C C . TRP A 1 358 ? -20.675 -9.973 25.021 1.00 93.56 358 TRP A C 1
ATOM 3070 O O . TRP A 1 358 ? -19.596 -9.883 24.446 1.00 93.56 358 TRP A O 1
ATOM 3080 N N . PHE A 1 359 ? -21.012 -9.160 26.020 1.00 91.44 359 PHE A N 1
ATOM 3081 C CA . PHE A 1 359 ? -20.225 -7.978 26.376 1.00 91.44 359 PHE A CA 1
ATOM 3082 C C . PHE A 1 359 ? -18.825 -8.320 26.885 1.00 91.44 359 PHE A C 1
ATOM 3084 O O . PHE A 1 359 ? -17.852 -7.677 26.494 1.00 91.44 359 PHE A O 1
ATOM 3091 N N . LYS A 1 360 ? -18.683 -9.415 27.643 1.00 90.38 360 LYS A N 1
ATOM 3092 C CA . LYS A 1 360 ? -17.369 -9.934 28.049 1.00 90.38 360 LYS A CA 1
ATOM 3093 C C . LYS A 1 360 ? -16.486 -10.275 26.845 1.00 90.38 360 LYS A C 1
ATOM 3095 O O . LYS A 1 360 ? -15.284 -10.009 26.862 1.00 90.38 360 LYS A O 1
ATOM 3100 N N . GLU A 1 361 ? -17.067 -10.864 25.805 1.00 93.62 361 GLU A N 1
ATOM 3101 C CA . GLU A 1 361 ? -16.349 -11.181 24.569 1.00 93.62 361 GLU A CA 1
ATOM 3102 C C . GLU A 1 361 ? -16.088 -9.934 23.720 1.00 93.62 361 GLU A C 1
ATOM 3104 O O . GLU A 1 361 ? -14.988 -9.803 23.191 1.00 93.62 361 GLU A O 1
ATOM 3109 N N . TYR A 1 362 ? -17.021 -8.977 23.651 1.00 94.88 362 TYR A N 1
ATOM 3110 C CA . TYR A 1 362 ? -16.789 -7.685 22.996 1.00 94.88 362 TYR A CA 1
ATOM 3111 C C . TYR A 1 362 ? -15.578 -6.971 23.599 1.00 94.88 362 TYR A C 1
ATOM 3113 O O . TYR A 1 362 ? -14.698 -6.535 22.860 1.00 94.88 362 TYR A O 1
ATOM 3121 N N . PHE A 1 363 ? -15.459 -6.942 24.930 1.00 91.88 363 PHE A N 1
ATOM 3122 C CA . PHE A 1 363 ? -14.281 -6.400 25.611 1.00 91.88 363 PHE A CA 1
ATOM 3123 C C . PHE A 1 363 ? -12.992 -7.127 25.237 1.00 91.88 363 PHE A C 1
ATOM 3125 O O . PHE A 1 363 ? -11.967 -6.491 24.992 1.00 91.88 363 PHE A O 1
ATOM 3132 N N . ARG A 1 364 ? -13.031 -8.462 25.160 1.00 94.12 364 ARG A N 1
ATOM 3133 C CA . ARG A 1 364 ? -11.873 -9.258 24.738 1.00 94.12 364 ARG A CA 1
ATOM 3134 C C . ARG A 1 364 ? -11.459 -8.921 23.303 1.00 94.12 364 ARG A C 1
ATOM 3136 O O . ARG A 1 364 ? -10.265 -8.793 23.043 1.00 94.12 364 ARG A O 1
ATOM 3143 N N . ILE A 1 365 ? -12.427 -8.773 22.397 1.00 95.12 365 ILE A N 1
ATOM 3144 C CA . ILE A 1 365 ? -12.201 -8.439 20.984 1.00 95.12 365 ILE A CA 1
ATOM 3145 C C . ILE A 1 365 ? -11.602 -7.036 20.846 1.00 95.12 365 ILE A C 1
ATOM 3147 O O . ILE A 1 365 ? -10.615 -6.878 20.129 1.00 95.12 365 ILE A O 1
ATOM 3151 N N . LEU A 1 366 ? -12.148 -6.040 21.554 1.00 92.88 366 LEU A N 1
ATOM 3152 C CA . LEU A 1 366 ? -11.619 -4.671 21.563 1.00 92.88 366 LEU A CA 1
ATOM 3153 C C . LEU A 1 366 ? -10.160 -4.653 22.025 1.00 92.88 366 LEU A C 1
ATOM 3155 O O . LEU A 1 366 ? -9.298 -4.166 21.300 1.00 92.88 366 LEU A O 1
ATOM 3159 N N . LYS A 1 367 ? -9.862 -5.297 23.157 1.00 91.44 367 LYS A N 1
ATOM 3160 C CA . LYS A 1 367 ? -8.502 -5.374 23.700 1.00 91.44 367 LYS A CA 1
ATOM 3161 C C . LYS A 1 367 ? -7.521 -6.090 22.766 1.00 91.44 367 LYS A C 1
ATOM 3163 O O . LYS A 1 367 ? -6.385 -5.650 22.598 1.00 91.44 367 LYS A O 1
ATOM 3168 N N . GLU A 1 368 ? -7.930 -7.196 22.137 1.00 92.50 368 GLU A N 1
ATOM 3169 C CA . GLU A 1 368 ? -7.095 -7.879 21.137 1.00 92.50 368 GLU A CA 1
ATOM 3170 C C . GLU A 1 368 ? -6.818 -6.970 19.929 1.00 92.50 368 GLU A C 1
ATOM 3172 O O . GLU A 1 368 ? -5.696 -6.945 19.416 1.00 92.50 368 GLU A O 1
ATOM 3177 N N . ASN A 1 369 ? -7.814 -6.195 19.491 1.00 91.81 369 ASN A N 1
ATOM 3178 C CA . ASN A 1 369 ? -7.652 -5.244 18.399 1.00 91.81 369 ASN A CA 1
ATOM 3179 C C . ASN A 1 369 ? -6.709 -4.089 18.769 1.00 91.81 369 ASN A C 1
ATOM 3181 O O . ASN A 1 369 ? -5.854 -3.736 17.956 1.00 91.81 369 ASN A O 1
ATOM 3185 N N . THR A 1 370 ? -6.791 -3.563 19.995 1.00 87.94 370 THR A N 1
ATOM 3186 C CA . THR A 1 370 ? -5.844 -2.566 20.516 1.00 87.94 370 THR A CA 1
ATOM 3187 C C . THR A 1 370 ? -4.417 -3.106 20.488 1.00 87.94 370 THR A C 1
ATOM 3189 O O . THR A 1 370 ? -3.525 -2.460 19.944 1.00 87.94 370 THR A O 1
ATOM 3192 N N . LEU A 1 371 ? -4.190 -4.332 20.978 1.00 86.75 371 LEU A N 1
ATOM 3193 C CA . LEU A 1 371 ? -2.870 -4.977 20.954 1.00 86.75 371 LEU A CA 1
ATOM 3194 C C . LEU A 1 371 ? -2.342 -5.187 19.529 1.00 86.75 371 LEU A C 1
ATOM 3196 O O . LEU A 1 371 ? -1.162 -4.945 19.262 1.00 86.75 371 LEU A O 1
ATOM 3200 N N . PHE A 1 372 ? -3.208 -5.611 18.606 1.00 87.81 372 PHE A N 1
ATOM 3201 C CA . PHE A 1 372 ? -2.866 -5.750 17.192 1.00 87.81 372 PHE A CA 1
ATOM 3202 C C . PHE A 1 372 ? -2.418 -4.410 16.599 1.00 87.81 372 PHE A C 1
ATOM 3204 O O . PHE A 1 372 ? -1.339 -4.333 16.009 1.00 87.81 372 PHE A O 1
ATOM 3211 N N . CYS A 1 373 ? -3.190 -3.345 16.813 1.00 84.94 373 CYS A N 1
ATOM 3212 C CA . CYS A 1 373 ? -2.846 -2.012 16.329 1.00 84.94 373 CYS A CA 1
ATOM 3213 C C . CYS A 1 373 ? -1.549 -1.506 16.974 1.00 84.94 373 CYS A C 1
ATOM 3215 O O . CYS A 1 373 ? -0.649 -1.075 16.259 1.00 84.94 373 CYS A O 1
ATOM 3217 N N . ASN A 1 374 ? -1.390 -1.663 18.291 1.00 78.69 374 ASN A N 1
ATOM 3218 C CA . ASN A 1 374 ? -0.178 -1.288 19.024 1.00 78.69 374 ASN A CA 1
ATOM 3219 C C . ASN A 1 374 ? 1.078 -1.978 18.484 1.00 78.69 374 ASN A C 1
ATOM 3221 O O . ASN A 1 374 ? 2.132 -1.348 18.386 1.00 78.69 374 ASN A O 1
ATOM 3225 N N . SER A 1 375 ? 0.983 -3.251 18.089 1.00 76.12 375 SER A N 1
ATOM 3226 C CA . SER A 1 375 ? 2.118 -3.971 17.499 1.00 76.12 375 SER A CA 1
ATOM 3227 C C . SER A 1 375 ? 2.613 -3.332 16.195 1.00 76.12 375 SER A C 1
ATOM 3229 O O . SER A 1 375 ? 3.819 -3.280 15.961 1.00 76.12 375 SER A O 1
ATOM 3231 N N . TYR A 1 376 ? 1.697 -2.784 15.392 1.00 73.25 376 TYR A N 1
ATOM 3232 C CA . TYR A 1 376 ? 1.998 -2.062 14.157 1.00 73.25 376 TYR A CA 1
ATOM 3233 C C . TYR A 1 376 ? 2.554 -0.659 14.443 1.00 73.25 376 TYR A C 1
ATOM 3235 O O . TYR A 1 376 ? 3.611 -0.279 13.938 1.00 73.25 376 TYR A O 1
ATOM 3243 N N . VAL A 1 377 ? 1.890 0.068 15.344 1.00 64.62 377 VAL A N 1
ATOM 3244 C CA . VAL A 1 377 ? 2.244 1.420 15.806 1.00 64.62 377 VAL A CA 1
ATOM 3245 C C . VAL A 1 377 ? 3.675 1.488 16.350 1.00 64.62 377 VAL A C 1
ATOM 3247 O O . VAL A 1 377 ? 4.420 2.413 16.039 1.00 64.62 377 VAL A O 1
ATOM 3250 N N . LEU A 1 378 ? 4.099 0.491 17.135 1.00 58.47 378 LEU A N 1
ATOM 3251 C CA . LEU A 1 378 ? 5.432 0.452 17.748 1.00 58.47 378 LEU A CA 1
ATOM 3252 C C . LEU A 1 378 ? 6.588 0.502 16.736 1.00 58.47 378 LEU A C 1
ATOM 3254 O O . LEU A 1 378 ? 7.675 0.961 17.090 1.00 58.47 378 LEU A O 1
ATOM 3258 N N . LEU A 1 379 ? 6.383 0.024 15.507 1.00 56.62 379 LEU A N 1
ATOM 3259 C CA . LEU A 1 379 ? 7.412 0.027 14.466 1.00 56.62 379 LEU A CA 1
ATOM 3260 C C . LEU A 1 379 ? 7.329 1.253 13.554 1.00 56.62 379 LEU A C 1
ATOM 3262 O O . LEU A 1 379 ? 8.375 1.737 13.127 1.00 56.62 379 LEU A O 1
ATOM 3266 N N . ASP A 1 380 ? 6.127 1.768 13.307 1.00 56.78 380 ASP A N 1
ATOM 3267 C CA . ASP A 1 380 ? 5.882 2.919 12.430 1.00 56.78 380 ASP A CA 1
ATOM 3268 C C . ASP A 1 380 ? 6.238 4.261 13.124 1.00 56.78 380 ASP A C 1
ATOM 3270 O O . ASP A 1 380 ? 6.750 5.183 12.507 1.00 56.78 380 ASP A O 1
ATOM 3274 N N . ILE A 1 381 ? 6.175 4.348 14.461 1.00 49.75 381 ILE A N 1
ATOM 3275 C CA . ILE A 1 381 ? 6.628 5.538 15.223 1.00 49.75 381 ILE A CA 1
ATOM 3276 C C . ILE A 1 381 ? 8.129 5.872 15.037 1.00 49.75 381 ILE A C 1
ATOM 3278 O O . ILE A 1 381 ? 8.553 7.015 15.205 1.00 49.75 381 ILE A O 1
ATOM 3282 N N . ASN A 1 382 ? 8.985 4.909 14.679 1.00 46.22 382 ASN A N 1
ATOM 3283 C CA . ASN A 1 382 ? 10.388 5.235 14.378 1.00 46.22 382 ASN A CA 1
ATOM 3284 C C . ASN A 1 382 ? 10.553 6.043 13.069 1.00 46.22 382 ASN A C 1
ATOM 3286 O O . ASN A 1 382 ? 11.602 6.671 12.902 1.00 46.22 382 ASN A O 1
ATOM 3290 N N . HIS A 1 383 ? 9.547 6.037 12.186 1.00 46.41 383 HIS A N 1
ATOM 3291 C CA . HIS A 1 383 ? 9.442 6.866 10.978 1.00 46.41 383 HIS A CA 1
ATOM 3292 C C . HIS A 1 383 ? 9.194 8.336 11.365 1.00 46.41 383 HIS A C 1
ATOM 3294 O O . HIS A 1 383 ? 10.038 9.212 11.169 1.00 46.41 383 HIS A O 1
ATOM 3300 N N . LEU A 1 384 ? 8.092 8.585 12.081 1.00 44.12 384 LEU A N 1
ATOM 3301 C CA . LEU A 1 384 ? 7.604 9.927 12.430 1.00 44.12 384 LEU A CA 1
ATOM 3302 C C . LEU A 1 384 ? 8.561 10.713 13.362 1.00 44.12 384 LEU A C 1
ATOM 3304 O O . LEU A 1 384 ? 8.779 11.918 13.181 1.00 44.12 384 LEU A O 1
ATOM 3308 N N . ARG A 1 385 ? 9.286 10.028 14.266 1.00 45.06 385 ARG A N 1
ATOM 3309 C CA . ARG A 1 385 ? 10.349 10.627 15.106 1.00 45.06 385 ARG A CA 1
ATOM 3310 C C . ARG A 1 385 ? 11.471 11.297 14.307 1.00 45.06 385 ARG A C 1
ATOM 3312 O O . ARG A 1 385 ? 12.244 12.077 14.880 1.00 45.06 385 ARG A O 1
ATOM 3319 N N . ARG A 1 386 ? 11.650 10.953 13.029 1.00 48.09 386 ARG A N 1
ATOM 3320 C CA . ARG A 1 386 ? 12.778 11.409 12.201 1.00 48.09 386 ARG A CA 1
ATOM 3321 C C . ARG A 1 386 ? 12.387 12.509 11.230 1.00 48.09 386 ARG A C 1
ATOM 3323 O O . ARG A 1 386 ? 13.171 13.455 11.110 1.00 48.09 386 ARG A O 1
ATOM 3330 N N . GLU A 1 387 ? 11.176 12.480 10.679 1.00 41.31 387 GLU A N 1
ATOM 3331 C CA . GLU A 1 387 ? 10.617 13.610 9.925 1.00 41.31 387 GLU A CA 1
ATOM 3332 C C . GLU A 1 387 ? 10.528 14.864 10.801 1.00 41.31 387 GLU A C 1
ATOM 3334 O O . GLU A 1 387 ? 11.074 15.906 10.426 1.00 41.31 387 GLU A O 1
ATOM 3339 N N . ASN A 1 388 ? 10.023 14.745 12.035 1.00 39.00 388 ASN A N 1
ATOM 3340 C CA . ASN A 1 388 ? 9.966 15.863 12.984 1.00 39.00 388 ASN A CA 1
ATOM 3341 C C . ASN A 1 388 ? 11.359 16.412 13.360 1.00 39.00 388 ASN A C 1
ATOM 3343 O O . ASN A 1 388 ? 11.552 17.625 13.453 1.00 39.00 388 ASN A O 1
ATOM 3347 N N . LYS A 1 389 ? 12.393 15.564 13.485 1.00 39.06 389 LYS A N 1
ATOM 3348 C CA . LYS A 1 389 ? 13.785 16.028 13.686 1.00 39.06 389 LYS A CA 1
ATOM 3349 C C . LYS A 1 389 ? 14.383 16.705 12.447 1.00 39.06 389 LYS A C 1
ATOM 3351 O O . LYS A 1 389 ? 15.258 17.561 12.597 1.00 39.06 389 LYS A O 1
ATOM 3356 N N . SER A 1 390 ? 13.950 16.329 11.244 1.00 39.31 390 SER A N 1
ATOM 3357 C CA . SER A 1 390 ? 14.383 16.953 9.989 1.00 39.31 390 SER A CA 1
ATOM 3358 C C . SER A 1 390 ? 13.730 18.327 9.775 1.00 39.31 390 SER A C 1
ATOM 3360 O O . SER A 1 390 ? 14.422 19.276 9.407 1.00 39.31 390 SER A O 1
ATOM 3362 N N . LEU A 1 391 ? 12.451 18.470 10.137 1.00 35.47 391 LEU A N 1
ATOM 3363 C CA . LEU A 1 391 ? 11.705 19.731 10.132 1.00 35.47 391 LEU A CA 1
ATOM 3364 C C . LEU A 1 391 ? 12.260 20.725 11.162 1.00 35.47 391 LEU A C 1
ATOM 3366 O O . LEU A 1 391 ? 12.502 21.883 10.831 1.00 35.47 391 LEU A O 1
ATOM 3370 N N . ILE A 1 392 ? 12.577 20.269 12.380 1.00 34.50 392 ILE A N 1
ATOM 3371 C CA . ILE A 1 392 ? 13.192 21.117 13.419 1.00 34.50 392 ILE A CA 1
ATOM 3372 C C . ILE A 1 392 ? 14.609 21.570 13.015 1.00 34.50 392 ILE A C 1
ATOM 3374 O O . ILE A 1 392 ? 14.996 22.707 13.287 1.00 34.50 392 ILE A O 1
ATOM 3378 N N . ARG A 1 393 ? 15.393 20.725 12.325 1.00 31.75 393 ARG A N 1
ATOM 3379 C CA . ARG A 1 393 ? 16.718 21.121 11.805 1.00 31.75 393 ARG A CA 1
ATOM 3380 C C . ARG A 1 393 ? 16.639 22.116 10.647 1.00 31.75 393 ARG A C 1
ATOM 3382 O O . ARG A 1 393 ? 17.485 23.004 10.593 1.00 31.75 393 ARG A O 1
ATOM 3389 N N . ASN A 1 394 ? 15.647 21.998 9.767 1.00 32.75 394 ASN A N 1
ATOM 3390 C CA . ASN A 1 394 ? 15.458 22.943 8.664 1.00 32.75 394 ASN A CA 1
ATOM 3391 C C . ASN A 1 394 ? 14.939 24.299 9.168 1.00 32.75 394 ASN A C 1
ATOM 3393 O O . ASN A 1 394 ? 15.497 25.331 8.797 1.00 32.75 394 ASN A O 1
ATOM 3397 N N . ASN A 1 395 ? 13.993 24.308 10.112 1.00 30.89 395 ASN A N 1
ATOM 3398 C CA . ASN A 1 395 ? 13.465 25.547 10.690 1.00 30.89 395 ASN A CA 1
ATOM 3399 C C . ASN A 1 395 ? 14.535 26.323 11.480 1.00 30.89 395 ASN A C 1
ATOM 3401 O O . ASN A 1 395 ? 14.648 27.536 11.334 1.00 30.89 395 ASN A O 1
ATOM 3405 N N . ASN A 1 396 ? 15.412 25.641 12.223 1.00 29.98 396 ASN A N 1
ATOM 3406 C CA . ASN A 1 396 ? 16.506 26.304 12.947 1.00 29.98 396 ASN A CA 1
ATOM 3407 C C . ASN A 1 396 ? 17.628 26.843 12.037 1.00 29.98 396 ASN A C 1
ATOM 3409 O O . ASN A 1 396 ? 18.479 27.589 12.512 1.00 29.98 396 ASN A O 1
ATOM 3413 N N . SER A 1 397 ? 17.635 26.494 10.745 1.00 29.73 397 SER A N 1
ATOM 3414 C CA . SER A 1 397 ? 18.540 27.086 9.747 1.00 29.73 397 SER A CA 1
ATOM 3415 C C . SER A 1 397 ? 17.937 28.283 8.998 1.00 29.73 397 SER A C 1
ATOM 3417 O O . SER A 1 397 ? 18.654 28.965 8.272 1.00 29.73 397 SER A O 1
ATOM 3419 N N . GLN A 1 398 ? 16.640 28.558 9.192 1.00 29.12 398 GLN A N 1
ATOM 3420 C CA . GLN A 1 398 ? 15.907 29.658 8.553 1.00 29.12 398 GLN A CA 1
ATOM 3421 C C . GLN A 1 398 ? 15.528 30.799 9.510 1.00 29.12 398 GLN A C 1
ATOM 3423 O O . GLN A 1 398 ? 15.094 31.848 9.045 1.00 29.12 398 GLN A O 1
ATOM 3428 N N . TYR A 1 399 ? 15.774 30.663 10.818 1.00 29.12 399 TYR A N 1
ATOM 3429 C CA . TYR A 1 399 ? 15.628 31.754 11.791 1.00 29.12 399 TYR A CA 1
ATOM 3430 C C . TYR A 1 399 ? 16.973 32.382 12.158 1.00 29.12 399 TYR A C 1
ATOM 3432 O O . TYR A 1 399 ? 17.412 32.398 13.304 1.00 29.12 399 TYR A O 1
ATOM 3440 N N . SER A 1 400 ? 17.607 32.964 11.151 1.00 28.83 400 SER A N 1
ATOM 3441 C CA . SER A 1 400 ? 18.422 34.156 11.333 1.00 28.83 400 SER A CA 1
ATOM 3442 C C . SER A 1 400 ? 18.095 35.062 10.157 1.00 28.83 400 SER A C 1
ATOM 3444 O O . SER A 1 400 ? 18.699 34.910 9.101 1.00 28.83 400 SER A O 1
ATOM 3446 N N . ILE A 1 401 ? 17.060 35.886 10.309 1.00 25.38 401 ILE A N 1
ATOM 3447 C CA . ILE A 1 401 ? 16.922 37.251 9.784 1.00 25.38 401 ILE A CA 1
ATOM 3448 C C . ILE A 1 401 ? 15.487 37.707 10.106 1.00 25.38 401 ILE A C 1
ATOM 3450 O O . ILE A 1 401 ? 14.502 37.100 9.698 1.00 25.38 401 ILE A O 1
ATOM 3454 N N . ASP A 1 402 ? 15.450 38.767 10.904 1.00 24.00 402 ASP A N 1
ATOM 3455 C CA . ASP A 1 402 ? 14.427 39.796 11.055 1.00 24.00 402 ASP A CA 1
ATOM 3456 C C . ASP A 1 402 ? 13.024 39.433 11.566 1.00 24.00 402 ASP A C 1
ATOM 3458 O O . ASP A 1 402 ? 12.059 39.152 10.860 1.00 24.00 402 ASP A O 1
ATOM 3462 N N . SER A 1 403 ? 12.915 39.630 12.879 1.00 23.81 403 SER A N 1
ATOM 3463 C CA . SER A 1 403 ? 11.747 40.154 13.574 1.00 23.81 403 SER A CA 1
ATOM 3464 C C . SER A 1 403 ? 11.146 41.380 12.872 1.00 23.81 403 SER A C 1
ATOM 3466 O O . SER A 1 403 ? 11.802 42.419 12.812 1.00 23.81 403 SER A O 1
ATOM 3468 N N . ASN A 1 404 ? 9.898 41.270 12.404 1.00 24.66 404 ASN A N 1
ATOM 3469 C CA . ASN A 1 404 ? 8.817 42.261 12.560 1.00 24.66 404 ASN A CA 1
ATOM 3470 C C . ASN A 1 404 ? 7.636 41.922 11.635 1.00 24.66 404 ASN A C 1
ATOM 3472 O O . ASN A 1 404 ? 7.730 42.110 10.427 1.00 24.66 404 ASN A O 1
ATOM 3476 N N . SER A 1 405 ? 6.503 41.488 12.199 1.00 22.30 405 SER A N 1
ATOM 3477 C CA . SER A 1 405 ? 5.170 42.091 11.976 1.00 22.30 405 SER A CA 1
ATOM 3478 C C . SER A 1 405 ? 4.019 41.175 12.433 1.00 22.30 405 SER A C 1
ATOM 3480 O O . SER A 1 405 ? 3.779 40.099 11.904 1.00 22.30 405 SER A O 1
ATOM 3482 N N . SER A 1 406 ? 3.306 41.676 13.443 1.00 23.00 406 SER A N 1
ATOM 3483 C CA . SER A 1 406 ? 1.842 41.777 13.507 1.00 23.00 406 SER A CA 1
ATOM 3484 C C . SER A 1 406 ? 0.960 40.520 13.432 1.00 23.00 406 SER A C 1
ATOM 3486 O O . SER A 1 406 ? 0.589 40.019 12.378 1.00 23.00 406 SER A O 1
ATOM 3488 N N . ILE A 1 407 ? 0.462 40.169 14.617 1.00 24.95 407 ILE A N 1
ATOM 3489 C CA . ILE A 1 407 ? -0.822 39.514 14.907 1.00 24.95 407 ILE A CA 1
ATOM 3490 C C . ILE A 1 407 ? -1.982 40.166 14.124 1.00 24.95 407 ILE A C 1
ATOM 3492 O O . ILE A 1 407 ? -2.114 41.387 14.171 1.00 24.95 407 ILE A O 1
ATOM 3496 N N . SER A 1 408 ? -2.879 39.377 13.508 1.00 22.03 408 SER A N 1
ATOM 3497 C CA . SER A 1 408 ? -4.344 39.542 13.669 1.00 22.03 408 SER A CA 1
ATOM 3498 C C . SER A 1 408 ? -5.215 38.505 12.921 1.00 22.03 408 SER A C 1
ATOM 3500 O O . SER A 1 408 ? -5.069 38.273 11.729 1.00 22.03 408 SER A O 1
ATOM 3502 N N . ASN A 1 409 ? -6.196 37.995 13.680 1.00 22.28 409 ASN A N 1
ATOM 3503 C CA . ASN A 1 409 ? -7.596 37.692 13.337 1.00 22.28 409 ASN A CA 1
ATOM 3504 C C . ASN A 1 409 ? -8.042 36.362 12.678 1.00 22.28 409 ASN A C 1
ATOM 3506 O O . ASN A 1 409 ? -7.846 36.077 11.504 1.00 22.28 409 ASN A O 1
ATOM 3510 N N . PHE A 1 410 ? -8.810 35.638 13.506 1.00 22.69 410 PHE A N 1
ATOM 3511 C CA . PHE A 1 410 ? -9.853 34.641 13.245 1.00 22.69 410 PHE A CA 1
ATOM 3512 C C . PHE A 1 410 ? -10.759 34.908 12.026 1.00 22.69 410 PHE A C 1
ATOM 3514 O O . PHE A 1 410 ? -11.237 36.025 11.853 1.00 22.69 410 PHE A O 1
ATOM 3521 N N . SER A 1 411 ? -11.232 33.832 11.380 1.00 21.95 411 SER A N 1
ATOM 3522 C CA . SER A 1 411 ? -12.684 33.623 11.217 1.00 21.95 411 SER A CA 1
ATOM 3523 C C . SER A 1 411 ? -13.052 32.143 11.021 1.00 21.95 411 SER A C 1
ATOM 3525 O O . SER A 1 411 ? -12.296 31.352 10.463 1.00 21.95 411 SER A O 1
ATOM 3527 N N . LYS A 1 412 ? -14.211 31.788 11.586 1.00 23.64 412 LYS A N 1
ATOM 3528 C CA . LYS A 1 412 ? -14.900 30.495 11.526 1.00 23.64 412 LYS A CA 1
ATOM 3529 C C . LYS A 1 412 ? -15.740 30.388 10.247 1.00 23.64 412 LYS A C 1
ATOM 3531 O O . LYS A 1 412 ? -16.285 31.397 9.812 1.00 23.64 412 LYS A O 1
ATOM 3536 N N . ASN A 1 413 ? -15.979 29.131 9.863 1.00 21.48 413 ASN A N 1
ATOM 3537 C CA . ASN A 1 413 ? -17.050 28.573 9.020 1.00 21.48 413 ASN A CA 1
ATOM 3538 C C . ASN A 1 413 ? -16.596 28.162 7.618 1.00 21.48 413 ASN A C 1
ATOM 3540 O O . ASN A 1 413 ? -16.386 29.007 6.765 1.00 21.48 413 ASN A O 1
ATOM 3544 N N . GLU A 1 414 ? -16.517 26.847 7.398 1.00 22.20 414 GLU A N 1
ATOM 3545 C CA . GLU A 1 414 ? -17.379 26.127 6.448 1.00 22.20 414 GLU A CA 1
ATOM 3546 C C . GLU A 1 414 ? -17.021 24.633 6.476 1.00 22.20 414 GLU A C 1
ATOM 3548 O O . GLU A 1 414 ? -15.964 24.192 6.033 1.00 22.20 414 GLU A O 1
ATOM 3553 N N . ILE A 1 415 ? -17.922 23.842 7.061 1.00 26.02 415 ILE A N 1
ATOM 3554 C CA . ILE A 1 415 ? -17.976 22.396 6.870 1.00 26.02 415 ILE A CA 1
ATOM 3555 C C . ILE A 1 415 ? -18.677 22.190 5.532 1.00 26.02 415 ILE A C 1
ATOM 3557 O O . ILE A 1 415 ? -19.849 22.530 5.417 1.00 26.02 415 ILE A O 1
ATOM 3561 N N . THR A 1 416 ? -17.985 21.642 4.537 1.00 22.83 416 THR A N 1
ATOM 3562 C CA . THR A 1 416 ? -18.496 20.571 3.660 1.00 22.83 416 THR A CA 1
ATOM 3563 C C . THR A 1 416 ? -17.426 20.155 2.645 1.00 22.83 416 THR A C 1
ATOM 3565 O O . THR A 1 416 ? -16.813 20.982 1.984 1.00 22.83 416 THR A O 1
ATOM 3568 N N . ASN A 1 417 ? -17.236 18.837 2.522 1.00 27.17 417 ASN A N 1
ATOM 3569 C CA . ASN A 1 417 ? -16.614 18.134 1.395 1.00 27.17 417 ASN A CA 1
ATOM 3570 C C . ASN A 1 417 ? -15.304 18.719 0.838 1.00 27.17 417 ASN A C 1
ATOM 3572 O O . ASN A 1 417 ? -15.284 19.284 -0.254 1.00 27.17 417 ASN A O 1
ATOM 3576 N N . GLN A 1 418 ? -14.181 18.456 1.512 1.00 23.23 418 GLN A N 1
ATOM 3577 C CA . GLN A 1 418 ? -12.869 18.546 0.875 1.00 23.23 418 GLN A CA 1
ATOM 3578 C C . GLN A 1 418 ? -12.130 17.214 0.946 1.00 23.23 418 GLN A C 1
ATOM 3580 O O . GLN A 1 418 ? -11.952 16.602 1.993 1.00 23.23 418 GLN A O 1
ATOM 3585 N N . SER A 1 419 ? -11.759 16.780 -0.254 1.00 24.45 419 SER A N 1
ATOM 3586 C CA . SER A 1 419 ? -10.872 15.685 -0.595 1.00 24.45 419 SER A CA 1
ATOM 3587 C C . SER A 1 419 ? -9.726 15.513 0.397 1.00 24.45 419 SER A C 1
ATOM 3589 O O . SER A 1 419 ? -8.955 16.450 0.599 1.00 24.45 419 SER A O 1
ATOM 3591 N N . TYR A 1 420 ? -9.548 14.286 0.888 1.00 28.34 420 TYR A N 1
ATOM 3592 C CA . TYR A 1 420 ? -8.275 13.793 1.410 1.00 28.34 420 TYR A CA 1
ATOM 3593 C C . TYR A 1 420 ? -7.218 13.886 0.302 1.00 28.34 420 TYR A C 1
ATOM 3595 O O . TYR A 1 420 ? -7.008 12.955 -0.476 1.00 28.34 420 TYR A O 1
ATOM 3603 N N . LYS A 1 421 ? -6.610 15.059 0.159 1.00 28.28 421 LYS A N 1
ATOM 3604 C CA . LYS A 1 421 ? -5.457 15.295 -0.694 1.00 28.28 421 LYS A CA 1
ATOM 3605 C C . LYS A 1 421 ? -4.434 16.050 0.129 1.00 28.28 421 LYS A C 1
ATOM 3607 O O . LYS A 1 421 ? -4.683 17.181 0.524 1.00 28.28 421 LYS A O 1
ATOM 3612 N N . ASN A 1 422 ? -3.292 15.386 0.270 1.00 29.67 422 ASN A N 1
ATOM 3613 C CA . ASN A 1 422 ? -2.049 15.841 0.875 1.00 29.67 422 ASN A CA 1
ATOM 3614 C C . ASN A 1 422 ? -2.094 15.925 2.398 1.00 29.67 422 ASN A C 1
ATOM 3616 O O . ASN A 1 422 ? -2.278 16.999 2.940 1.00 29.67 422 ASN A O 1
ATOM 3620 N N . ASP A 1 423 ? -1.867 14.781 3.037 1.00 27.64 423 ASP A N 1
ATOM 3621 C CA . ASP A 1 423 ? -1.013 14.675 4.218 1.00 27.64 423 ASP A CA 1
ATOM 3622 C C . ASP A 1 423 ? -0.383 13.274 4.146 1.00 27.64 423 ASP A C 1
ATOM 3624 O O . ASP A 1 423 ? -1.083 12.263 4.136 1.00 27.64 423 ASP A O 1
ATOM 3628 N N . SER A 1 424 ? 0.938 13.215 3.969 1.00 32.12 424 SER A N 1
ATOM 3629 C CA . SER A 1 424 ? 1.742 11.991 4.118 1.00 32.12 424 SER A CA 1
ATOM 3630 C C . SER A 1 424 ? 1.929 11.601 5.587 1.00 32.12 424 SER A C 1
ATOM 3632 O O . SER A 1 424 ? 2.526 10.572 5.879 1.00 32.12 424 SER A O 1
ATOM 3634 N N . ASP A 1 425 ? 1.369 12.389 6.500 1.00 36.62 425 ASP A N 1
ATOM 3635 C CA . ASP A 1 425 ? 1.233 12.046 7.901 1.00 36.62 425 ASP A CA 1
ATOM 3636 C C . ASP A 1 425 ? -0.037 11.207 8.094 1.00 36.62 425 ASP A C 1
ATOM 3638 O O . ASP A 1 425 ? -1.093 11.537 7.558 1.00 36.62 425 ASP A O 1
ATOM 3642 N N . ILE A 1 426 ? 0.031 10.193 8.967 1.00 44.91 426 ILE A N 1
ATOM 3643 C CA . ILE A 1 426 ? -1.116 9.445 9.527 1.00 44.91 426 ILE A CA 1
ATOM 3644 C C . ILE A 1 426 ? -1.525 8.183 8.726 1.00 44.91 426 ILE A C 1
ATOM 3646 O O . ILE A 1 426 ? -2.670 8.020 8.325 1.00 44.91 426 ILE A O 1
ATOM 3650 N N . SER A 1 427 ? -0.638 7.193 8.589 1.00 52.84 427 SER A N 1
ATOM 3651 C CA . SER A 1 427 ? -1.037 5.790 8.315 1.00 52.84 427 SER A CA 1
ATOM 3652 C C . SER A 1 427 ? -1.591 5.084 9.570 1.00 52.84 427 SER A C 1
ATOM 3654 O O . SER A 1 427 ? -2.439 4.194 9.479 1.00 52.84 427 SER A O 1
ATOM 3656 N N . ILE A 1 428 ? -1.122 5.484 10.757 1.00 53.59 428 ILE A N 1
ATOM 3657 C CA . ILE A 1 428 ? -1.255 4.718 12.005 1.00 53.59 428 ILE A CA 1
ATOM 3658 C C . ILE A 1 428 ? -2.641 4.871 12.665 1.00 53.59 428 ILE A C 1
ATOM 3660 O O . ILE A 1 428 ? -3.301 3.848 12.883 1.00 53.59 428 ILE A O 1
ATOM 3664 N N . PRO A 1 429 ? -3.153 6.096 12.929 1.00 64.94 429 PRO A N 1
ATOM 3665 C CA . PRO A 1 429 ? -4.534 6.285 13.368 1.00 64.94 429 PRO A CA 1
ATOM 3666 C C . PRO A 1 429 ? -5.592 5.663 12.465 1.00 64.94 429 PRO A C 1
ATOM 3668 O O . PRO A 1 429 ? -6.662 5.293 12.939 1.00 64.94 429 PRO A O 1
ATOM 3671 N N . ILE A 1 430 ? -5.293 5.504 11.174 1.00 72.75 430 ILE A N 1
ATOM 3672 C CA . ILE A 1 430 ? -6.244 4.976 10.200 1.00 72.75 430 ILE A CA 1
ATOM 3673 C C . ILE A 1 430 ? -6.578 3.507 10.488 1.00 72.75 430 ILE A C 1
ATOM 3675 O O . ILE A 1 430 ? -7.756 3.158 10.473 1.00 72.75 430 ILE A O 1
ATOM 3679 N N . ILE A 1 431 ? -5.600 2.640 10.795 1.00 79.75 431 ILE A N 1
ATOM 3680 C CA . ILE A 1 431 ? -5.884 1.215 11.067 1.00 79.75 431 ILE A CA 1
ATOM 3681 C C . ILE A 1 431 ? -6.727 1.073 12.331 1.00 79.75 431 ILE A C 1
ATOM 3683 O O . ILE A 1 431 ? -7.736 0.362 12.312 1.00 79.75 431 ILE A O 1
ATOM 3687 N N . PHE A 1 432 ? -6.319 1.741 13.414 1.00 84.25 432 PHE A N 1
ATOM 3688 C CA . PHE A 1 432 ? -7.040 1.674 14.680 1.00 84.25 432 PHE A CA 1
ATOM 3689 C C . PHE A 1 432 ? -8.464 2.191 14.497 1.00 84.25 432 PHE A C 1
ATOM 3691 O O . PHE A 1 432 ? -9.392 1.416 14.693 1.00 84.25 432 PHE A O 1
ATOM 3698 N N . ASN A 1 433 ? -8.653 3.410 13.981 1.00 84.19 433 ASN A N 1
ATOM 3699 C CA . ASN A 1 433 ? -9.985 3.991 13.782 1.00 84.19 433 ASN A CA 1
ATOM 3700 C C . ASN A 1 433 ? -10.867 3.125 12.878 1.00 84.19 433 ASN A C 1
ATOM 3702 O O . ASN A 1 433 ? -12.012 2.840 13.221 1.00 84.19 433 ASN A O 1
ATOM 3706 N N . ILE A 1 434 ? -10.341 2.641 11.747 1.00 87.25 434 ILE A N 1
ATOM 3707 C CA . ILE A 1 434 ? -11.119 1.813 10.817 1.00 87.25 434 ILE A CA 1
ATOM 3708 C C . ILE A 1 434 ? -11.542 0.487 11.457 1.00 87.25 434 ILE A C 1
ATOM 3710 O O . ILE A 1 434 ? -12.655 0.016 11.209 1.00 87.25 434 ILE A O 1
ATOM 3714 N N . THR A 1 435 ? -10.662 -0.157 12.224 1.00 90.56 435 THR A N 1
ATOM 3715 C CA . THR A 1 435 ? -10.950 -1.469 12.823 1.00 90.56 435 THR A CA 1
ATOM 3716 C C . THR A 1 435 ? -11.790 -1.352 14.093 1.00 90.56 435 THR A C 1
ATOM 3718 O O . THR A 1 435 ? -12.706 -2.151 14.267 1.00 90.56 435 THR A O 1
ATOM 3721 N N . PHE A 1 436 ? -11.567 -0.332 14.928 1.00 90.75 436 PHE A N 1
ATOM 3722 C CA . PHE A 1 436 ? -12.400 -0.040 16.099 1.00 90.75 436 PHE A CA 1
ATOM 3723 C C . PHE A 1 436 ? -13.819 0.348 15.696 1.00 90.75 436 PHE A C 1
ATOM 3725 O O . PHE A 1 436 ? -14.776 -0.251 16.187 1.00 90.75 436 PHE A O 1
ATOM 3732 N N . GLN A 1 437 ? -13.966 1.280 14.746 1.00 90.62 437 GLN A N 1
ATOM 3733 C CA . GLN A 1 437 ? -15.284 1.687 14.261 1.00 90.62 437 GLN A CA 1
ATOM 3734 C C . GLN A 1 437 ? -16.034 0.500 13.651 1.00 90.62 437 GLN A C 1
ATOM 3736 O O . GLN A 1 437 ? -17.225 0.332 13.891 1.00 90.62 437 GLN A O 1
ATOM 3741 N N . PHE A 1 438 ? -15.327 -0.380 12.933 1.00 93.62 438 PHE A N 1
ATOM 3742 C CA . PHE A 1 438 ? -15.907 -1.609 12.398 1.00 93.62 438 PHE A CA 1
ATOM 3743 C C . PHE A 1 438 ? -16.473 -2.527 13.494 1.00 93.62 438 PHE A C 1
ATOM 3745 O O . PHE A 1 438 ? -17.568 -3.066 13.322 1.00 93.62 438 PHE A O 1
ATOM 3752 N N . ILE A 1 439 ? -15.765 -2.698 14.617 1.00 94.50 439 ILE A N 1
ATOM 3753 C CA . ILE A 1 439 ? -16.253 -3.493 15.757 1.00 94.50 439 ILE A CA 1
ATOM 3754 C C . ILE A 1 439 ? -17.517 -2.854 16.340 1.00 94.50 439 ILE A C 1
ATOM 3756 O O . ILE A 1 439 ? -18.518 -3.543 16.525 1.00 94.50 439 ILE A O 1
ATOM 3760 N N . ILE A 1 440 ? -17.488 -1.543 16.587 1.00 92.75 440 ILE A N 1
ATOM 3761 C CA . ILE A 1 440 ? -18.597 -0.800 17.204 1.00 92.75 440 ILE A CA 1
ATOM 3762 C C . ILE A 1 440 ? -19.844 -0.840 16.328 1.00 92.75 440 ILE A C 1
ATOM 3764 O O . ILE A 1 440 ? -20.917 -1.187 16.819 1.00 92.75 440 ILE A O 1
ATOM 3768 N N . ASP A 1 441 ? -19.706 -0.540 15.036 1.00 93.00 441 ASP A N 1
ATOM 3769 C CA . ASP A 1 441 ? -20.819 -0.581 14.090 1.00 93.00 441 ASP A CA 1
ATOM 3770 C C . ASP A 1 441 ? -21.407 -2.002 14.004 1.00 93.00 441 ASP A C 1
ATOM 3772 O O . ASP A 1 441 ? -22.625 -2.164 13.989 1.00 93.00 441 ASP A O 1
ATOM 3776 N N . SER A 1 442 ? -20.564 -3.041 14.020 1.00 93.38 442 SER A N 1
ATOM 3777 C CA . SER A 1 442 ? -21.019 -4.439 13.972 1.00 93.38 442 SER A CA 1
ATOM 3778 C C . SER A 1 442 ? -21.776 -4.861 15.235 1.00 93.38 442 SER A C 1
ATOM 3780 O O . SER A 1 442 ? -22.814 -5.518 15.139 1.00 93.38 442 SER A O 1
ATOM 3782 N N . ILE A 1 443 ? -21.286 -4.469 16.417 1.00 93.94 443 ILE A N 1
ATOM 3783 C CA . ILE A 1 443 ? -21.975 -4.699 17.696 1.00 93.94 443 ILE A CA 1
ATOM 3784 C C . ILE A 1 443 ? -23.319 -3.969 17.698 1.00 93.94 443 ILE A C 1
ATOM 3786 O O . ILE A 1 443 ? -24.340 -4.562 18.040 1.00 93.94 443 ILE A O 1
ATOM 3790 N N . PHE A 1 444 ? -23.327 -2.696 17.296 1.00 93.50 444 PHE A N 1
ATOM 3791 C CA . PHE A 1 444 ? -24.533 -1.876 17.241 1.00 93.50 444 PHE A CA 1
ATOM 3792 C C . PHE A 1 444 ? -25.608 -2.508 16.348 1.00 93.50 444 PHE A C 1
ATOM 3794 O O . PHE A 1 444 ? -26.716 -2.740 16.826 1.00 93.50 444 PHE A O 1
ATOM 3801 N N . VAL A 1 445 ? -25.274 -2.853 15.099 1.00 93.00 445 VAL A N 1
ATOM 3802 C CA . VAL A 1 445 ? -26.223 -3.448 14.139 1.00 93.00 445 VAL A CA 1
ATOM 3803 C C . VAL A 1 445 ? -26.835 -4.736 14.689 1.00 93.00 445 VAL A C 1
ATOM 3805 O O . VAL A 1 445 ? -28.041 -4.970 14.558 1.00 93.00 445 VAL A O 1
ATOM 3808 N N . TYR A 1 446 ? -26.022 -5.575 15.333 1.00 93.88 446 TYR A N 1
ATOM 3809 C CA . TYR A 1 446 ? -26.512 -6.818 15.911 1.00 93.88 446 TYR A CA 1
ATOM 3810 C C . TYR A 1 446 ? -27.430 -6.575 17.115 1.00 93.88 446 TYR A C 1
ATOM 3812 O O . TYR A 1 446 ? -28.522 -7.141 17.174 1.00 93.88 446 TYR A O 1
ATOM 3820 N N . LEU A 1 447 ? -27.032 -5.705 18.050 1.00 92.94 447 LEU A N 1
ATOM 3821 C CA . LEU A 1 447 ? -27.844 -5.365 19.222 1.00 92.94 447 LEU A CA 1
ATOM 3822 C C . LEU A 1 447 ? -29.173 -4.708 18.832 1.00 92.94 447 LEU A C 1
ATOM 3824 O O . LEU A 1 447 ? -30.205 -5.056 19.402 1.00 92.94 447 LEU A O 1
ATOM 3828 N N . GLU A 1 448 ? -29.169 -3.808 17.849 1.00 93.81 448 GLU A N 1
ATOM 3829 C CA . GLU A 1 448 ? -30.376 -3.168 17.316 1.00 93.81 448 GLU A CA 1
ATOM 3830 C C . GLU A 1 448 ? -31.343 -4.205 16.730 1.00 93.81 448 GLU A C 1
ATOM 3832 O O . GLU A 1 448 ? -32.530 -4.235 17.073 1.00 93.81 448 GLU A O 1
ATOM 3837 N N . THR A 1 449 ? -30.827 -5.124 15.912 1.00 92.44 449 THR A N 1
ATOM 3838 C CA . THR A 1 449 ? -31.621 -6.214 15.326 1.00 92.44 449 THR A CA 1
ATOM 3839 C C . THR A 1 449 ? -32.143 -7.170 16.400 1.00 92.44 449 THR A C 1
ATOM 3841 O O . THR A 1 449 ? -33.277 -7.637 16.337 1.00 92.44 449 THR A O 1
ATOM 3844 N N . PHE A 1 450 ? -31.344 -7.473 17.420 1.00 92.12 450 PHE A N 1
ATOM 3845 C CA . PHE A 1 450 ? -31.752 -8.384 18.481 1.00 92.12 450 PHE A CA 1
ATOM 3846 C C . PHE A 1 450 ? -32.837 -7.773 19.381 1.00 92.12 450 PHE A C 1
ATOM 3848 O O . PHE A 1 450 ? -33.862 -8.407 19.625 1.00 92.12 450 PHE A O 1
ATOM 3855 N N . ILE A 1 451 ? -32.647 -6.530 19.834 1.00 91.25 451 ILE A N 1
ATOM 3856 C CA . ILE A 1 451 ? -33.589 -5.824 20.717 1.00 91.25 451 ILE A CA 1
ATOM 3857 C C . ILE A 1 451 ? -34.918 -5.548 20.003 1.00 91.25 451 ILE A C 1
ATOM 3859 O O . ILE A 1 451 ? -35.979 -5.694 20.611 1.00 91.25 451 ILE A O 1
ATOM 3863 N N . SER A 1 452 ? -34.891 -5.203 18.712 1.00 88.50 452 SER A N 1
ATOM 3864 C CA . SER A 1 452 ? -36.116 -4.973 17.927 1.00 88.50 452 SER A CA 1
ATOM 3865 C C . SER A 1 452 ? -36.988 -6.224 17.758 1.00 88.50 452 SER A C 1
ATOM 3867 O O . SER A 1 452 ? -38.187 -6.101 17.520 1.00 88.50 452 SER A O 1
ATOM 3869 N N . ASN A 1 453 ? -36.423 -7.422 17.942 1.00 89.56 453 ASN A N 1
ATOM 3870 C CA . ASN A 1 453 ? -37.160 -8.686 17.892 1.00 89.56 453 ASN A CA 1
ATOM 3871 C C . ASN A 1 453 ? -37.775 -9.109 19.243 1.00 89.56 453 ASN A C 1
ATOM 3873 O O . ASN A 1 453 ? -38.534 -10.082 19.287 1.00 89.56 453 ASN A O 1
ATOM 3877 N N . LEU A 1 454 ? -37.478 -8.405 20.342 1.00 90.19 454 LEU A N 1
ATOM 3878 C CA . LEU A 1 454 ? -38.064 -8.681 21.657 1.00 90.19 454 LEU A CA 1
ATOM 3879 C C . LEU A 1 454 ? -39.502 -8.155 21.736 1.00 90.19 454 LEU A C 1
ATOM 3881 O O . LEU A 1 454 ? -39.806 -7.056 21.275 1.00 90.19 454 LEU A O 1
ATOM 3885 N N . ARG A 1 455 ? -40.400 -8.932 22.358 1.00 88.25 455 ARG A N 1
ATOM 3886 C CA . ARG A 1 455 ? -41.821 -8.553 22.508 1.00 88.25 455 ARG A CA 1
ATOM 3887 C C . ARG A 1 455 ? -42.158 -7.963 23.875 1.00 88.25 455 ARG A C 1
ATOM 3889 O O . ARG A 1 455 ? -43.231 -7.389 24.030 1.00 88.25 455 ARG A O 1
ATOM 3896 N N . TYR A 1 456 ? -41.263 -8.119 24.849 1.00 87.19 456 TYR A N 1
ATOM 3897 C CA . TYR A 1 456 ? -41.407 -7.660 26.237 1.00 87.19 456 TYR A CA 1
ATOM 3898 C C . TYR A 1 456 ? -42.651 -8.207 26.948 1.00 87.19 456 TYR A C 1
ATOM 3900 O O . TYR A 1 456 ? -43.192 -7.580 27.856 1.00 87.19 456 TYR A O 1
ATOM 3908 N N . ILE A 1 457 ? -43.100 -9.398 26.547 1.00 81.69 457 ILE A N 1
ATOM 3909 C CA . ILE A 1 457 ? -44.222 -10.096 27.192 1.00 81.69 457 ILE A CA 1
ATOM 3910 C C . ILE A 1 457 ? -43.697 -10.895 28.386 1.00 81.69 457 ILE A C 1
ATOM 3912 O O . ILE A 1 457 ? -44.365 -11.024 29.410 1.00 81.69 457 ILE A O 1
ATOM 3916 N N . LYS A 1 458 ? -42.487 -11.452 28.263 1.00 87.75 458 LYS A N 1
ATOM 3917 C CA . LYS A 1 458 ? -41.866 -12.253 29.318 1.00 87.75 458 LYS A CA 1
ATOM 3918 C C . LYS A 1 458 ? -41.001 -11.367 30.205 1.00 87.75 458 LYS A C 1
ATOM 3920 O O . LYS A 1 458 ? -40.202 -10.578 29.708 1.00 87.75 458 LYS A O 1
ATOM 3925 N N . ARG A 1 459 ? -41.049 -11.599 31.521 1.00 87.94 459 ARG A N 1
ATOM 3926 C CA . ARG A 1 459 ? -40.191 -10.897 32.493 1.00 87.94 459 ARG A CA 1
ATOM 3927 C C . ARG A 1 459 ? -38.698 -11.011 32.167 1.00 87.94 459 ARG A C 1
ATOM 3929 O O . ARG A 1 459 ? -37.958 -10.048 32.309 1.00 87.94 459 ARG A O 1
ATOM 3936 N N . GLN A 1 460 ? -38.293 -12.158 31.623 1.00 87.38 460 GLN A N 1
ATOM 3937 C CA . GLN A 1 460 ? -36.929 -12.406 31.156 1.00 87.38 460 GLN A CA 1
ATOM 3938 C C . GLN A 1 460 ? -36.476 -11.414 30.074 1.00 87.38 460 GLN A C 1
ATOM 3940 O O . GLN A 1 460 ? -35.329 -10.994 30.104 1.00 87.38 460 GLN A O 1
ATOM 3945 N N . GLU A 1 461 ? -37.350 -11.009 29.144 1.00 89.88 461 GLU A N 1
ATOM 3946 C CA . GLU A 1 461 ? -37.008 -10.033 28.095 1.00 89.88 461 GLU A CA 1
ATOM 3947 C C . GLU A 1 461 ? -36.789 -8.634 28.692 1.00 89.88 461 GLU A C 1
ATOM 3949 O O . GLU A 1 461 ? -35.889 -7.914 28.265 1.00 89.88 461 GLU A O 1
ATOM 3954 N N . ILE A 1 462 ? -37.563 -8.283 29.727 1.00 89.25 462 ILE A N 1
ATOM 3955 C CA . ILE A 1 462 ? -37.415 -7.033 30.489 1.00 89.25 462 ILE A CA 1
ATOM 3956 C C . ILE A 1 462 ? -36.084 -7.030 31.256 1.00 89.25 462 ILE A C 1
ATOM 3958 O O . ILE A 1 462 ? -35.343 -6.051 31.210 1.00 89.25 462 ILE A O 1
ATOM 3962 N N . HIS A 1 463 ? -35.729 -8.141 31.909 1.00 89.56 463 HIS A N 1
ATOM 3963 C CA . HIS A 1 463 ? -34.417 -8.289 32.557 1.00 89.56 463 HIS A CA 1
ATOM 3964 C C . HIS A 1 463 ? -33.270 -8.127 31.570 1.00 89.56 463 HIS A C 1
ATOM 3966 O O . HIS A 1 463 ? -32.256 -7.510 31.889 1.00 89.56 463 HIS A O 1
ATOM 3972 N N . LEU A 1 464 ? -33.440 -8.681 30.372 1.00 89.06 464 LEU A N 1
ATOM 3973 C CA . LEU A 1 464 ? -32.412 -8.707 29.346 1.00 89.06 464 LEU A CA 1
ATOM 3974 C C . LEU A 1 464 ? -32.136 -7.304 28.796 1.00 89.06 464 LEU A C 1
ATOM 3976 O O . LEU A 1 464 ? -30.973 -6.923 28.710 1.00 89.06 464 LEU A O 1
ATOM 3980 N N . ILE A 1 465 ? -33.172 -6.500 28.520 1.00 91.06 465 ILE A N 1
ATOM 3981 C CA . ILE A 1 465 ? -32.980 -5.105 28.090 1.00 91.06 465 ILE A CA 1
ATOM 3982 C C . ILE A 1 465 ? -32.408 -4.217 29.204 1.00 91.06 465 ILE A C 1
ATOM 3984 O O . ILE A 1 465 ? -31.553 -3.378 28.928 1.00 91.06 465 ILE A O 1
ATOM 3988 N N . CYS A 1 466 ? -32.808 -4.429 30.463 1.00 89.44 466 CYS A N 1
ATOM 3989 C CA . CYS A 1 466 ? -32.216 -3.731 31.606 1.00 89.44 466 CYS A CA 1
ATOM 3990 C C . CYS A 1 466 ? -30.721 -4.038 31.749 1.00 89.44 466 CYS A C 1
ATOM 3992 O O . CYS A 1 466 ? -29.919 -3.112 31.864 1.00 89.44 466 CYS A O 1
ATOM 3994 N N . GLY A 1 467 ? -30.346 -5.319 31.669 1.00 88.75 467 GLY A N 1
ATOM 3995 C CA . GLY A 1 467 ? -28.945 -5.736 31.700 1.00 88.75 467 GLY A CA 1
ATOM 3996 C C . GLY A 1 467 ? -28.155 -5.195 30.509 1.00 88.75 467 GLY A C 1
ATOM 3997 O O . GLY A 1 467 ? -27.069 -4.654 30.686 1.00 88.75 467 GLY A O 1
ATOM 3998 N N . PHE A 1 468 ? -28.721 -5.257 29.300 1.00 91.06 468 PHE A N 1
ATOM 3999 C CA . PHE A 1 468 ? -28.095 -4.706 28.096 1.00 91.06 468 PHE A CA 1
ATOM 4000 C C . PHE A 1 468 ? -27.848 -3.207 28.199 1.00 91.06 468 PHE A C 1
ATOM 4002 O O . PHE A 1 468 ? -26.784 -2.754 27.793 1.00 91.06 468 PHE A O 1
ATOM 4009 N N . PHE A 1 469 ? -28.776 -2.439 28.773 1.00 91.12 469 PHE A N 1
ATOM 4010 C CA . PHE A 1 469 ? -28.558 -1.013 28.988 1.00 91.12 469 PHE A CA 1
ATOM 4011 C C . PHE A 1 469 ? -27.304 -0.755 29.835 1.00 91.12 469 PHE A C 1
ATOM 4013 O O . PHE A 1 469 ? -26.454 0.045 29.441 1.00 91.12 469 PHE A O 1
ATOM 4020 N N . SER A 1 470 ? -27.164 -1.452 30.968 1.00 88.00 470 SER A N 1
ATOM 4021 C CA . SER A 1 470 ? -25.996 -1.309 31.846 1.00 88.00 470 SER A CA 1
ATOM 4022 C C . SER A 1 470 ? -24.705 -1.788 31.183 1.00 88.00 470 SER A C 1
ATOM 4024 O O . SER A 1 470 ? -23.679 -1.117 31.280 1.00 88.00 470 SER A O 1
ATOM 4026 N N . GLU A 1 471 ? -24.752 -2.898 30.453 1.00 89.81 471 GLU A N 1
ATOM 4027 C CA . GLU A 1 471 ? -23.591 -3.417 29.733 1.00 89.81 471 GLU A CA 1
ATOM 4028 C C . GLU A 1 471 ? -23.163 -2.520 28.558 1.00 89.81 471 GLU A C 1
ATOM 4030 O O . GLU A 1 471 ? -21.970 -2.391 28.293 1.00 89.81 471 GLU A O 1
ATOM 4035 N N . ILE A 1 472 ? -24.092 -1.832 27.883 1.00 91.69 472 ILE A N 1
ATOM 4036 C CA . ILE A 1 472 ? -23.763 -0.840 26.846 1.00 91.69 472 ILE A CA 1
ATOM 4037 C C . ILE A 1 472 ? -23.104 0.404 27.463 1.00 91.69 472 ILE A C 1
ATOM 4039 O O . ILE A 1 472 ? -22.165 0.943 26.875 1.00 91.69 472 ILE A O 1
ATOM 4043 N N . GLU A 1 473 ? -23.533 0.859 28.646 1.00 89.44 473 GLU A N 1
ATOM 4044 C CA . GLU A 1 473 ? -22.833 1.934 29.373 1.00 89.44 473 GLU A CA 1
ATOM 4045 C C . GLU A 1 473 ? -21.395 1.530 29.719 1.00 89.44 473 GLU A C 1
ATOM 4047 O O . GLU A 1 473 ? -20.452 2.274 29.437 1.00 89.44 473 GLU A O 1
ATOM 4052 N N . ASN A 1 474 ? -21.214 0.31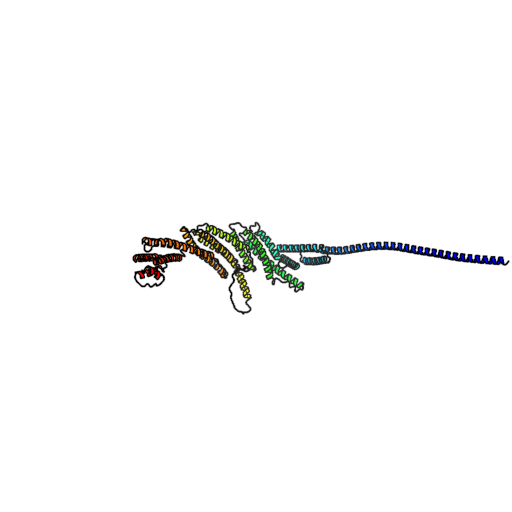3 30.235 1.00 89.44 474 ASN A N 1
ATOM 4053 C CA . ASN A 1 474 ? -19.891 -0.246 30.502 1.00 89.44 474 ASN A CA 1
ATOM 4054 C C . ASN A 1 474 ? -19.062 -0.382 29.214 1.00 89.44 474 ASN A C 1
ATOM 4056 O O . ASN A 1 474 ? -17.865 -0.088 29.219 1.00 89.44 474 ASN A O 1
ATOM 4060 N N . LEU A 1 475 ? -19.694 -0.757 28.095 1.00 91.31 475 LEU A N 1
ATOM 4061 C CA . LEU A 1 475 ? -19.055 -0.839 26.784 1.00 91.31 475 LEU A CA 1
ATOM 4062 C C . LEU A 1 475 ? -18.482 0.495 26.324 1.00 91.31 475 LEU A C 1
ATOM 4064 O O . LEU A 1 475 ? -17.321 0.549 25.924 1.00 91.31 475 LEU A O 1
ATOM 4068 N N . LYS A 1 476 ? -19.261 1.573 26.431 1.00 91.06 476 LYS A N 1
ATOM 4069 C CA . LYS A 1 476 ? -18.802 2.925 26.085 1.00 91.06 476 LYS A CA 1
ATOM 4070 C C . LYS A 1 476 ? -17.602 3.350 26.925 1.00 91.06 476 LYS A C 1
ATOM 4072 O O . LYS A 1 476 ? -16.627 3.846 26.372 1.00 91.06 476 LYS A O 1
ATOM 4077 N N . ASN A 1 477 ? -17.647 3.111 28.236 1.00 89.44 477 ASN A N 1
ATOM 4078 C CA . ASN A 1 477 ? -16.526 3.431 29.121 1.00 89.44 477 ASN A CA 1
ATOM 4079 C C . ASN A 1 477 ? -15.267 2.659 28.718 1.00 89.44 477 ASN A C 1
ATOM 4081 O O . ASN A 1 477 ? -14.201 3.253 28.597 1.00 89.44 477 ASN A O 1
ATOM 4085 N N . LYS A 1 478 ? -15.395 1.362 28.417 1.00 89.81 478 LYS A N 1
ATOM 4086 C CA . LYS A 1 478 ? -14.255 0.547 27.988 1.00 89.81 478 LYS A CA 1
ATOM 4087 C C . LYS A 1 478 ? -13.691 0.971 26.633 1.00 89.81 478 LYS A C 1
ATOM 4089 O O . LYS A 1 478 ? -12.481 0.939 26.457 1.00 89.81 478 LYS A O 1
ATOM 4094 N N . ILE A 1 479 ? -14.541 1.372 25.686 1.00 90.19 479 ILE A N 1
ATOM 4095 C CA . ILE A 1 479 ? -14.089 1.924 24.400 1.00 90.19 479 ILE A CA 1
ATOM 4096 C C . ILE A 1 479 ? -13.245 3.180 24.641 1.00 90.19 479 ILE A C 1
ATOM 4098 O O . ILE A 1 479 ? -12.139 3.263 24.116 1.00 90.19 479 ILE A O 1
ATOM 4102 N N . ASN A 1 480 ? -13.724 4.099 25.485 1.00 88.19 480 ASN A N 1
ATOM 4103 C CA . ASN A 1 480 ? -12.986 5.315 25.833 1.00 88.19 480 ASN A CA 1
ATOM 4104 C C . ASN A 1 480 ? -11.664 5.004 26.555 1.00 88.19 480 ASN A C 1
ATOM 4106 O O . ASN A 1 480 ? -10.664 5.678 26.321 1.00 88.19 480 ASN A O 1
ATOM 4110 N N . GLU A 1 481 ? -11.637 3.993 27.430 1.00 88.25 481 GLU A N 1
ATOM 4111 C CA . GLU A 1 481 ? -10.406 3.538 28.089 1.00 88.25 481 GLU A CA 1
ATOM 4112 C C . GLU A 1 481 ? -9.382 3.012 27.077 1.00 88.25 481 GLU A C 1
ATOM 4114 O O . GLU A 1 481 ? -8.238 3.448 27.100 1.00 88.25 481 GLU A O 1
ATOM 4119 N N . GLU A 1 482 ? -9.782 2.127 26.158 1.00 87.25 482 GLU A N 1
ATOM 4120 C CA . GLU A 1 482 ? -8.876 1.571 25.141 1.00 87.25 482 GLU A CA 1
ATOM 4121 C C . GLU A 1 482 ? -8.398 2.642 24.144 1.00 87.25 482 GLU A C 1
ATOM 4123 O O . GLU A 1 482 ? -7.242 2.622 23.722 1.00 87.25 482 GLU A O 1
ATOM 4128 N N . GLU A 1 483 ? -9.260 3.603 23.793 1.00 84.75 483 GLU A N 1
ATOM 4129 C CA . GLU A 1 483 ? -8.889 4.795 23.022 1.00 84.75 483 GLU A CA 1
ATOM 4130 C C . GLU A 1 483 ? -7.823 5.614 23.755 1.00 84.75 483 GLU A C 1
ATOM 4132 O O . GLU A 1 483 ? -6.791 5.957 23.180 1.00 84.75 483 GLU A O 1
ATOM 4137 N N . THR A 1 484 ? -8.047 5.883 25.041 1.00 82.81 484 THR A N 1
ATOM 4138 C CA . THR A 1 484 ? -7.124 6.652 25.881 1.00 82.81 484 THR A CA 1
ATOM 4139 C C . THR A 1 484 ? -5.792 5.923 26.051 1.00 82.81 484 THR A C 1
ATOM 4141 O O . THR A 1 484 ? -4.741 6.541 25.915 1.00 82.81 484 THR A O 1
ATOM 4144 N N . ASP A 1 485 ? -5.807 4.612 26.289 1.00 81.75 485 ASP A N 1
ATOM 4145 C CA . ASP A 1 485 ? -4.598 3.794 26.415 1.00 81.75 485 ASP A CA 1
ATOM 4146 C C . ASP A 1 485 ? -3.780 3.805 25.114 1.00 81.75 485 ASP A C 1
ATOM 4148 O O . ASP A 1 485 ? -2.560 3.998 25.141 1.00 81.75 485 ASP A O 1
ATOM 4152 N N . PHE A 1 486 ? -4.450 3.667 23.966 1.00 79.81 486 PHE A N 1
ATOM 4153 C CA . PHE A 1 486 ? -3.823 3.763 22.648 1.00 79.81 486 PHE A CA 1
ATOM 4154 C C . PHE A 1 486 ? -3.198 5.146 22.409 1.00 79.81 486 PHE A C 1
ATOM 4156 O O . PHE A 1 486 ? -2.058 5.249 21.945 1.00 79.81 486 PHE A O 1
ATOM 4163 N N . LEU A 1 487 ? -3.916 6.212 22.769 1.00 77.25 487 LEU A N 1
ATOM 4164 C CA . LEU A 1 487 ? -3.443 7.592 22.662 1.00 77.25 487 LEU A CA 1
ATOM 4165 C C . LEU A 1 487 ? -2.254 7.874 23.577 1.00 77.25 487 LEU A C 1
ATOM 4167 O O . LEU A 1 487 ? -1.265 8.437 23.119 1.00 77.25 487 LEU A O 1
ATOM 4171 N N . ILE A 1 488 ? -2.282 7.423 24.831 1.00 75.25 488 ILE A N 1
ATOM 4172 C CA . ILE A 1 4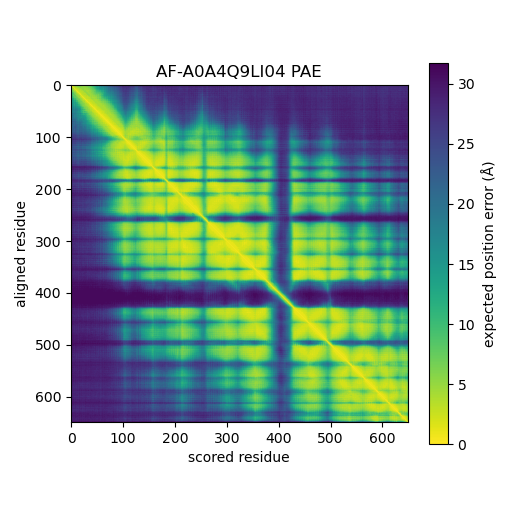88 ? -1.157 7.560 25.765 1.00 75.25 488 ILE A CA 1
ATOM 4173 C C . ILE A 1 488 ? 0.091 6.857 25.212 1.00 75.25 488 ILE A C 1
ATOM 4175 O O . ILE A 1 488 ? 1.206 7.382 25.312 1.00 75.25 488 ILE A O 1
ATOM 4179 N N . ASP A 1 489 ? -0.072 5.671 24.623 1.00 72.00 489 ASP A N 1
ATOM 4180 C CA . ASP A 1 489 ? 1.027 4.916 24.020 1.00 72.00 489 ASP A CA 1
ATOM 4181 C C . ASP A 1 489 ? 1.619 5.586 22.771 1.00 72.00 489 ASP A C 1
ATOM 4183 O O . ASP A 1 489 ? 2.807 5.369 22.481 1.00 72.00 489 ASP A O 1
ATOM 4187 N N . LEU A 1 490 ? 0.822 6.393 22.063 1.00 70.00 490 LEU A N 1
ATOM 4188 C CA . LEU A 1 490 ? 1.241 7.266 20.964 1.00 70.00 490 LEU A CA 1
ATOM 4189 C C . LEU A 1 490 ? 1.922 8.545 21.484 1.00 70.00 490 LEU A C 1
ATOM 4191 O O . LEU A 1 490 ? 3.058 8.838 21.104 1.00 70.00 490 LEU A O 1
ATOM 4195 N N . GLU A 1 491 ? 1.277 9.277 22.395 1.00 66.56 491 GLU A N 1
ATOM 4196 C CA . GLU A 1 491 ? 1.746 10.542 22.978 1.00 66.56 491 GLU A CA 1
ATOM 4197 C C . GLU A 1 491 ? 3.122 10.408 23.623 1.00 66.56 491 GLU A C 1
ATOM 4199 O O . GLU A 1 491 ? 4.031 11.182 23.307 1.00 66.56 491 GLU A O 1
ATOM 4204 N N . LYS A 1 492 ? 3.310 9.379 24.469 1.00 64.81 492 LYS A N 1
ATOM 4205 C CA . LYS A 1 492 ? 4.591 9.076 25.134 1.00 64.81 492 LYS A CA 1
ATOM 4206 C C . LYS A 1 492 ? 5.750 8.944 24.153 1.00 64.81 492 LYS A C 1
ATOM 4208 O O . LYS A 1 492 ? 6.910 9.004 24.566 1.00 64.81 492 LYS A O 1
ATOM 4213 N N . LYS A 1 493 ? 5.471 8.688 22.874 1.00 60.03 493 LYS A N 1
ATOM 4214 C CA . LYS A 1 493 ? 6.496 8.389 21.883 1.00 60.03 493 LYS A CA 1
ATOM 4215 C C . LYS A 1 493 ? 6.698 9.485 20.838 1.00 60.03 493 LYS A C 1
ATOM 4217 O O . LYS A 1 493 ? 7.791 9.482 20.270 1.00 60.03 493 LYS A O 1
ATOM 4222 N N . GLU A 1 494 ? 5.747 10.400 20.645 1.00 51.88 494 GLU A N 1
ATOM 4223 C CA . GLU A 1 494 ? 5.727 11.339 19.508 1.00 51.88 494 GLU A CA 1
ATOM 4224 C C . GLU A 1 494 ? 5.366 12.801 19.833 1.00 51.88 494 GLU A C 1
ATOM 4226 O O . GLU A 1 494 ? 5.677 13.672 19.030 1.00 51.88 494 GLU A O 1
ATOM 4231 N N . GLY A 1 495 ? 4.717 13.121 20.959 1.00 49.09 495 GLY A N 1
ATOM 4232 C CA . GLY A 1 495 ? 4.175 14.481 21.139 1.00 49.09 495 GLY A CA 1
ATOM 4233 C C . GLY A 1 495 ? 3.152 14.876 20.055 1.00 49.09 495 GLY A C 1
ATOM 4234 O O . GLY A 1 495 ? 3.090 16.036 19.658 1.00 49.09 495 GLY A O 1
ATOM 4235 N N . PHE A 1 496 ? 2.394 13.895 19.549 1.00 51.72 496 PHE A N 1
ATOM 4236 C CA . PHE A 1 496 ? 1.336 14.068 18.548 1.00 51.72 496 PHE A CA 1
ATOM 4237 C C . PHE A 1 496 ? 0.201 14.955 19.095 1.00 51.72 496 PHE A C 1
ATOM 4239 O O . PHE A 1 496 ? -0.168 14.825 20.262 1.00 51.72 496 PHE A O 1
ATOM 4246 N N . ASP A 1 497 ? -0.387 15.826 18.264 1.00 49.84 497 ASP A N 1
ATOM 4247 C CA . ASP A 1 497 ? -1.575 16.600 18.656 1.00 49.84 497 ASP A CA 1
ATOM 4248 C C . ASP A 1 497 ? -2.823 15.704 18.580 1.00 49.84 497 ASP A C 1
ATOM 4250 O O . ASP A 1 497 ? -3.346 15.381 17.510 1.00 49.84 497 ASP A O 1
ATOM 4254 N N . ILE A 1 498 ? -3.282 15.286 19.755 1.00 53.47 498 ILE A N 1
ATOM 4255 C CA . ILE A 1 498 ? -4.348 14.304 20.020 1.00 53.47 498 ILE A CA 1
ATOM 4256 C C . ILE A 1 498 ? -5.705 14.730 19.435 1.00 53.47 498 ILE A C 1
ATOM 4258 O O . ILE A 1 498 ? -6.615 13.922 19.267 1.00 53.47 498 ILE A O 1
ATOM 4262 N N . LYS A 1 499 ? -5.854 16.006 19.064 1.00 52.78 499 LYS A N 1
ATOM 4263 C CA . LYS A 1 499 ? -7.133 16.635 18.702 1.00 52.78 499 LYS A CA 1
ATOM 4264 C C . LYS A 1 499 ? -7.806 16.112 17.425 1.00 52.78 499 LYS A C 1
ATOM 4266 O O . LYS A 1 499 ? -8.936 16.512 17.159 1.00 52.78 499 LYS A O 1
ATOM 4271 N N . LYS A 1 500 ? -7.155 15.254 16.629 1.00 53.41 500 LYS A N 1
ATOM 4272 C CA . LYS A 1 500 ? -7.735 14.649 15.408 1.00 53.41 500 LYS A CA 1
ATOM 4273 C C . LYS A 1 500 ? -8.125 13.172 15.561 1.00 53.41 500 LYS A C 1
ATOM 4275 O O . LYS A 1 500 ? -8.546 12.558 14.582 1.00 53.41 500 LYS A O 1
ATOM 4280 N N . PHE A 1 501 ? -7.989 12.598 16.753 1.00 62.69 501 PHE A N 1
ATOM 4281 C CA . PHE A 1 501 ? -8.337 11.207 17.022 1.00 62.69 501 PHE A CA 1
ATOM 4282 C C . PHE A 1 501 ? -9.656 11.133 17.791 1.00 62.69 501 PHE A C 1
ATOM 4284 O O . PHE A 1 501 ? -9.779 11.752 18.844 1.00 62.69 501 PHE A O 1
ATOM 4291 N N . TYR A 1 502 ? -10.650 10.440 17.234 1.00 69.56 502 TYR A N 1
ATOM 4292 C CA . TYR A 1 502 ? -11.929 10.226 17.903 1.00 69.56 502 TYR A CA 1
ATOM 4293 C C . TYR A 1 502 ? -12.618 8.975 17.363 1.00 69.56 502 TYR A C 1
ATOM 4295 O O . TYR A 1 502 ? -12.838 8.860 16.151 1.00 69.56 502 TYR A O 1
ATOM 4303 N N . ILE A 1 503 ? -12.995 8.066 18.259 1.00 79.81 503 ILE A N 1
ATOM 4304 C CA . ILE A 1 503 ? -13.907 6.966 17.946 1.00 79.81 503 ILE A CA 1
ATOM 4305 C C . ILE A 1 503 ? -15.355 7.437 18.111 1.00 79.81 503 ILE A C 1
ATOM 4307 O O . ILE A 1 503 ? -15.777 7.869 19.184 1.00 79.81 503 ILE A O 1
ATOM 4311 N N . ASP A 1 504 ? -16.159 7.303 17.054 1.00 83.69 504 ASP A N 1
ATOM 4312 C CA . ASP A 1 504 ? -17.552 7.735 17.091 1.00 83.69 504 ASP A CA 1
ATOM 4313 C C . ASP A 1 504 ? -18.451 6.721 17.818 1.00 83.69 504 ASP A C 1
ATOM 4315 O O . ASP A 1 504 ? -18.918 5.727 17.253 1.00 83.69 504 ASP A O 1
ATOM 4319 N N . ILE A 1 505 ? -18.744 7.026 19.086 1.00 87.88 505 ILE A N 1
ATOM 4320 C CA . ILE A 1 505 ? -19.693 6.292 19.940 1.00 87.88 505 ILE A CA 1
ATOM 4321 C C . ILE A 1 505 ? -21.100 6.916 19.966 1.00 87.88 505 ILE A C 1
ATOM 4323 O O . ILE A 1 505 ? -21.959 6.497 20.757 1.00 87.88 505 ILE A O 1
ATOM 4327 N N . SER A 1 506 ? -21.375 7.927 19.135 1.00 87.50 506 SER A N 1
ATOM 4328 C CA . SER A 1 506 ? -22.639 8.677 19.163 1.00 87.50 506 SER A CA 1
ATOM 4329 C C . SER A 1 506 ? -23.847 7.798 18.833 1.00 87.50 506 SER A C 1
ATOM 4331 O O . SER A 1 506 ? -24.872 7.880 19.514 1.00 87.50 506 SER A O 1
ATOM 4333 N N . LYS A 1 507 ? -23.714 6.894 17.852 1.00 88.31 507 LYS A N 1
ATOM 4334 C CA . LYS A 1 507 ? -24.763 5.932 17.471 1.00 88.31 507 LYS A CA 1
ATOM 4335 C C . LYS A 1 507 ? -25.134 5.018 18.633 1.00 88.31 507 LYS A C 1
ATOM 4337 O O . LYS A 1 507 ? -26.310 4.908 18.973 1.00 88.31 507 LYS A O 1
ATOM 4342 N N . LEU A 1 508 ? -24.129 4.426 19.281 1.00 89.75 508 LEU A N 1
ATOM 4343 C CA . LEU A 1 508 ? -24.322 3.535 20.425 1.00 89.75 508 LEU A CA 1
ATOM 4344 C C . LEU A 1 508 ? -24.959 4.282 21.607 1.00 89.75 508 LEU A C 1
ATOM 4346 O O . LEU A 1 508 ? -25.855 3.763 22.269 1.00 89.75 508 LEU A O 1
ATOM 4350 N N . SER A 1 509 ? -24.555 5.535 21.828 1.00 91.00 509 SER A N 1
ATOM 4351 C CA . SER A 1 509 ? -25.120 6.394 22.874 1.00 91.00 509 SER A CA 1
ATOM 4352 C C . SER A 1 509 ? -26.585 6.745 22.609 1.00 91.00 509 SER A C 1
ATOM 4354 O O . SER A 1 509 ? -27.420 6.637 23.506 1.00 91.00 509 SER A O 1
ATOM 4356 N N . ARG A 1 510 ? -26.927 7.123 21.371 1.00 92.38 510 ARG A N 1
ATOM 4357 C CA . ARG A 1 510 ? -28.312 7.398 20.969 1.00 92.38 510 ARG A CA 1
ATOM 4358 C C . ARG A 1 510 ? -29.182 6.152 21.110 1.00 92.38 510 ARG A C 1
ATOM 4360 O O . ARG A 1 510 ? -30.273 6.246 21.660 1.00 92.38 510 ARG A O 1
ATOM 4367 N N . PHE A 1 511 ? -28.681 5.004 20.666 1.00 92.81 511 PHE A N 1
ATOM 4368 C CA . PHE A 1 511 ? -29.360 3.721 20.801 1.00 92.81 511 PHE A CA 1
ATOM 4369 C C . PHE A 1 511 ? -29.659 3.379 22.263 1.00 92.81 511 PHE A C 1
ATOM 4371 O O . PHE A 1 511 ? -30.799 3.067 22.604 1.00 92.81 511 PHE A O 1
ATOM 4378 N N . ASN A 1 512 ? -28.673 3.522 23.154 1.00 92.31 512 ASN A N 1
ATOM 4379 C CA . ASN A 1 512 ? -28.885 3.214 24.566 1.00 92.31 512 ASN A CA 1
ATOM 4380 C C . ASN A 1 512 ? -29.878 4.171 25.243 1.00 92.31 512 ASN A C 1
ATOM 4382 O O . ASN A 1 512 ? -30.653 3.759 26.104 1.00 92.31 512 ASN A O 1
ATOM 4386 N N . ASN A 1 513 ? -29.912 5.436 24.816 1.00 90.94 513 ASN A N 1
ATOM 4387 C CA . ASN A 1 513 ? -30.902 6.405 25.289 1.00 90.94 513 ASN A CA 1
ATOM 4388 C C . ASN A 1 513 ? -32.334 6.043 24.863 1.00 90.94 513 ASN A C 1
ATOM 4390 O O . ASN A 1 513 ? -33.268 6.257 25.635 1.00 90.94 513 ASN A O 1
ATOM 4394 N N . GLU A 1 514 ? -32.532 5.491 23.664 1.00 92.12 514 GLU A N 1
ATOM 4395 C CA . GLU A 1 514 ? -33.846 4.975 23.255 1.00 92.12 514 GLU A CA 1
ATOM 4396 C C . GLU A 1 514 ? -34.245 3.747 24.089 1.00 92.12 514 GLU A C 1
ATOM 4398 O O . GLU A 1 514 ? -35.375 3.680 24.582 1.00 92.12 514 GLU A O 1
ATOM 4403 N N . ASN A 1 515 ? -33.303 2.837 24.365 1.00 91.56 515 ASN A N 1
ATOM 4404 C CA . ASN A 1 515 ? -33.543 1.700 25.263 1.00 91.56 515 ASN A CA 1
ATOM 4405 C C . ASN A 1 515 ? -33.927 2.159 26.677 1.00 91.56 515 ASN A C 1
ATOM 4407 O O . ASN A 1 515 ? -34.826 1.588 27.289 1.00 91.56 515 ASN A O 1
ATOM 4411 N N . LEU A 1 516 ? -33.319 3.235 27.184 1.00 90.94 516 LEU A N 1
ATOM 4412 C CA . LEU A 1 516 ? -33.674 3.813 28.480 1.00 90.94 516 LEU A CA 1
ATOM 4413 C C . LEU A 1 516 ? -35.124 4.316 28.520 1.00 90.94 516 LEU A C 1
ATOM 4415 O O . LEU A 1 516 ? -35.826 4.092 29.508 1.00 90.94 516 LEU A O 1
ATOM 4419 N N . LYS A 1 517 ? -35.597 4.973 27.452 1.00 91.38 517 LYS A N 1
ATOM 4420 C CA . LYS A 1 517 ? -36.999 5.419 27.348 1.00 91.38 517 LYS A CA 1
ATOM 4421 C C . LYS A 1 517 ? -37.958 4.232 27.360 1.00 91.38 517 LYS A C 1
ATOM 4423 O O . LYS A 1 517 ? -38.980 4.281 28.046 1.00 91.38 517 LYS A O 1
ATOM 4428 N N . LEU A 1 518 ? -37.614 3.164 26.642 1.00 91.81 518 LEU A N 1
ATOM 4429 C CA . LEU A 1 518 ? -38.390 1.928 26.636 1.00 91.81 518 LEU A CA 1
ATOM 4430 C C . LEU A 1 518 ? -38.439 1.302 28.036 1.00 91.81 518 LEU A C 1
ATOM 4432 O O . LEU A 1 518 ? -39.527 1.038 28.543 1.00 91.81 518 LEU A O 1
ATOM 4436 N N . ILE A 1 519 ? -37.296 1.163 28.710 1.00 91.56 519 ILE A N 1
ATOM 4437 C CA . ILE A 1 519 ? -37.224 0.660 30.091 1.00 91.56 519 ILE A CA 1
ATOM 4438 C C . ILE A 1 519 ? -38.076 1.516 31.034 1.00 91.56 519 ILE A C 1
ATOM 4440 O O . ILE A 1 519 ? -38.856 0.971 31.814 1.00 91.56 519 ILE A O 1
ATOM 4444 N N . LYS A 1 520 ? -38.003 2.849 30.928 1.00 92.00 520 LYS A N 1
ATOM 4445 C CA . LYS A 1 520 ? -38.852 3.762 31.706 1.00 92.00 520 LYS A CA 1
ATOM 4446 C C . LYS A 1 520 ? -40.339 3.470 31.486 1.00 92.00 520 LYS A C 1
ATOM 4448 O O . LYS A 1 520 ? -41.094 3.422 32.453 1.00 92.00 520 LYS A O 1
ATOM 4453 N N . SER A 1 521 ? -40.765 3.247 30.242 1.00 91.81 521 SER A N 1
ATOM 4454 C CA . SER A 1 521 ? -42.164 2.919 29.938 1.00 91.81 521 SER A CA 1
ATOM 4455 C C . SER A 1 521 ? -42.608 1.578 30.539 1.00 91.81 521 SER A C 1
ATOM 4457 O O . SER A 1 521 ? -43.723 1.487 31.052 1.00 91.81 521 SER A O 1
ATOM 4459 N N . LEU A 1 522 ? -41.721 0.574 30.554 1.00 91.94 522 LEU A N 1
ATOM 4460 C CA . LEU A 1 522 ? -41.975 -0.739 31.154 1.00 91.94 522 LEU A CA 1
ATOM 4461 C C . LEU A 1 522 ? -42.117 -0.636 32.678 1.00 91.94 522 LEU A C 1
ATOM 4463 O O . LEU A 1 522 ? -43.111 -1.112 33.222 1.00 91.94 522 LEU A O 1
ATOM 4467 N N . ILE A 1 523 ? -41.196 0.075 33.341 1.00 91.31 523 ILE A N 1
ATOM 4468 C CA . ILE A 1 523 ? -41.258 0.350 34.786 1.00 91.31 523 ILE A CA 1
ATOM 4469 C C . ILE A 1 523 ? -42.585 1.033 35.138 1.00 91.31 523 ILE A C 1
ATOM 4471 O O . ILE A 1 523 ? -43.295 0.591 36.037 1.00 91.31 523 ILE A O 1
ATOM 4475 N N . ILE A 1 524 ? -42.957 2.092 34.411 1.00 91.19 524 ILE A N 1
ATOM 4476 C CA . ILE A 1 524 ? -44.208 2.824 34.659 1.00 91.19 524 ILE A CA 1
ATOM 4477 C C . ILE A 1 524 ? -45.427 1.912 34.485 1.00 91.19 524 ILE A C 1
ATOM 4479 O O . ILE A 1 524 ? -46.368 1.997 35.272 1.00 91.19 524 ILE A O 1
ATOM 4483 N N . ASN A 1 525 ? -45.439 1.053 33.464 1.00 91.38 525 ASN A N 1
ATOM 4484 C CA . ASN A 1 525 ? -46.546 0.131 33.225 1.00 91.38 525 ASN A CA 1
ATOM 4485 C C . ASN A 1 525 ? -46.706 -0.884 34.367 1.00 91.38 525 ASN A C 1
ATOM 4487 O O . ASN A 1 525 ? -47.823 -1.109 34.833 1.00 91.38 525 ASN A O 1
ATOM 4491 N N . ASP A 1 526 ? -45.602 -1.444 34.856 1.00 90.75 526 ASP A N 1
ATOM 4492 C CA . ASP A 1 526 ? -45.616 -2.361 35.995 1.00 90.75 526 ASP A CA 1
ATOM 4493 C C . ASP A 1 526 ? -46.127 -1.688 37.267 1.00 90.75 526 ASP A C 1
ATOM 4495 O O . ASP A 1 526 ? -47.027 -2.208 37.926 1.00 90.75 526 ASP A O 1
ATOM 4499 N N . ILE A 1 527 ? -45.618 -0.492 37.573 1.00 91.06 527 ILE A N 1
ATOM 4500 C CA . ILE A 1 527 ? -46.067 0.287 38.731 1.00 91.06 527 ILE A CA 1
ATOM 4501 C C . ILE A 1 527 ? -47.557 0.590 38.607 1.00 91.06 527 ILE A C 1
ATOM 4503 O O . ILE A 1 527 ? -48.305 0.378 39.553 1.00 91.06 527 ILE A O 1
ATOM 4507 N N . LYS A 1 528 ? -48.030 1.032 37.436 1.00 89.12 528 LYS A N 1
ATOM 4508 C CA . LYS A 1 528 ? -49.459 1.289 37.198 1.00 89.12 528 LYS A CA 1
ATOM 4509 C C . LYS A 1 528 ? -50.317 0.045 37.401 1.00 89.12 528 LYS A C 1
ATOM 4511 O O . LYS A 1 528 ? -51.455 0.175 37.847 1.00 89.12 528 LYS A O 1
ATOM 4516 N N . ASN A 1 529 ? -49.808 -1.143 37.081 1.00 88.44 529 ASN A N 1
ATOM 4517 C CA . ASN A 1 529 ? -50.519 -2.389 37.346 1.00 88.44 529 ASN A CA 1
ATOM 4518 C C . ASN A 1 529 ? -50.614 -2.683 38.845 1.00 88.44 529 ASN A C 1
ATOM 4520 O O . ASN A 1 529 ? -51.701 -3.029 39.296 1.00 88.44 529 ASN A O 1
ATOM 4524 N N . ILE A 1 530 ? -49.545 -2.453 39.612 1.00 89.12 530 ILE A N 1
ATOM 4525 C CA . ILE A 1 530 ? -49.574 -2.574 41.078 1.00 89.12 530 ILE A CA 1
ATOM 4526 C C . ILE A 1 530 ? -50.502 -1.516 41.698 1.00 89.12 530 ILE A C 1
ATOM 4528 O O . ILE A 1 530 ? -51.321 -1.824 42.562 1.00 89.12 530 ILE A O 1
ATOM 4532 N N . LEU A 1 531 ? -50.460 -0.268 41.218 1.00 87.75 531 LEU A N 1
ATOM 4533 C CA . LEU A 1 531 ? -51.298 0.832 41.715 1.00 87.75 531 LEU A CA 1
ATOM 4534 C C . LEU A 1 531 ? -52.807 0.564 41.556 1.00 87.75 531 LEU A C 1
ATOM 4536 O O . LEU A 1 531 ? -53.603 1.113 42.318 1.00 87.75 531 LEU A O 1
ATOM 4540 N N . LYS A 1 532 ? -53.230 -0.315 40.632 1.00 83.94 532 LYS A N 1
ATOM 4541 C CA . LYS A 1 532 ? -54.641 -0.745 40.520 1.00 83.94 532 LYS A CA 1
ATOM 4542 C C . LYS A 1 532 ? -55.147 -1.425 41.796 1.00 83.94 532 LYS A C 1
ATOM 4544 O O . LYS A 1 532 ? -56.329 -1.280 42.105 1.00 83.94 532 LYS A O 1
ATOM 4549 N N . ASN A 1 533 ? -54.274 -2.099 42.550 1.00 80.25 533 ASN A N 1
ATOM 4550 C CA . ASN A 1 533 ? -54.625 -2.778 43.803 1.00 80.25 533 ASN A CA 1
ATOM 4551 C C . ASN A 1 533 ? -55.046 -1.788 44.903 1.00 80.25 533 ASN A C 1
ATOM 4553 O O . ASN A 1 533 ? -55.790 -2.152 45.812 1.00 80.25 533 ASN A O 1
ATOM 4557 N N . ILE A 1 534 ? -54.633 -0.523 44.778 1.00 82.38 534 ILE A N 1
ATOM 4558 C CA . ILE A 1 534 ? -54.955 0.573 45.696 1.00 82.38 534 ILE A CA 1
ATOM 4559 C C . ILE A 1 534 ? -55.731 1.697 44.990 1.00 82.38 534 ILE A C 1
ATOM 4561 O O . ILE A 1 534 ? -55.532 2.877 45.264 1.00 82.38 534 ILE A O 1
ATOM 4565 N N . LYS A 1 535 ? -56.622 1.363 44.044 1.00 77.56 535 LYS A N 1
ATOM 4566 C CA . LYS A 1 535 ? -57.414 2.370 43.305 1.00 77.56 535 LYS A CA 1
ATOM 4567 C C . LYS A 1 535 ? -58.262 3.267 44.221 1.00 77.56 535 LYS A C 1
ATOM 4569 O O . LYS A 1 535 ? -58.341 4.468 43.978 1.00 77.56 535 LYS A O 1
ATOM 4574 N N . ASN A 1 536 ? -58.841 2.677 45.266 1.00 77.19 536 ASN A N 1
ATOM 4575 C CA . ASN A 1 536 ? -59.654 3.352 46.279 1.00 77.19 536 ASN A CA 1
ATOM 4576 C C . ASN A 1 536 ? -58.895 3.305 47.612 1.00 77.19 536 ASN A C 1
ATOM 4578 O O . ASN A 1 536 ? -59.041 2.354 48.381 1.00 77.19 536 ASN A O 1
ATOM 4582 N N . ILE A 1 537 ? -57.988 4.264 47.820 1.00 77.81 537 ILE A N 1
ATOM 4583 C CA . ILE A 1 537 ? -57.075 4.295 48.977 1.00 77.81 537 ILE A CA 1
ATOM 4584 C C . ILE A 1 537 ? -57.836 4.481 50.301 1.00 77.81 537 ILE A C 1
ATOM 4586 O O . ILE A 1 537 ? -57.448 3.902 51.313 1.00 77.81 537 ILE A O 1
ATOM 4590 N N . ASP A 1 538 ? -58.931 5.235 50.279 1.00 73.00 538 ASP A N 1
ATOM 4591 C CA . ASP A 1 538 ? -59.872 5.457 51.383 1.00 73.00 538 ASP A CA 1
ATOM 4592 C C . ASP A 1 538 ? -60.492 4.154 51.908 1.00 73.00 538 ASP A C 1
ATOM 4594 O O . ASP A 1 538 ? -60.456 3.874 53.109 1.00 73.00 538 ASP A O 1
ATOM 4598 N N . ALA A 1 539 ? -60.976 3.312 50.993 1.00 75.06 539 ALA A N 1
ATOM 4599 C CA . ALA A 1 539 ? -61.672 2.064 51.302 1.00 75.06 539 ALA A CA 1
ATOM 4600 C C . ALA A 1 539 ? -60.761 0.818 51.288 1.00 75.06 539 ALA A C 1
ATOM 4602 O O . ALA A 1 539 ? -61.246 -0.316 51.356 1.00 75.06 539 ALA A O 1
ATOM 4603 N N . CYS A 1 540 ? -59.442 0.991 51.161 1.00 79.50 540 CYS A N 1
ATOM 4604 C CA . CYS A 1 540 ? -58.515 -0.130 51.044 1.00 79.50 540 CYS A CA 1
ATOM 4605 C C . CYS A 1 540 ? -58.285 -0.821 52.395 1.00 79.50 540 CYS A C 1
ATOM 4607 O O . CYS A 1 540 ? -58.039 -0.172 53.413 1.00 79.50 540 CYS A O 1
ATOM 4609 N N . SER A 1 541 ? -58.313 -2.158 52.404 1.00 79.62 541 SER A N 1
ATOM 4610 C CA . SER A 1 541 ? -57.952 -2.922 53.601 1.00 79.62 541 SER A CA 1
ATOM 4611 C C . SER A 1 541 ? -56.455 -2.799 53.901 1.00 79.62 541 SER A C 1
ATOM 4613 O O . SER A 1 541 ? -55.632 -2.689 52.991 1.00 79.62 541 SER A O 1
ATOM 4615 N N . GLU A 1 542 ? -56.085 -2.899 55.176 1.00 78.50 542 GLU A N 1
ATOM 4616 C CA . GLU A 1 542 ? -54.680 -2.887 55.606 1.00 78.50 542 GLU A CA 1
ATOM 4617 C C . GLU A 1 542 ? -53.864 -4.000 54.928 1.00 78.50 542 GLU A C 1
ATOM 4619 O O . GLU A 1 542 ? -52.732 -3.785 54.502 1.00 78.50 542 GLU A O 1
ATOM 4624 N N . LYS A 1 543 ? -54.489 -5.160 54.684 1.00 81.06 543 LYS A N 1
ATOM 4625 C CA . LYS A 1 543 ? -53.896 -6.263 53.920 1.00 81.06 543 LYS A CA 1
ATOM 4626 C C . LYS A 1 543 ? -53.516 -5.858 52.488 1.00 81.06 543 LYS A C 1
ATOM 4628 O O . LYS A 1 543 ? -52.453 -6.257 52.016 1.00 81.06 543 LYS A O 1
ATOM 4633 N N . ASN A 1 544 ? -54.339 -5.065 51.800 1.00 83.06 544 ASN A N 1
ATOM 4634 C CA . ASN A 1 544 ? -54.046 -4.609 50.435 1.00 83.06 544 ASN A CA 1
ATOM 4635 C C . ASN A 1 544 ? -52.911 -3.579 50.410 1.00 83.06 544 ASN A C 1
ATOM 4637 O O . ASN A 1 544 ? -52.068 -3.634 49.520 1.00 83.06 544 ASN A O 1
ATOM 4641 N N . LEU A 1 545 ? -52.852 -2.688 51.405 1.00 82.19 545 LEU A N 1
ATOM 4642 C CA . LEU A 1 545 ? -51.762 -1.718 51.563 1.00 82.19 545 LEU A CA 1
ATOM 4643 C C . LEU A 1 545 ? -50.421 -2.416 51.836 1.00 82.19 545 LEU A C 1
ATOM 4645 O O . LEU A 1 545 ? -49.410 -2.079 51.223 1.00 82.19 545 LEU A O 1
ATOM 4649 N N . VAL A 1 546 ? -50.417 -3.442 52.692 1.00 82.19 546 VAL A N 1
ATOM 4650 C CA . VAL A 1 546 ? -49.227 -4.274 52.934 1.00 82.19 546 VAL A CA 1
ATOM 4651 C C . VAL A 1 546 ? -48.817 -5.029 51.667 1.00 82.19 546 VAL A C 1
ATOM 4653 O O . VAL A 1 546 ? -47.639 -5.033 51.317 1.00 82.19 546 VAL A O 1
ATOM 4656 N N . THR A 1 547 ? -49.776 -5.624 50.952 1.00 85.25 547 THR A N 1
ATOM 4657 C CA . THR A 1 547 ? -49.511 -6.349 49.694 1.00 85.25 547 THR A CA 1
ATOM 4658 C C . THR A 1 547 ? -48.897 -5.420 48.645 1.00 85.25 547 THR A C 1
ATOM 4660 O O . THR A 1 547 ? -47.879 -5.765 48.053 1.00 85.25 547 THR A O 1
ATOM 4663 N N . PHE A 1 548 ? -49.433 -4.205 48.495 1.00 87.81 548 PHE A N 1
ATOM 4664 C CA . PHE A 1 548 ? -48.863 -3.170 47.634 1.00 87.81 548 PHE A CA 1
ATOM 4665 C C . PHE A 1 548 ? -47.406 -2.856 47.996 1.00 87.81 548 PHE A C 1
ATOM 4667 O O . PHE A 1 548 ? -46.543 -2.846 47.121 1.00 87.81 548 PHE A O 1
ATOM 4674 N N . SER A 1 549 ? -47.107 -2.626 49.279 1.00 83.81 549 SER A N 1
ATOM 4675 C CA . SER A 1 549 ? -45.742 -2.321 49.730 1.00 83.81 549 SER A CA 1
ATOM 4676 C C . SER A 1 549 ? -44.764 -3.464 49.454 1.00 83.81 549 SER A C 1
ATOM 4678 O O . SER A 1 549 ? -43.601 -3.209 49.137 1.00 83.81 549 SER A O 1
ATOM 4680 N N . ILE A 1 550 ? -45.216 -4.717 49.558 1.00 85.69 550 ILE A N 1
ATOM 4681 C CA . ILE A 1 550 ? -44.408 -5.898 49.228 1.00 85.69 550 ILE A CA 1
ATOM 4682 C C . ILE A 1 550 ? -44.147 -5.953 47.719 1.00 85.69 550 ILE A C 1
ATOM 4684 O O . ILE A 1 550 ? -42.984 -5.965 47.319 1.00 85.69 550 ILE A O 1
ATOM 4688 N N . GLU A 1 551 ? -45.194 -5.904 46.890 1.00 88.31 551 GLU A N 1
ATOM 4689 C CA . GLU A 1 551 ? -45.088 -5.962 45.423 1.00 88.31 551 GLU A CA 1
ATOM 4690 C C . GLU A 1 551 ? -44.212 -4.826 44.871 1.00 88.31 551 GLU A C 1
ATOM 4692 O O . GLU A 1 551 ? -43.340 -5.044 44.026 1.00 88.31 551 GLU A O 1
ATOM 4697 N N . MET A 1 552 ? -44.373 -3.609 45.397 1.00 88.38 552 MET A N 1
ATOM 4698 C CA . MET A 1 552 ? -43.543 -2.465 45.021 1.00 88.38 552 MET A CA 1
ATOM 4699 C C . MET A 1 552 ? -42.072 -2.675 45.370 1.00 88.38 552 MET A C 1
ATOM 4701 O O . MET A 1 552 ? -41.193 -2.365 44.563 1.00 88.38 552 MET A O 1
ATOM 4705 N N . ASN A 1 553 ? -41.792 -3.207 46.560 1.00 87.00 553 ASN A N 1
ATOM 4706 C CA . ASN A 1 553 ? -40.430 -3.498 46.983 1.00 87.00 553 ASN A CA 1
ATOM 4707 C C . ASN A 1 553 ? -39.788 -4.614 46.161 1.00 87.00 553 ASN A C 1
ATOM 4709 O O . ASN A 1 553 ? -38.587 -4.552 45.888 1.00 87.00 553 ASN A O 1
ATOM 4713 N N . GLU A 1 554 ? -40.559 -5.615 45.746 1.00 88.94 554 GLU A N 1
ATOM 4714 C CA . GLU A 1 554 ? -40.091 -6.671 44.851 1.00 88.94 554 GLU A CA 1
ATOM 4715 C C . GLU A 1 554 ? -39.719 -6.114 43.476 1.00 88.94 554 GLU A C 1
ATOM 4717 O O . GLU A 1 554 ? -38.591 -6.334 43.031 1.00 88.94 554 GLU A O 1
ATOM 4722 N N . ILE A 1 555 ? -40.586 -5.303 42.857 1.00 87.81 555 ILE A N 1
ATOM 4723 C CA . ILE A 1 555 ? -40.293 -4.651 41.570 1.00 87.81 555 ILE A CA 1
ATOM 4724 C C . ILE A 1 555 ? -39.080 -3.725 41.673 1.00 87.81 555 ILE A C 1
ATOM 4726 O O . ILE A 1 555 ? -38.201 -3.739 40.806 1.00 87.81 555 ILE A O 1
ATOM 4730 N N . LEU A 1 556 ? -38.987 -2.932 42.743 1.00 87.56 556 LEU A N 1
ATOM 4731 C CA . LEU A 1 556 ? -37.854 -2.038 42.963 1.00 87.56 556 LEU A CA 1
ATOM 4732 C C . LEU A 1 556 ? -36.542 -2.827 43.086 1.00 87.56 556 LEU A C 1
ATOM 4734 O O . LEU A 1 556 ? -35.544 -2.462 42.465 1.00 87.56 556 LEU A O 1
ATOM 4738 N N . LYS A 1 557 ? -36.532 -3.915 43.868 1.00 87.88 557 LYS A N 1
ATOM 4739 C CA . LYS A 1 557 ? -35.363 -4.799 44.018 1.00 87.88 557 LYS A CA 1
ATOM 4740 C C . LYS A 1 557 ? -34.986 -5.460 42.698 1.00 87.88 557 LYS A C 1
ATOM 4742 O O . LYS A 1 557 ? -33.803 -5.540 42.375 1.00 87.88 557 LYS A O 1
ATOM 4747 N N . GLU A 1 558 ? -35.974 -5.906 41.936 1.00 89.25 558 GLU A N 1
ATOM 4748 C CA . GLU A 1 558 ? -35.787 -6.553 40.644 1.00 89.25 558 GLU A CA 1
ATOM 4749 C C . GLU A 1 558 ? -35.110 -5.615 39.637 1.00 89.25 558 GLU A C 1
ATOM 4751 O O . GLU A 1 558 ? -34.037 -5.941 39.133 1.00 89.25 558 GLU A O 1
ATOM 4756 N N . TYR A 1 559 ? -35.656 -4.420 39.397 1.00 89.25 559 TYR A N 1
ATOM 4757 C CA . TYR A 1 559 ? -35.036 -3.463 38.476 1.00 89.2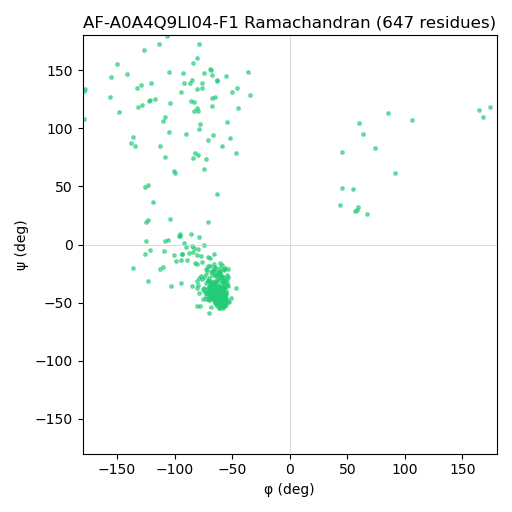5 559 TYR A CA 1
ATOM 4758 C C . TYR A 1 559 ? -33.674 -2.963 38.970 1.00 89.25 559 TYR A C 1
ATOM 4760 O O . TYR A 1 559 ? -32.750 -2.832 38.167 1.00 89.25 559 TYR A O 1
ATOM 4768 N N . LYS A 1 560 ? -33.503 -2.745 40.284 1.00 86.44 560 LYS A N 1
ATOM 4769 C CA . LYS A 1 560 ? -32.196 -2.390 40.866 1.00 86.44 560 LYS A CA 1
ATOM 4770 C C . LYS A 1 560 ? -31.137 -3.457 40.593 1.00 86.44 560 LYS A C 1
ATOM 4772 O O . LYS A 1 560 ? -30.003 -3.100 40.302 1.00 86.44 560 LYS A O 1
ATOM 4777 N N . LYS A 1 561 ? -31.499 -4.742 40.658 1.00 86.75 561 LYS A N 1
ATOM 4778 C CA . LYS A 1 561 ? -30.580 -5.860 40.406 1.00 86.75 561 LYS A CA 1
ATOM 4779 C C . LYS A 1 561 ? -30.030 -5.846 38.978 1.00 86.75 561 LYS A C 1
ATOM 4781 O O . LYS A 1 561 ? -28.851 -6.106 38.789 1.00 86.75 561 LYS A O 1
ATOM 4786 N N . TYR A 1 562 ? -30.873 -5.568 37.984 1.00 84.75 562 TYR A N 1
ATOM 4787 C CA . TYR A 1 562 ? -30.464 -5.579 36.572 1.00 84.75 562 TYR A CA 1
ATOM 4788 C C . TYR A 1 562 ? -29.927 -4.232 36.075 1.00 84.75 562 TYR A C 1
ATOM 4790 O O . TYR A 1 562 ? -29.319 -4.188 35.013 1.00 84.75 562 TYR A O 1
ATOM 4798 N N . MET A 1 563 ? -30.130 -3.150 36.834 1.00 84.62 563 MET A N 1
ATOM 4799 C CA . MET A 1 563 ? -29.630 -1.806 36.529 1.00 84.62 563 MET A CA 1
ATOM 4800 C C . MET A 1 563 ? -28.822 -1.234 37.698 1.00 84.62 563 MET A C 1
ATOM 4802 O O . MET A 1 563 ? -29.065 -0.108 38.133 1.00 84.62 563 MET A O 1
ATOM 4806 N N . GLU A 1 564 ? -27.873 -2.000 38.235 1.00 74.94 564 GLU A N 1
ATOM 4807 C CA . GLU A 1 564 ? -27.140 -1.659 39.464 1.00 74.94 564 GLU A CA 1
ATOM 4808 C C . GLU A 1 564 ? -26.506 -0.255 39.404 1.00 74.94 564 GLU A C 1
ATOM 4810 O O . GLU A 1 564 ? -26.757 0.594 40.269 1.00 74.94 564 GLU A O 1
ATOM 4815 N N . HIS A 1 565 ? -25.795 0.043 38.312 1.00 74.25 565 HIS A N 1
ATOM 4816 C CA . HIS A 1 565 ? -25.150 1.340 38.065 1.00 74.25 565 HIS A CA 1
ATOM 4817 C C . HIS A 1 565 ? -26.134 2.491 37.795 1.00 74.25 565 HIS A C 1
ATOM 4819 O O . HIS A 1 565 ? -25.749 3.658 37.790 1.00 74.25 565 HIS A O 1
ATOM 4825 N N . SER A 1 566 ? -27.416 2.192 37.582 1.00 79.38 566 SER A N 1
ATOM 4826 C CA . SER A 1 566 ? -28.490 3.172 37.361 1.00 79.38 566 SER A CA 1
ATOM 4827 C C . SER A 1 566 ? -29.625 3.030 38.376 1.00 79.38 566 SER A C 1
ATOM 4829 O O . SER A 1 566 ? -30.734 3.522 38.167 1.00 79.38 566 SER A O 1
ATOM 4831 N N . SER A 1 567 ? -29.344 2.411 39.522 1.00 81.88 567 SER A N 1
ATOM 4832 C CA . SER A 1 567 ? -30.317 2.156 40.586 1.00 81.88 567 SER A CA 1
ATOM 4833 C C . SER A 1 567 ? -30.975 3.435 41.111 1.00 81.88 567 SER A C 1
ATOM 4835 O O . SER A 1 567 ? -32.176 3.436 41.375 1.00 81.88 567 SER A O 1
ATOM 4837 N N . LYS A 1 568 ? -30.235 4.549 41.195 1.00 83.25 568 LYS A N 1
ATOM 4838 C CA . LYS A 1 568 ? -30.785 5.871 41.554 1.00 83.25 568 LYS A CA 1
ATOM 4839 C C . LYS A 1 568 ? -31.820 6.369 40.545 1.00 83.25 568 LYS A C 1
ATOM 4841 O O . LYS A 1 568 ? -32.841 6.926 40.933 1.00 83.25 568 LYS A O 1
ATOM 4846 N N . TYR A 1 569 ? -31.579 6.138 39.257 1.00 83.12 569 TYR A N 1
ATOM 4847 C CA . TYR A 1 569 ? -32.507 6.520 38.197 1.00 83.12 569 TYR A CA 1
ATOM 4848 C C . TYR A 1 569 ? -33.797 5.692 38.254 1.00 83.12 569 TYR A C 1
ATOM 4850 O O . TYR A 1 569 ? -34.889 6.252 38.180 1.00 83.12 569 TYR A O 1
ATOM 4858 N N . VAL A 1 570 ? -33.678 4.378 38.479 1.00 85.69 570 VAL A N 1
ATOM 4859 C CA . VAL A 1 570 ? -34.830 3.490 38.710 1.00 85.69 570 VAL A CA 1
ATOM 4860 C C . VAL A 1 570 ? -35.641 3.961 39.918 1.00 85.69 570 VAL A C 1
ATOM 4862 O O . VAL A 1 570 ? -36.853 4.122 39.806 1.00 85.69 570 VAL A O 1
ATOM 4865 N N . GLN A 1 571 ? -34.984 4.239 41.053 1.00 86.81 571 GLN A N 1
ATOM 4866 C CA . GLN A 1 571 ? -35.651 4.756 42.255 1.00 86.81 571 GLN A CA 1
ATOM 4867 C C . GLN A 1 571 ? -36.420 6.040 41.967 1.00 86.81 571 GLN A C 1
ATOM 4869 O O . GLN A 1 571 ? -37.571 6.152 42.375 1.00 86.81 571 GLN A O 1
ATOM 4874 N N . LYS A 1 572 ? -35.805 6.973 41.234 1.00 88.50 572 LYS A N 1
ATOM 4875 C CA . LYS A 1 572 ? -36.425 8.243 40.866 1.00 88.50 572 LYS A CA 1
ATOM 4876 C C . LYS A 1 572 ? -37.681 8.048 40.016 1.00 88.50 572 LYS A C 1
ATOM 4878 O O . LYS A 1 572 ? -38.716 8.588 40.379 1.00 88.50 572 LYS A O 1
ATOM 4883 N N . ILE A 1 573 ? -37.631 7.235 38.953 1.00 88.00 573 ILE A N 1
ATOM 4884 C CA . ILE A 1 573 ? -38.821 6.953 38.123 1.00 88.00 573 ILE A CA 1
ATOM 4885 C C . ILE A 1 573 ? -39.935 6.343 38.968 1.00 88.00 573 ILE A C 1
ATOM 4887 O O . ILE A 1 573 ? -41.092 6.749 38.857 1.00 88.00 573 ILE A O 1
ATOM 4891 N N . VAL A 1 574 ? -39.590 5.345 39.785 1.00 89.06 574 VAL A N 1
ATOM 4892 C CA . VAL A 1 574 ? -40.573 4.624 40.594 1.00 89.06 574 VAL A CA 1
ATOM 4893 C C . VAL A 1 574 ? -41.226 5.577 41.591 1.00 89.06 574 VAL A C 1
ATOM 4895 O O . VAL A 1 574 ? -42.450 5.637 41.672 1.00 89.06 574 VAL A O 1
ATOM 4898 N N . LYS A 1 575 ? -40.409 6.370 42.287 1.00 90.56 575 LYS A N 1
ATOM 4899 C CA . LYS A 1 575 ? -40.835 7.398 43.233 1.00 90.56 575 LYS A CA 1
ATOM 4900 C C . LYS A 1 575 ? -41.737 8.434 42.569 1.00 90.56 575 LYS A C 1
ATOM 4902 O O . LYS A 1 575 ? -42.847 8.609 43.042 1.00 90.56 575 LYS A O 1
ATOM 4907 N N . GLU A 1 576 ? -41.307 9.063 41.474 1.00 90.12 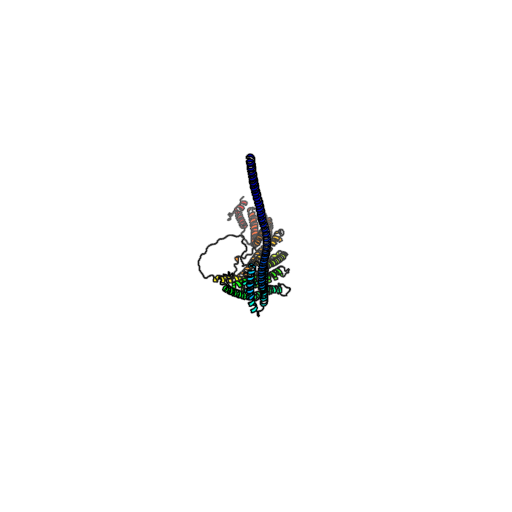576 GLU A N 1
ATOM 4908 C CA . GLU A 1 576 ? -42.101 10.063 40.736 1.00 90.12 576 GLU A CA 1
ATOM 4909 C C . GLU A 1 576 ? -43.460 9.494 40.307 1.00 90.12 576 GLU A C 1
ATOM 4911 O O . GLU A 1 576 ? -44.491 10.105 40.551 1.00 90.12 576 GLU A O 1
ATOM 4916 N N . THR A 1 577 ? -43.484 8.271 39.766 1.00 89.50 577 THR A N 1
ATOM 4917 C CA . THR A 1 577 ? -44.730 7.632 39.305 1.00 89.50 577 THR A CA 1
ATOM 4918 C C . THR A 1 577 ? -45.714 7.375 40.451 1.00 89.50 577 THR A C 1
ATOM 4920 O O . THR A 1 577 ? -46.923 7.523 40.274 1.00 89.50 577 THR A O 1
ATOM 4923 N N . ILE A 1 578 ? -45.212 6.964 41.620 1.00 89.69 578 ILE A N 1
ATOM 4924 C CA . ILE A 1 578 ? -46.035 6.751 42.819 1.00 89.69 578 ILE A CA 1
ATOM 4925 C C . ILE A 1 578 ? -46.484 8.091 43.400 1.00 89.69 578 ILE A C 1
ATOM 4927 O O . ILE A 1 578 ? -47.654 8.240 43.733 1.00 89.69 578 ILE A O 1
ATOM 4931 N N . ASP A 1 579 ? -45.563 9.043 43.538 1.00 90.44 579 ASP A N 1
ATOM 4932 C CA . ASP A 1 579 ? -45.809 10.357 44.132 1.00 90.44 579 ASP A CA 1
ATOM 4933 C C . ASP A 1 579 ? -46.893 11.108 43.348 1.00 90.44 579 ASP A C 1
ATOM 4935 O O . ASP A 1 579 ? -47.863 11.569 43.944 1.00 90.44 579 ASP A O 1
ATOM 4939 N N . ASP A 1 580 ? -46.803 11.118 42.014 1.00 89.75 580 ASP A N 1
ATOM 4940 C CA . ASP A 1 580 ? -47.811 11.717 41.133 1.00 89.75 580 ASP A CA 1
ATOM 4941 C C . ASP A 1 580 ? -49.191 11.070 41.327 1.00 89.75 580 ASP A C 1
ATOM 4943 O O . ASP A 1 580 ? -50.197 11.765 41.479 1.00 89.75 580 ASP A O 1
ATOM 4947 N N . TYR A 1 581 ? -49.244 9.734 41.380 1.00 89.81 581 TYR A N 1
ATOM 4948 C CA . TYR A 1 581 ? -50.494 9.001 41.582 1.00 89.81 581 TYR A CA 1
ATOM 4949 C C . TYR A 1 581 ? -51.120 9.276 42.956 1.00 89.81 581 TYR A C 1
ATOM 4951 O O . TYR A 1 581 ? -52.332 9.462 43.068 1.00 89.81 581 TYR A O 1
ATOM 4959 N N . LEU A 1 582 ? -50.312 9.281 44.019 1.00 88.56 582 LEU A N 1
ATOM 4960 C CA . LEU A 1 582 ? -50.793 9.522 45.378 1.00 88.56 582 LEU A CA 1
ATOM 4961 C C . LEU A 1 582 ? -51.298 10.956 45.541 1.00 88.56 582 LEU A C 1
ATOM 4963 O O . LEU A 1 582 ? -52.363 11.154 46.122 1.00 88.56 582 LEU A O 1
ATOM 4967 N N . VAL A 1 583 ? -50.586 11.940 44.988 1.00 88.31 583 VAL A N 1
ATOM 4968 C CA . VAL A 1 583 ? -51.031 13.339 44.967 1.00 88.31 583 VAL A CA 1
ATOM 4969 C C . VAL A 1 583 ? -52.362 13.472 44.230 1.00 88.31 583 VAL A C 1
ATOM 4971 O O . VAL A 1 583 ? -53.292 14.059 44.781 1.00 88.31 583 VAL A O 1
ATOM 4974 N N . GLU A 1 584 ? -52.496 12.876 43.040 1.00 86.75 584 GLU A N 1
ATOM 4975 C CA . GLU A 1 584 ? -53.755 12.875 42.283 1.00 86.75 584 GLU A CA 1
ATOM 4976 C C . GLU A 1 584 ? -54.908 12.306 43.126 1.00 86.75 584 GLU A C 1
ATOM 4978 O O . GLU A 1 584 ? -55.975 12.913 43.22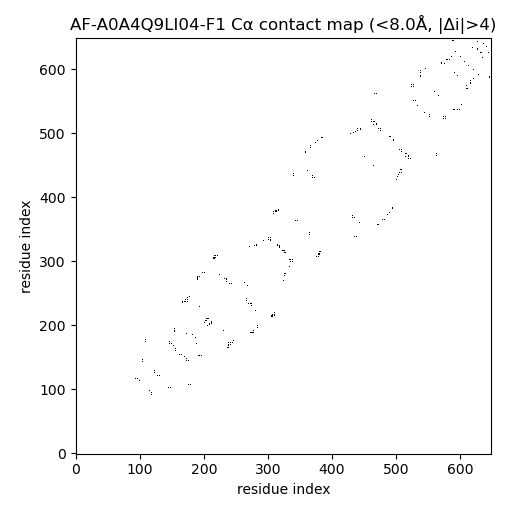8 1.00 86.75 584 GLU A O 1
ATOM 4983 N N . ARG A 1 585 ? -54.689 11.180 43.816 1.00 85.38 585 ARG A N 1
ATOM 4984 C CA . ARG A 1 585 ? -55.708 10.567 44.682 1.00 85.38 585 ARG A CA 1
ATOM 4985 C C . ARG A 1 585 ? -56.096 11.447 45.865 1.00 85.38 585 ARG A C 1
ATOM 4987 O O . ARG A 1 585 ? -57.287 11.581 46.136 1.00 85.38 585 ARG A O 1
ATOM 4994 N N . LEU A 1 586 ? -55.128 12.069 46.533 1.00 83.25 586 LEU A N 1
ATOM 4995 C CA . LEU A 1 586 ? -55.381 12.978 47.659 1.00 83.25 586 LEU A CA 1
ATOM 4996 C C . LEU A 1 586 ? -56.144 14.240 47.235 1.00 83.25 586 LEU A C 1
ATOM 4998 O O . LEU A 1 586 ? -56.858 14.819 48.045 1.00 83.25 586 LEU A O 1
ATOM 5002 N N . THR A 1 587 ? -56.030 14.649 45.969 1.00 82.00 587 THR A N 1
ATOM 5003 C CA . THR A 1 587 ? -56.787 15.780 45.405 1.00 82.00 587 THR A CA 1
ATOM 5004 C C . THR A 1 587 ? -58.180 15.422 44.893 1.00 82.00 587 THR A C 1
ATOM 5006 O O . THR A 1 587 ? -58.864 16.303 44.388 1.00 82.00 587 THR A O 1
ATOM 5009 N N . ILE A 1 588 ? -58.609 14.159 44.962 1.00 81.69 588 ILE A N 1
ATOM 5010 C CA . ILE A 1 588 ? -59.923 13.719 44.450 1.00 81.69 588 ILE A CA 1
ATOM 5011 C C . ILE A 1 588 ? -60.760 13.055 45.552 1.00 81.69 588 ILE A C 1
ATOM 5013 O O . ILE A 1 588 ? -61.986 13.115 45.531 1.00 81.69 588 ILE A O 1
ATOM 5017 N N . ILE A 1 589 ? -60.113 12.384 46.506 1.00 80.75 589 ILE A N 1
ATOM 5018 C CA . ILE A 1 589 ? -60.780 11.587 47.537 1.00 80.75 589 ILE A CA 1
ATOM 5019 C C . ILE A 1 589 ? -60.975 12.418 48.810 1.00 80.75 589 ILE A C 1
ATOM 5021 O O . ILE A 1 589 ? -60.023 12.997 49.331 1.00 80.75 589 ILE A O 1
ATOM 5025 N N . LYS A 1 590 ? -62.196 12.406 49.360 1.00 83.81 590 LYS A N 1
ATOM 5026 C CA . LYS A 1 590 ? -62.508 12.968 50.682 1.00 83.81 590 LYS A CA 1
ATOM 5027 C C . LYS A 1 590 ? -62.328 11.899 51.763 1.00 83.81 590 LYS A C 1
ATOM 5029 O O . LYS A 1 590 ? -63.237 11.119 52.028 1.00 83.81 590 LYS A O 1
ATOM 5034 N N . PHE A 1 591 ? -61.156 11.873 52.384 1.00 83.00 591 PHE A N 1
ATOM 5035 C CA . PHE A 1 591 ? -60.843 10.985 53.506 1.00 83.00 591 PHE A CA 1
ATOM 5036 C C . PHE A 1 591 ? -61.630 11.334 54.772 1.00 83.00 591 PHE A C 1
ATOM 5038 O O . PHE A 1 591 ? -61.811 12.509 55.103 1.00 83.00 591 PHE A O 1
ATOM 5045 N N . ARG A 1 592 ? -61.988 10.309 55.547 1.00 83.62 592 ARG A N 1
ATOM 5046 C CA . ARG A 1 592 ? -62.267 10.435 56.984 1.00 83.62 592 ARG A CA 1
ATOM 5047 C C . ARG A 1 592 ? -60.964 10.460 57.786 1.00 83.62 592 ARG A C 1
ATOM 5049 O O . ARG A 1 592 ? -59.918 10.019 57.310 1.00 83.62 592 ARG A O 1
ATOM 5056 N N . THR A 1 593 ? -61.015 10.964 59.017 1.00 80.88 593 THR A N 1
ATOM 5057 C CA . THR A 1 593 ? -59.827 11.119 59.875 1.00 80.88 593 THR A CA 1
ATOM 5058 C C . THR A 1 593 ? -59.093 9.793 60.118 1.00 80.88 593 THR A C 1
ATOM 5060 O O . THR A 1 593 ? -57.868 9.743 60.056 1.00 80.88 593 THR A O 1
ATOM 5063 N N . ASP A 1 594 ? -59.822 8.701 60.348 1.00 81.56 594 ASP A N 1
ATOM 5064 C CA . ASP A 1 594 ? -59.274 7.355 60.549 1.00 81.56 594 ASP A CA 1
ATOM 5065 C C . ASP A 1 594 ? -58.639 6.779 59.272 1.00 81.56 594 ASP A C 1
ATOM 5067 O O . ASP A 1 594 ? -57.549 6.201 59.313 1.00 81.56 594 ASP A O 1
ATOM 5071 N N . GLU A 1 595 ? -59.275 6.994 58.120 1.00 83.75 595 GLU A N 1
ATOM 5072 C CA . GLU A 1 595 ? -58.768 6.582 56.806 1.00 83.75 595 GLU A CA 1
ATOM 5073 C C . GLU A 1 595 ? -57.479 7.334 56.443 1.00 83.75 595 GLU A C 1
ATOM 5075 O O . GLU A 1 595 ? -56.524 6.734 55.940 1.00 83.75 595 GLU A O 1
ATOM 5080 N N . PHE A 1 596 ? -57.425 8.633 56.749 1.00 86.06 596 PHE A N 1
ATOM 5081 C CA . PHE A 1 596 ? -56.249 9.466 56.529 1.00 86.06 596 PHE A CA 1
ATOM 5082 C C . PHE A 1 596 ? -55.070 9.050 57.418 1.00 86.06 596 PHE A C 1
ATOM 5084 O O . PHE A 1 596 ? -53.953 8.917 56.919 1.00 86.06 596 PHE A O 1
ATOM 5091 N N . LEU A 1 597 ? -55.297 8.772 58.708 1.00 84.00 597 LEU A N 1
ATOM 5092 C CA . LEU A 1 597 ? -54.244 8.284 59.611 1.00 84.00 597 LEU A CA 1
ATOM 5093 C C . LEU A 1 597 ? -53.664 6.942 59.141 1.00 84.00 597 LEU A C 1
ATOM 5095 O O . LEU A 1 597 ? -52.444 6.758 59.144 1.00 84.00 597 LEU A O 1
ATOM 5099 N N . ARG A 1 598 ? -54.520 6.027 58.664 1.00 84.50 598 ARG A N 1
ATOM 5100 C CA . ARG A 1 598 ? -54.095 4.752 58.065 1.00 84.50 598 ARG A CA 1
ATOM 5101 C C . ARG A 1 598 ? -53.252 4.970 56.808 1.00 84.50 598 ARG A C 1
ATOM 5103 O O . ARG A 1 598 ? -52.179 4.380 56.682 1.00 84.50 598 ARG A O 1
ATOM 5110 N N . PHE A 1 599 ? -53.698 5.841 55.903 1.00 86.94 599 PHE A N 1
ATOM 5111 C CA . PHE A 1 599 ? -52.930 6.210 54.714 1.00 86.94 599 PHE A CA 1
ATOM 5112 C C . PHE A 1 599 ? -51.576 6.836 55.075 1.00 86.94 599 PHE A C 1
ATOM 5114 O O . PHE A 1 599 ? -50.551 6.475 54.497 1.00 86.94 599 PHE A O 1
ATOM 5121 N N . ARG A 1 600 ? -51.548 7.736 56.063 1.00 86.12 600 ARG A N 1
ATOM 5122 C CA . ARG A 1 600 ? -50.338 8.427 56.515 1.00 86.12 600 ARG A CA 1
ATOM 5123 C C . ARG A 1 600 ? -49.297 7.455 57.059 1.00 86.12 600 ARG A C 1
ATOM 5125 O O . ARG A 1 600 ? -48.119 7.580 56.721 1.00 86.12 600 ARG A O 1
ATOM 5132 N N . HIS A 1 601 ? -49.735 6.481 57.854 1.00 86.44 601 HIS A N 1
ATOM 5133 C CA . HIS A 1 601 ? -48.875 5.418 58.364 1.00 86.44 601 HIS A CA 1
ATOM 5134 C C . HIS A 1 601 ? -48.298 4.565 57.225 1.00 86.44 601 HIS A C 1
ATOM 5136 O O . HIS A 1 601 ? -47.083 4.388 57.140 1.00 86.44 601 HIS A O 1
ATOM 5142 N N . PHE A 1 602 ? -49.153 4.119 56.302 1.00 88.00 602 PHE A N 1
ATOM 5143 C CA . PHE A 1 602 ? -48.751 3.371 55.110 1.00 88.00 602 PHE A CA 1
ATOM 5144 C C . PHE A 1 602 ? -47.730 4.133 54.248 1.00 88.00 602 PHE A C 1
ATOM 5146 O O . PHE A 1 602 ? -46.692 3.584 53.883 1.00 88.00 602 PHE A O 1
ATOM 5153 N N . PHE A 1 603 ? -47.984 5.410 53.953 1.00 88.38 603 PHE A N 1
ATOM 5154 C CA . PHE A 1 603 ? -47.074 6.234 53.159 1.00 88.38 603 PHE A CA 1
ATOM 5155 C C . PHE A 1 603 ? -45.721 6.424 53.856 1.00 88.38 603 PHE A C 1
ATOM 5157 O O . PHE A 1 603 ? -44.679 6.400 53.200 1.00 88.38 603 PHE A O 1
ATOM 5164 N N . GLY A 1 604 ? -45.727 6.560 55.188 1.00 86.25 604 GLY A N 1
ATOM 5165 C CA . GLY A 1 604 ? -44.512 6.576 56.000 1.00 86.25 604 GLY A CA 1
ATOM 5166 C C . GLY A 1 604 ? -43.653 5.330 55.775 1.00 86.25 604 GLY A C 1
ATOM 5167 O O . GLY A 1 604 ? -42.476 5.464 55.453 1.00 86.25 604 GLY A O 1
ATOM 5168 N N . GLN A 1 605 ? -44.259 4.141 55.844 1.00 85.25 605 GLN A N 1
ATOM 5169 C CA . GLN A 1 605 ? -43.573 2.863 55.606 1.00 85.25 605 GLN A CA 1
ATOM 5170 C C . GLN A 1 605 ? -43.085 2.708 54.158 1.00 85.25 605 GLN A C 1
ATOM 5172 O O . GLN A 1 605 ? -41.960 2.275 53.916 1.00 85.25 605 GLN A O 1
ATOM 5177 N N . LEU A 1 606 ? -43.906 3.085 53.173 1.00 86.12 606 LEU A N 1
ATOM 5178 C CA . LEU A 1 606 ? -43.532 3.016 51.758 1.00 86.12 606 LEU A CA 1
ATOM 5179 C C . LEU A 1 606 ? -42.288 3.865 51.472 1.00 86.12 606 LEU A C 1
ATOM 5181 O O . LEU A 1 606 ? -41.366 3.430 50.780 1.00 86.12 606 LEU A O 1
ATOM 5185 N N . LYS A 1 607 ? -42.247 5.069 52.046 1.00 87.25 607 LYS A N 1
ATOM 5186 C CA . LYS A 1 607 ? -41.163 6.029 51.859 1.00 87.25 607 LYS A CA 1
ATOM 5187 C C . LYS A 1 607 ? -39.815 5.524 52.377 1.00 87.25 607 LYS A C 1
ATOM 5189 O O . LYS A 1 607 ? -38.792 5.869 51.791 1.00 87.25 607 LYS A O 1
ATOM 5194 N N . GLU A 1 608 ? -39.789 4.697 53.422 1.00 85.31 608 GLU A N 1
ATOM 5195 C CA . GLU A 1 608 ? -38.545 4.118 53.962 1.00 85.31 608 GLU A CA 1
ATOM 5196 C C . GLU A 1 608 ? -37.789 3.259 52.937 1.00 85.31 608 GLU A C 1
ATOM 5198 O O . GLU A 1 608 ? -36.582 3.064 53.057 1.00 85.31 608 GLU A O 1
ATOM 5203 N N . SER A 1 609 ? -38.477 2.796 51.890 1.00 82.06 609 SER A N 1
ATOM 5204 C CA . SER A 1 609 ? -37.891 1.979 50.823 1.00 82.06 609 SER A CA 1
ATOM 5205 C C . SER A 1 609 ? -37.117 2.794 49.766 1.00 82.06 609 SER A C 1
ATOM 5207 O O . SER A 1 609 ? -36.497 2.214 48.867 1.00 82.06 609 SER A O 1
ATOM 5209 N N . PHE A 1 610 ? -37.126 4.130 49.867 1.00 84.38 610 PHE A N 1
ATOM 5210 C CA . PHE A 1 610 ? -36.493 5.055 48.923 1.00 84.38 610 PHE A CA 1
ATOM 5211 C C . PHE A 1 610 ? -35.431 5.923 49.609 1.00 84.38 610 PHE A C 1
ATOM 5213 O O . PHE A 1 610 ? -35.632 6.435 50.708 1.00 84.38 610 PHE A O 1
ATOM 5220 N N . GLU A 1 611 ? -34.300 6.143 48.933 1.00 80.38 611 GLU A N 1
ATOM 5221 C CA . GLU A 1 611 ? -33.234 7.021 49.441 1.00 80.38 611 GLU A CA 1
ATOM 5222 C C . GLU A 1 611 ? -33.644 8.504 49.432 1.00 80.38 611 GLU A C 1
ATOM 5224 O O . GLU A 1 611 ? -33.218 9.292 50.280 1.00 80.38 611 GLU A O 1
ATOM 5229 N N . GLU A 1 612 ? -34.484 8.897 48.474 1.00 77.19 612 GLU A N 1
ATOM 5230 C CA . GLU A 1 612 ? -34.893 10.282 48.272 1.00 77.19 612 GLU A CA 1
ATOM 5231 C C . GLU A 1 612 ? -36.050 10.671 49.205 1.00 77.19 612 GLU A C 1
ATOM 5233 O O . GLU A 1 612 ? -37.127 10.067 49.202 1.00 77.19 612 GLU A O 1
ATOM 5238 N N . LYS A 1 613 ? -35.832 11.711 50.020 1.00 75.69 613 LYS A N 1
ATOM 5239 C CA . LYS A 1 613 ? -36.766 12.107 51.087 1.00 75.69 613 LYS A CA 1
ATOM 5240 C C . LYS A 1 613 ? -37.769 13.186 50.688 1.00 75.69 613 LYS A C 1
ATOM 5242 O O . LYS A 1 613 ? -38.737 13.389 51.428 1.00 75.69 613 LYS A O 1
ATOM 5247 N N . GLU A 1 614 ? -37.574 13.857 49.563 1.00 83.06 614 GLU A N 1
ATOM 5248 C CA . GLU A 1 614 ? -38.482 14.897 49.077 1.00 83.06 614 GLU A CA 1
ATOM 5249 C C . GLU A 1 614 ? -39.647 14.257 48.328 1.00 83.06 614 GLU A C 1
ATOM 5251 O O . GLU A 1 614 ? -39.432 13.622 47.308 1.00 83.06 614 GLU A O 1
ATOM 5256 N N . TRP A 1 615 ? -40.870 14.382 48.842 1.00 89.69 615 TRP A N 1
ATOM 5257 C CA . TRP A 1 615 ? -42.078 13.831 48.218 1.00 89.69 615 TRP A CA 1
ATOM 5258 C C . TRP A 1 615 ? -43.155 14.907 48.207 1.00 89.69 615 TRP A C 1
ATOM 5260 O O . TRP A 1 615 ? -43.392 15.557 49.229 1.00 89.69 615 TRP A O 1
ATOM 5270 N N . THR A 1 616 ? -43.838 15.065 47.086 1.00 88.25 616 THR A N 1
ATOM 5271 C CA . THR A 1 616 ? -44.956 16.001 46.940 1.00 88.25 616 THR A CA 1
ATOM 5272 C C . THR A 1 616 ? -46.161 15.522 47.748 1.00 88.25 616 THR A C 1
ATOM 5274 O O . THR A 1 616 ? -46.822 16.316 48.416 1.00 88.25 616 THR A O 1
ATOM 5277 N N . THR A 1 617 ? -46.358 14.205 47.832 1.00 88.81 617 THR A N 1
ATOM 5278 C CA . THR A 1 617 ? -47.340 13.549 48.709 1.00 88.81 617 THR A CA 1
ATOM 5279 C C . THR A 1 617 ? -47.161 13.961 50.170 1.00 88.81 617 THR A C 1
ATOM 5281 O O . THR A 1 617 ? -48.129 14.109 50.905 1.00 88.81 617 THR A O 1
ATOM 5284 N N . ASN A 1 618 ? -45.928 14.224 50.612 1.00 88.25 618 ASN A N 1
ATOM 5285 C CA . ASN A 1 618 ? -45.666 14.686 51.975 1.00 88.25 618 ASN A CA 1
ATOM 5286 C C . ASN A 1 618 ? -46.250 16.081 52.245 1.00 88.25 618 ASN A C 1
ATOM 5288 O O . ASN A 1 618 ? -46.705 16.349 53.357 1.00 88.25 618 ASN A O 1
ATOM 5292 N N . ILE A 1 619 ? -46.221 16.954 51.235 1.00 87.31 619 ILE A N 1
ATOM 5293 C CA . ILE A 1 619 ? -46.823 18.289 51.286 1.00 87.31 619 ILE A CA 1
ATOM 5294 C C . ILE A 1 619 ? -48.350 18.149 51.286 1.00 87.31 619 ILE A C 1
ATOM 5296 O O . ILE A 1 619 ? -49.005 18.745 52.137 1.00 87.31 619 ILE A O 1
ATOM 5300 N N . ALA A 1 620 ? -48.903 17.300 50.411 1.00 86.12 620 ALA A N 1
ATOM 5301 C CA . ALA A 1 620 ? -50.338 17.005 50.357 1.00 86.12 620 ALA A CA 1
ATOM 5302 C C . ALA A 1 620 ? -50.881 16.455 51.691 1.00 86.12 620 ALA A C 1
ATOM 5304 O O . ALA A 1 620 ? -51.886 16.946 52.199 1.00 86.12 620 ALA A O 1
ATOM 5305 N N . CYS A 1 621 ? -50.184 15.494 52.308 1.00 87.06 621 CYS A N 1
ATOM 5306 C CA . CYS A 1 621 ? -50.538 14.963 53.627 1.00 87.06 621 CYS A CA 1
ATOM 5307 C C . CYS A 1 621 ? -50.560 16.055 54.698 1.00 87.06 621 CYS A C 1
ATOM 5309 O O . CYS A 1 621 ? -51.468 16.091 55.515 1.00 87.06 621 CYS A O 1
ATOM 5311 N N . LYS A 1 622 ? -49.576 16.957 54.693 1.00 86.88 622 LYS A N 1
ATOM 5312 C CA . LYS A 1 622 ? -49.490 18.025 55.691 1.00 86.88 622 LYS A CA 1
ATOM 5313 C C . LYS A 1 622 ? -50.603 19.065 55.532 1.00 86.88 622 LYS A C 1
ATOM 5315 O O . LYS A 1 622 ? -51.128 19.551 56.524 1.00 86.88 622 LYS A O 1
ATOM 5320 N N . ILE A 1 623 ? -50.999 19.356 54.292 1.00 85.88 623 ILE A N 1
ATOM 5321 C CA . ILE A 1 623 ? -52.181 20.176 53.996 1.00 85.88 623 ILE A CA 1
ATOM 5322 C C . ILE A 1 623 ? -53.451 19.522 54.564 1.00 85.88 623 ILE A C 1
ATOM 5324 O O . ILE A 1 623 ? -54.240 20.197 55.217 1.00 85.88 623 ILE A O 1
ATOM 5328 N N . LEU A 1 624 ? -53.637 18.215 54.352 1.00 84.81 624 LEU A N 1
ATOM 5329 C CA . LEU A 1 624 ? -54.780 17.475 54.898 1.00 84.81 624 LEU A CA 1
ATOM 5330 C C . LEU A 1 624 ? -54.773 17.433 56.434 1.00 84.81 624 LEU A C 1
ATOM 5332 O O . LEU A 1 624 ? -55.822 17.632 57.037 1.00 84.81 624 LEU A O 1
ATOM 5336 N N . GLU A 1 625 ? -53.611 17.227 57.066 1.00 85.69 625 GLU A N 1
ATOM 5337 C CA . GLU A 1 625 ? -53.439 17.322 58.528 1.00 85.69 625 GLU A CA 1
ATOM 5338 C C . GLU A 1 625 ? -53.911 18.687 59.048 1.00 85.69 625 GLU A C 1
ATOM 5340 O O . GLU A 1 625 ? -54.705 18.753 59.984 1.00 85.69 625 GLU A O 1
ATOM 5345 N N . ASP A 1 626 ? -53.478 19.778 58.409 1.00 84.69 626 ASP A N 1
ATOM 5346 C CA . ASP A 1 626 ? -53.885 21.133 58.788 1.00 84.69 626 ASP A CA 1
ATOM 5347 C C . ASP A 1 626 ? -55.401 21.355 58.610 1.00 84.69 626 ASP A C 1
ATOM 5349 O O . ASP A 1 626 ? -56.021 21.965 59.479 1.00 84.69 626 ASP A O 1
ATOM 5353 N N . ILE A 1 627 ? -56.020 20.805 57.555 1.00 82.44 627 ILE A N 1
ATOM 5354 C CA . ILE A 1 627 ? -57.479 20.862 57.337 1.00 82.44 627 ILE A CA 1
ATOM 5355 C C . ILE A 1 627 ? -58.240 20.087 58.426 1.00 82.44 627 ILE A C 1
ATOM 5357 O O . ILE A 1 627 ? -59.183 20.627 59.003 1.00 82.44 627 ILE A O 1
ATOM 5361 N N . PHE A 1 628 ? -57.837 18.850 58.747 1.00 81.94 628 PHE A N 1
ATOM 5362 C CA . PHE A 1 628 ? -58.496 18.042 59.786 1.00 81.94 628 PHE A CA 1
ATOM 5363 C C . PHE A 1 628 ? -58.359 18.645 61.188 1.00 81.94 628 PHE A C 1
ATOM 5365 O O . PHE A 1 628 ? -59.253 18.477 62.015 1.00 81.94 628 PHE A O 1
ATOM 5372 N N . GLU A 1 629 ? -57.255 19.340 61.460 1.00 82.50 629 GLU A N 1
ATOM 5373 C CA . GLU A 1 629 ? -56.992 19.993 62.745 1.00 82.50 629 GLU A CA 1
ATOM 5374 C C . GLU A 1 629 ? -57.498 21.448 62.809 1.00 82.50 629 GLU A C 1
ATOM 5376 O O . GLU A 1 629 ? -57.369 22.095 63.849 1.00 82.50 629 GLU A O 1
ATOM 5381 N N . GLY A 1 630 ? -58.070 21.981 61.720 1.00 75.19 630 GLY A N 1
ATOM 5382 C CA . GLY A 1 630 ? -58.573 23.357 61.646 1.00 75.19 630 GLY A CA 1
ATOM 5383 C C . GLY A 1 630 ? -57.481 24.433 61.725 1.00 75.19 630 GLY A C 1
ATOM 5384 O O . GLY A 1 630 ? -57.748 25.547 62.178 1.00 75.19 630 GLY A O 1
ATOM 5385 N N . ARG A 1 631 ? -56.243 24.113 61.325 1.00 80.94 631 ARG A N 1
ATOM 5386 C CA . ARG A 1 631 ? -55.091 25.029 61.330 1.00 80.94 631 ARG A CA 1
ATOM 5387 C C . ARG A 1 631 ? -54.932 25.738 59.986 1.00 80.94 631 ARG A C 1
ATOM 5389 O O . ARG A 1 631 ? -55.172 25.161 58.929 1.00 80.94 631 ARG A O 1
ATOM 5396 N N . GLU A 1 632 ? -54.434 26.974 60.011 1.00 73.81 632 GLU A N 1
ATOM 5397 C CA . GLU A 1 632 ? -53.966 27.629 58.785 1.00 73.81 632 GLU A CA 1
ATOM 5398 C C . GLU A 1 632 ? -52.708 26.927 58.262 1.00 73.81 632 GLU A C 1
ATOM 5400 O O . GLU A 1 632 ? -51.673 26.882 58.936 1.00 73.81 632 GLU A O 1
ATOM 5405 N N . THR A 1 633 ? -52.787 26.379 57.046 1.00 73.62 633 THR A N 1
ATOM 5406 C CA . THR A 1 633 ? -51.631 25.727 56.436 1.00 73.62 633 THR A CA 1
ATOM 5407 C C . THR A 1 633 ? -50.601 26.742 55.946 1.00 73.62 633 THR A C 1
ATOM 5409 O O . THR A 1 633 ? -50.924 27.825 55.456 1.00 73.62 633 THR A O 1
ATOM 5412 N N . LYS A 1 634 ? -49.324 26.359 56.011 1.00 76.62 634 LYS A N 1
ATOM 5413 C CA . LYS A 1 634 ? -48.204 27.156 55.478 1.00 76.62 634 LYS A CA 1
ATOM 5414 C C . LYS A 1 634 ? -48.072 27.075 53.953 1.00 76.62 634 LYS A C 1
ATOM 5416 O O . LYS A 1 634 ? -47.272 27.809 53.378 1.00 76.62 634 LYS A O 1
ATOM 5421 N N . TYR A 1 635 ? -48.803 26.171 53.303 1.00 75.50 635 TYR A N 1
ATOM 5422 C CA . TYR A 1 635 ? -48.722 25.927 51.865 1.00 75.50 635 TYR A CA 1
ATOM 5423 C C . TYR A 1 635 ? -49.943 26.532 51.168 1.00 75.50 635 TYR A C 1
ATOM 5425 O O . TYR A 1 635 ? -50.992 25.909 51.111 1.00 75.50 635 TYR A O 1
ATOM 5433 N N . GLN A 1 636 ? -49.810 27.747 50.630 1.00 74.81 636 GLN A N 1
ATOM 5434 C CA . GLN A 1 636 ? -50.850 28.388 49.810 1.00 74.81 636 GLN A CA 1
ATOM 5435 C C . GLN A 1 636 ? -50.532 28.250 48.318 1.00 74.81 636 GLN A C 1
ATOM 5437 O O . GLN A 1 636 ? -50.265 29.226 47.625 1.00 74.81 636 GLN A O 1
ATOM 5442 N N . ASN A 1 637 ? -50.466 27.012 47.840 1.00 77.56 637 ASN A N 1
ATOM 5443 C CA . ASN A 1 637 ? -50.177 26.686 46.444 1.00 77.56 637 ASN A CA 1
ATOM 5444 C C . ASN A 1 637 ? -51.399 26.044 45.761 1.00 77.56 637 ASN A C 1
ATOM 5446 O O . ASN A 1 637 ? -52.374 25.693 46.421 1.00 77.56 637 ASN A O 1
ATOM 5450 N N . ASP A 1 638 ? -51.337 25.839 44.443 1.00 79.75 638 ASP A N 1
ATOM 5451 C CA . ASP A 1 638 ? -52.424 25.218 43.661 1.00 79.75 638 ASP A CA 1
ATOM 5452 C C . ASP A 1 638 ? -52.865 23.851 44.211 1.00 79.75 638 ASP A C 1
ATOM 5454 O O . ASP A 1 638 ? -54.025 23.460 44.085 1.00 79.75 638 ASP A O 1
ATOM 5458 N N . LEU A 1 639 ? -51.942 23.120 44.842 1.00 82.38 639 LEU A N 1
ATOM 5459 C CA . LEU A 1 639 ? -52.225 21.845 45.494 1.00 82.38 639 LEU A CA 1
ATOM 5460 C C . LEU A 1 639 ? -53.144 22.019 46.714 1.00 82.38 639 LEU A C 1
ATOM 5462 O O . LEU A 1 639 ? -54.067 21.229 46.888 1.00 82.38 639 LEU A O 1
ATOM 5466 N N . PHE A 1 640 ? -52.931 23.056 47.528 1.00 82.19 640 PHE A N 1
ATOM 5467 C CA . PHE A 1 640 ? -53.820 23.393 48.641 1.00 82.19 640 PHE A CA 1
ATOM 5468 C C . PHE A 1 640 ? -55.231 23.727 48.166 1.00 82.19 640 PHE A C 1
ATOM 5470 O O . PHE A 1 640 ? -56.183 23.204 48.735 1.00 82.19 640 PHE A O 1
ATOM 5477 N N . ILE A 1 641 ? -55.363 24.532 47.106 1.00 81.12 641 ILE A N 1
ATOM 5478 C CA . ILE A 1 641 ? -56.667 24.908 46.539 1.00 81.12 641 ILE A CA 1
ATOM 5479 C C . ILE A 1 641 ? -57.445 23.648 46.134 1.00 81.12 641 ILE A C 1
ATOM 5481 O O . ILE A 1 641 ? -58.551 23.431 46.622 1.00 81.12 641 ILE A O 1
ATOM 5485 N N . LYS A 1 642 ? -56.822 22.760 45.349 1.00 82.75 642 LYS A N 1
ATOM 5486 C CA . LYS A 1 642 ? -57.439 21.503 44.887 1.00 82.75 642 LYS A CA 1
ATOM 5487 C C . LYS A 1 642 ? -57.831 20.555 46.018 1.00 82.75 642 LYS A C 1
ATOM 5489 O O . LYS A 1 642 ? -58.843 19.871 45.925 1.00 82.75 642 LYS A O 1
ATOM 5494 N N . ILE A 1 643 ? -57.019 20.466 47.073 1.00 83.00 643 ILE A N 1
ATOM 5495 C CA . ILE A 1 643 ? -57.355 19.624 48.227 1.00 83.00 643 ILE A CA 1
ATOM 5496 C C . ILE A 1 643 ? -58.520 20.248 48.996 1.00 83.00 643 ILE A C 1
ATOM 5498 O O . ILE A 1 643 ? -59.480 19.550 49.308 1.00 83.00 643 ILE A O 1
ATOM 5502 N N . LYS A 1 644 ? -58.464 21.555 49.273 1.00 80.94 644 LYS A N 1
ATOM 5503 C CA . LYS A 1 644 ? -59.478 22.274 50.048 1.00 80.94 644 LYS A CA 1
ATOM 5504 C C . LYS A 1 644 ? -60.863 22.226 49.392 1.00 80.94 644 LYS A C 1
ATOM 5506 O O . LYS A 1 644 ? -61.845 22.002 50.093 1.00 80.94 644 LYS A O 1
ATOM 5511 N N . GLU A 1 645 ? -60.935 22.328 48.063 1.00 81.62 645 GLU A N 1
ATOM 5512 C CA . GLU A 1 645 ? -62.180 22.218 47.280 1.00 81.62 645 GLU A CA 1
ATOM 5513 C C . GLU A 1 645 ? -62.983 20.929 47.559 1.00 81.62 645 GLU A C 1
ATOM 5515 O O . GLU A 1 645 ? -64.207 20.946 47.475 1.00 81.62 645 GLU A O 1
ATOM 5520 N N . ASN A 1 646 ? -62.338 19.823 47.954 1.00 79.44 646 ASN A N 1
ATOM 5521 C CA . ASN A 1 646 ? -63.043 18.577 48.301 1.00 79.44 646 ASN A CA 1
ATOM 5522 C C . ASN A 1 646 ? -63.605 18.545 49.732 1.00 79.44 646 ASN A C 1
ATOM 5524 O O . ASN A 1 646 ? -64.408 17.666 50.068 1.00 79.44 646 ASN A O 1
ATOM 5528 N N . TYR A 1 647 ? -63.155 19.451 50.600 1.00 74.69 647 TYR A N 1
ATOM 5529 C CA . TYR A 1 647 ? -63.492 19.475 52.025 1.00 74.69 647 TYR A CA 1
ATOM 5530 C C . TYR A 1 647 ? -64.355 20.682 52.414 1.00 74.69 647 TYR A C 1
ATOM 5532 O O . TYR A 1 647 ? -65.087 20.576 53.396 1.00 74.69 647 TYR A O 1
ATOM 5540 N N . ASP A 1 648 ? -64.349 21.751 51.613 1.00 66.00 648 ASP A N 1
ATOM 5541 C CA . ASP A 1 648 ? -65.249 22.904 51.726 1.00 66.00 648 ASP A CA 1
ATOM 5542 C C . ASP A 1 648 ? -66.636 22.584 51.118 1.00 66.00 648 ASP A C 1
ATOM 5544 O O . ASP A 1 648 ? -66.948 22.996 50.003 1.00 66.00 648 ASP A O 1
ATOM 5548 N N . PHE A 1 649 ? -67.463 21.830 51.856 1.00 47.41 649 PHE A N 1
ATOM 5549 C CA . PHE A 1 649 ? -68.937 21.822 51.779 1.00 47.41 649 PHE A CA 1
ATOM 5550 C C . PHE A 1 649 ? -69.532 21.366 53.110 1.00 47.41 649 PHE A C 1
ATOM 5552 O O . PHE A 1 649 ? -69.172 20.246 53.560 1.00 47.41 649 PHE A O 1
#

Solvent-accessible surface area (backbone atoms only — not comparable to full-atom values): 36902 Å² total; per-residue (Å²): 116,68,74,58,56,54,51,51,52,53,51,52,52,52,51,53,50,53,52,50,53,51,51,51,50,54,52,51,54,50,51,53,54,51,51,52,52,49,50,53,50,50,51,53,51,51,51,51,51,51,51,50,50,54,51,49,50,52,52,50,51,52,53,48,53,52,49,52,51,52,50,51,52,48,53,51,53,51,49,53,51,51,50,50,53,51,52,52,52,51,52,52,50,52,50,56,57,71,66,59,74,86,50,101,50,86,62,32,62,55,50,52,51,54,50,48,56,48,45,52,51,31,54,78,69,69,38,60,69,60,39,53,52,49,52,53,52,51,53,52,52,52,51,51,50,51,48,54,44,50,52,52,34,61,70,27,72,83,36,82,91,38,44,68,60,29,52,51,35,4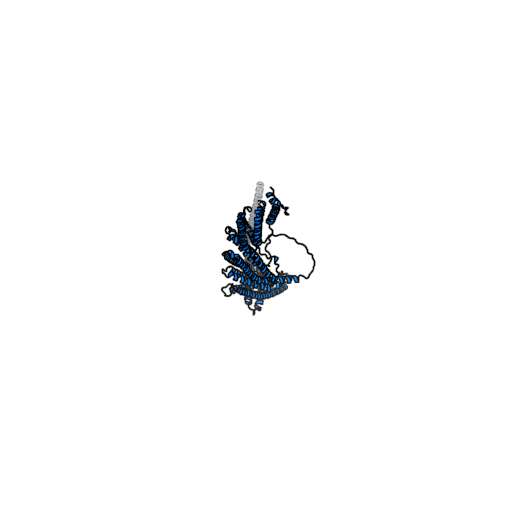5,49,51,48,43,52,50,41,60,74,67,63,61,60,83,95,59,64,58,63,46,56,50,54,48,53,54,49,48,55,54,45,41,58,41,56,70,42,97,38,92,66,43,40,73,89,46,42,59,60,55,47,51,50,50,52,57,49,50,58,56,47,49,55,52,43,53,54,45,43,52,49,43,57,53,52,50,50,56,51,46,68,71,62,81,45,95,67,74,67,77,63,90,50,94,42,68,67,54,48,42,47,53,49,48,49,56,36,50,59,56,50,48,55,58,53,50,54,52,49,52,52,61,70,71,55,90,52,94,59,46,54,61,36,47,50,53,40,49,53,46,45,39,55,47,31,38,51,43,28,72,76,63,75,43,89,68,86,61,71,71,55,56,56,48,47,52,49,44,50,51,54,52,50,50,52,54,50,51,63,39,67,77,46,63,79,94,54,36,63,67,49,50,52,51,52,52,53,51,50,52,53,55,43,48,63,51,44,70,54,50,51,67,44,56,62,46,57,56,54,51,52,53,55,53,52,68,71,65,72,81,76,79,93,84,82,82,91,82,85,88,85,87,88,82,93,75,93,76,77,98,70,88,69,97,70,72,73,60,66,49,56,45,50,56,52,51,51,50,51,52,53,52,52,45,57,51,52,54,58,54,57,71,70,60,81,66,82,49,70,66,51,51,48,47,53,38,35,47,49,49,52,50,53,52,46,53,53,49,51,54,48,54,51,48,52,54,48,50,65,45,38,81,70,66,73,60,81,66,88,82,69,81,81,88,55,62,66,59,51,53,51,46,52,53,52,49,54,52,50,53,52,52,53,52,50,55,51,56,59,55,49,58,75,50,70,52,63,67,80,52,53,71,68,50,56,51,49,47,52,49,55,52,50,50,53,52,52,53,54,30,68,39,24,60,97,44,31,70,57,52,51,47,55,54,47,53,58,49,34,54,51,51,40,54,47,57,48,72,53,76,66,52,74,70,40,44,53,52,48,52,53,52,52,55,60,53,47,72,80,46,92,72,84,85,53,67,37,60,54,53,51,49,47,50,52,22,59,78,71,73,46,88,59,93,63,91,46,75,67,42,55,46,36,45,64,67,66,72,122

Organism: NCBI:txid1176355

pLDDT: mean 80.39, std 16.87, range [21.48, 96.19]

Sequence (649 aa):
MEHLLQKENSLMHKLKAAESENLDLQGALLKIKDEIKTHQQKQKILNNEYIYIVEKHKEYTIIFEELKEMVVNYKEERIKREIYKITKKYNSLLKNITGISFKPTYKIFIDFSNFTSLEEQANKNNFKELEIEMKKYKEYNKQHLLMLITENIKNFLNDLKEIHNLVFYLKFLVKYELYFKRNEMSFCIPRILFSDLKKSFYFHFLTEKSTNRLDKPEWMFKHLLKKIESYFKTLQIYTKIYFEELKDENLKNNSDLQINNLFSTEKEFTKNTLNYLICKINTLICLKVRELYKLESQQKRSLVLHFSLEFLKYQNTIEEKYNLISDIPVLLELLIKVQKEFLSQQLYNTHEKTPLGWFKEYFRILKENTLFCNSYVLLDINHLRRENKSLIRNNNSQYSIDSNSSISNFSKNEITNQSYKNDSDISIPIIFNITFQFIIDSIFVYLETFISNLRYIKRQEIHLICGFFSEIENLKNKINEEETDFLIDLEKKEGFDIKKFYIDISKLSRFNNENLKLIKSLIINDIKNILKNIKNIDACSEKNLVTFSIEMNEILKEYKKYMEHSSKYVQKIVKETIDDYLVERLTIIKFRTDEFLRFRHFFGQLKESFEEKEWTTNIACKILEDIFEGRETKYQNDLFIKIKENYDF